Protein AF-0000000079465966 (afdb_homodimer)

Sequence (400 aa):
LQALIDAVQSGVIRHANIVLVVSNNPDALGLKRANEANIETLVRSHKKYPTRVAFDLAIHEELVKRGIDLVCLAGFMRILSKEFVALWKGRVLNTHPSLLPAFKGHDAHRLVLEAGVRISGCTVHFVEVEVDAGAVILQHPVPVFPRDTLESLQERVKGAEHVVYPRALEAVASGAVVYDAGRAIWKSQPPIPDCFSTFPLQALIDAVQSGVIRHANIVLVVSNNPDALGLKRANEANIETLVRSHKKYPTRVAFDLAIHEELVKRGIDLVCLAGFMRILSKEFVALWKGRVLNTHPSLLPAFKGHDAHRLVLEAGVRISGCTVHFVEVEVDAGAVILQHPVPVFPRDTLESLQERVKGAEHVVYPRALEAVASGAVVYDAGRAIWKSQPPIPDCFSTFP

Organism: NCBI:txid69355

Secondary structure (DSSP, 8-state):
-HHHHHHHHHTS--S----EEEES-TT-HHHHHHHHTT-EEEE--GGGSSSHHHHHHHHHHHHHHTT---EE-SS--SPPPHHHHHHTTTSEEEEESS-TTSS-STTHHHHHHHHT-SEEEEEEEE--SSTT-SPEEEEEEEE--TT--HHHHHHHHHHHHHHHHHHHHHHHHHTSEEEETTEEEESSPPPPPGGGTT--/-HHHHHHHHHTS--S----EEEES-TT-HHHHHHHHTT-EEEE--GGGSSSHHHHHHHHHHHHHHTT---EE-SS--SPPPHHHHHHTTTSEEEEESS-TTSS-STTHHHHHHHHT-SEEEEEEEE--SSTT-SPEEEEEEEE--TT--HHHHHHHHHHHHHHHHHHHHHHHHHTSEEEETTEEEESSPPPPPGGGTT--

Nearest PDB structures (foldseek):
  5j9f-assembly2_A  TM=9.683E-01  e=3.321E-25  Homo sapiens
  4zyv-assembly1_A  TM=9.661E-01  e=1.893E-24  Homo sapiens
  1men-assembly1_A  TM=9.635E-01  e=1.928E-23  Homo sapiens
  3auf-assembly1_A-2  TM=9.701E-01  e=5.767E-23  Symbiobacterium toebii
  2ywr-assembly1_A  TM=9.516E-01  e=1.757E-21  Aquifex aeolicus

pLDDT: mean 95.68, std 6.78, range [46.09, 98.69]

Foldseek 3Di:
DLLLLVCCVVVVAPQDDQAEAEDLDPPDVVVVSCVVSVHHYYHHHPVVDPDLQRSLVVVVVVCVVVPHQAAEDDPHQDQHDQVNCVVCPFRYKYKALWDPPPQFDDCSLVVCLVVVDFKTEMWMFRDHNPGPQAATQDIDIDTDDNPDDSVNSVVRRVVRCSPVVNQSVNCDSVVQWTDDPRYTDGPDDRDDHPVCVPPD/DLLLLVCCVVVVAPQDDQAEAEDLDPPDVVVVSCVVSVHHYHHHHPVVDPDLQRSLVVVVVVCVVVPHQAAEDDPHQDQHDQVNCVVCPFRYKYKALWDPPPQFDDCSLVVCLVVVDFKTEMWMFRDHNPGPQAATQDIDIDTDDNPDDSVNSVVRRVVRCSPVVNQSVNCDSVVQWTDDPRYTDGPDDRDDHPVCPPPD

Solvent-accessible surface area (backbone atoms only — not comparable to full-atom values): 22478 Å² total; per-residue (Å²): 90,67,47,48,53,50,25,41,76,72,52,69,21,75,53,58,79,81,69,68,45,78,38,57,50,89,78,42,66,61,56,56,55,31,51,76,68,73,30,49,72,45,76,52,54,56,85,78,31,95,40,66,55,55,33,42,49,53,52,48,52,53,38,58,76,68,67,61,78,67,45,76,53,63,86,64,92,64,86,69,34,62,68,49,39,61,76,39,59,64,33,32,38,36,70,41,71,20,48,63,80,33,56,64,72,92,53,20,59,58,47,47,61,74,61,44,43,39,63,43,15,20,26,28,21,34,56,44,68,56,79,80,62,32,27,35,70,40,50,42,78,41,82,43,59,96,81,59,47,68,64,60,49,50,52,55,33,47,56,50,41,50,54,48,47,36,50,44,49,25,32,45,53,63,54,37,29,42,64,54,94,77,34,55,48,63,77,49,86,72,88,70,48,74,47,49,71,74,58,129,89,66,48,49,54,49,25,41,75,71,53,68,21,75,52,57,79,80,67,68,46,78,38,57,50,90,78,40,66,61,56,55,54,33,51,76,68,73,30,48,71,44,76,52,52,55,83,81,33,96,39,66,54,56,34,42,49,53,51,49,53,53,38,57,75,68,64,60,81,69,45,74,51,62,88,65,93,65,85,70,36,60,68,47,39,63,76,37,59,66,32,31,36,37,69,41,72,20,48,61,82,35,56,65,74,93,55,20,57,58,48,45,62,72,62,44,43,41,63,42,15,21,27,29,21,34,54,45,69,55,81,82,62,32,27,35,69,41,50,42,79,40,82,43,58,96,83,58,46,69,66,58,48,49,53,55,33,48,56,48,42,51,53,48,46,36,49,43,50,26,33,46,52,64,55,37,28,40,64,53,96,76,34,53,47,63,77,50,86,71,88,70,49,74,47,49,72,74,60,128

Structure (mmCIF, N/CA/C/O backbone):
data_AF-0000000079465966-model_v1
#
loop_
_entity.id
_entity.type
_entity.pdbx_description
1 polymer 'phosphoribosylglycinamide formyltransferase 1'
#
loop_
_atom_site.group_PDB
_atom_site.id
_atom_site.type_symbol
_atom_site.label_atom_id
_atom_site.label_alt_id
_atom_site.label_comp_id
_atom_site.label_asym_id
_atom_site.label_entity_id
_atom_site.label_seq_id
_atom_site.pdbx_PDB_ins_code
_atom_site.Cartn_x
_atom_site.Cartn_y
_atom_site.Cartn_z
_atom_site.occupancy
_atom_site.B_iso_or_equiv
_atom_site.auth_seq_id
_atom_site.auth_comp_id
_atom_site.auth_asym_id
_atom_site.auth_atom_id
_atom_site.pdbx_PDB_model_num
ATOM 1 N N . LEU A 1 1 ? -9.953 18.266 11.445 1 96 1 LEU A N 1
ATOM 2 C CA . LEU A 1 1 ? -9.672 19.219 12.516 1 96 1 LEU A CA 1
ATOM 3 C C . LEU A 1 1 ? -10.172 18.688 13.852 1 96 1 LEU A C 1
ATOM 5 O O . LEU A 1 1 ? -9.43 18.688 14.836 1 96 1 LEU A O 1
ATOM 9 N N . GLN A 1 2 ? -11.375 18.109 13.867 1 96.19 2 GLN A N 1
ATOM 10 C CA . GLN A 1 2 ? -11.953 17.672 15.133 1 96.19 2 GLN A CA 1
ATOM 11 C C . GLN A 1 2 ? -11.078 16.609 15.797 1 96.19 2 GLN A C 1
ATOM 13 O O . GLN A 1 2 ? -10.891 16.625 17.016 1 96.19 2 GLN A O 1
ATOM 18 N N . ALA A 1 3 ? -10.602 15.727 15.031 1 96.69 3 ALA A N 1
ATOM 19 C CA . ALA A 1 3 ? -9.742 14.664 15.57 1 96.69 3 ALA A CA 1
ATOM 20 C C . ALA 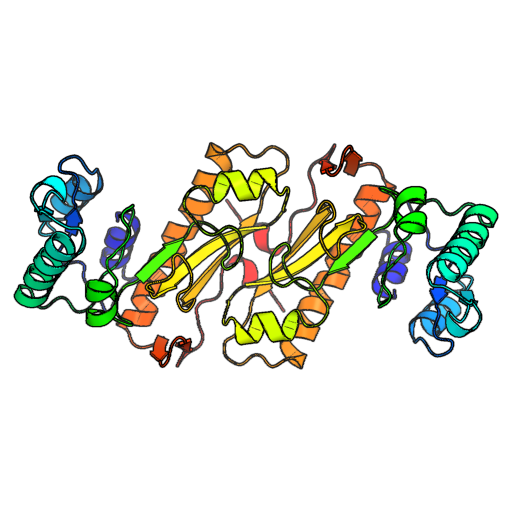A 1 3 ? -8.492 15.25 16.219 1 96.69 3 ALA A C 1
ATOM 22 O O . ALA A 1 3 ? -8.039 14.758 17.266 1 96.69 3 ALA A O 1
ATOM 23 N N . LEU A 1 4 ? -7.91 16.25 15.617 1 98.06 4 LEU A N 1
ATOM 24 C CA . LEU A 1 4 ? -6.73 16.906 16.172 1 98.06 4 LEU A CA 1
ATOM 25 C C . LEU A 1 4 ? -7.074 17.625 17.469 1 98.06 4 LEU A C 1
ATOM 27 O O . LEU A 1 4 ? -6.324 17.562 18.438 1 98.06 4 LEU A O 1
ATOM 31 N N . ILE A 1 5 ? -8.227 18.312 17.453 1 98.19 5 ILE A N 1
ATOM 32 C CA . ILE A 1 5 ? -8.68 19.016 18.656 1 98.19 5 ILE A CA 1
ATOM 33 C C . ILE A 1 5 ? -8.875 18 19.797 1 98.19 5 ILE A C 1
ATOM 35 O O . ILE A 1 5 ? -8.367 18.203 20.891 1 98.19 5 ILE A O 1
ATOM 39 N N . ASP A 1 6 ? -9.602 16.906 19.484 1 98.25 6 ASP A N 1
ATOM 40 C CA . ASP A 1 6 ? -9.859 15.867 20.469 1 98.25 6 ASP A CA 1
ATOM 41 C C . ASP A 1 6 ? -8.555 15.289 21.016 1 98.25 6 ASP A C 1
ATOM 43 O O . ASP A 1 6 ? -8.445 14.992 22.203 1 98.25 6 ASP A O 1
ATOM 47 N N . ALA A 1 7 ? -7.605 15.109 20.156 1 98.06 7 ALA A N 1
ATOM 48 C CA . ALA A 1 7 ? -6.332 14.5 20.531 1 98.06 7 ALA A CA 1
ATOM 49 C C . ALA A 1 7 ? -5.543 15.398 21.469 1 98.06 7 ALA A C 1
ATOM 51 O O . ALA A 1 7 ? -4.836 14.914 22.359 1 98.06 7 ALA A O 1
ATOM 52 N N . VAL A 1 8 ? -5.605 16.719 21.281 1 97.81 8 VAL A N 1
ATOM 53 C CA . VAL A 1 8 ? -4.973 17.672 22.203 1 97.81 8 VAL A CA 1
ATOM 54 C C . VAL A 1 8 ? -5.656 17.594 23.562 1 97.81 8 VAL A C 1
ATOM 56 O O . VAL A 1 8 ? -4.988 17.5 24.594 1 97.81 8 VAL A O 1
ATOM 59 N N . GLN A 1 9 ? -6.938 17.547 23.516 1 97.12 9 GLN A N 1
ATOM 60 C CA . GLN A 1 9 ? -7.73 17.562 24.734 1 97.12 9 GLN A CA 1
ATOM 61 C C . GLN A 1 9 ? -7.562 16.266 25.516 1 97.12 9 GLN A C 1
ATOM 63 O O . GLN A 1 9 ? -7.566 16.281 26.75 1 97.12 9 GLN A O 1
ATOM 68 N N . SER A 1 10 ? -7.391 15.141 24.797 1 97.5 10 SER A N 1
ATOM 69 C CA . SER A 1 10 ? -7.324 13.836 25.438 1 97.5 10 SER A CA 1
ATOM 70 C C . SER A 1 10 ? -5.898 13.5 25.859 1 97.5 10 SER A C 1
ATOM 72 O O . SER A 1 10 ? -5.668 12.508 26.562 1 97.5 10 SER A O 1
ATOM 74 N N . GLY A 1 11 ? -4.918 14.195 25.359 1 97.56 11 GLY A N 1
ATOM 75 C CA . GLY A 1 11 ? -3.535 13.969 25.75 1 97.56 11 GLY A CA 1
ATOM 76 C C . GLY A 1 11 ? -2.781 13.078 24.781 1 97.56 11 GLY A C 1
ATOM 77 O O . GLY A 1 11 ? -1.631 12.711 25.031 1 97.56 11 GLY A O 1
ATOM 78 N N . VAL A 1 12 ? -3.402 12.742 23.734 1 96.25 12 VAL A N 1
ATOM 79 C CA . VAL A 1 12 ? -2.693 12.039 22.672 1 96.25 12 VAL A CA 1
ATOM 80 C C . VAL A 1 12 ? -1.602 12.938 22.094 1 96.25 12 VAL A C 1
ATOM 82 O O . VAL A 1 12 ? -0.49 12.477 21.828 1 96.25 12 VAL A O 1
ATOM 85 N N . ILE A 1 13 ? -1.971 14.195 21.859 1 97.88 13 ILE A N 1
ATOM 86 C CA . ILE A 1 13 ? -0.992 15.219 21.516 1 97.88 13 ILE A CA 1
ATOM 87 C C . ILE A 1 13 ? -0.599 15.992 22.781 1 97.88 13 ILE A C 1
ATOM 89 O O . ILE A 1 13 ? -1.438 16.656 23.391 1 97.88 13 ILE A O 1
ATOM 93 N N . ARG A 1 14 ? 0.65 15.938 23.219 1 97.94 14 ARG A N 1
ATOM 94 C CA . ARG A 1 14 ? 1.117 16.531 24.469 1 97.94 14 ARG A CA 1
ATOM 95 C C . ARG A 1 14 ? 2.078 17.688 24.203 1 97.94 14 ARG A C 1
ATOM 97 O O . ARG A 1 14 ? 2.252 18.578 25.031 1 97.94 14 ARG A O 1
ATOM 104 N N . HIS A 1 15 ? 2.574 17.656 23.016 1 98.38 15 HIS A N 1
ATOM 105 C CA . HIS A 1 15 ? 3.684 18.562 22.781 1 98.38 15 HIS A CA 1
ATOM 106 C C . HIS A 1 15 ? 3.299 19.641 21.766 1 98.38 15 HIS A C 1
ATOM 108 O O . HIS A 1 15 ? 4.172 20.281 21.172 1 98.38 15 HIS A O 1
ATOM 114 N N . ALA A 1 16 ? 2.02 19.781 21.531 1 97.88 16 ALA A N 1
ATOM 115 C CA . ALA A 1 16 ? 1.521 20.828 20.641 1 97.88 16 ALA A CA 1
ATOM 116 C C . ALA A 1 16 ? 0.121 21.281 21.047 1 97.88 16 ALA A C 1
ATOM 118 O O . ALA A 1 16 ? -0.612 20.516 21.703 1 97.88 16 ALA A O 1
ATOM 119 N N . ASN A 1 17 ? -0.19 22.469 20.734 1 97.88 17 ASN A N 1
ATOM 120 C CA . ASN A 1 17 ? -1.536 23.016 20.844 1 97.88 17 ASN A CA 1
ATOM 121 C C . ASN A 1 17 ? -2.002 23.641 19.531 1 97.88 17 ASN A C 1
ATOM 123 O O . ASN A 1 17 ? -1.185 24.094 18.719 1 97.88 17 ASN A O 1
ATOM 127 N N . ILE A 1 18 ? -3.289 23.516 19.344 1 98.25 18 ILE A N 1
ATOM 128 C CA . ILE A 1 18 ? -3.855 24.203 18.188 1 98.25 18 ILE A CA 1
ATOM 129 C C . ILE A 1 18 ? -4.219 25.641 18.578 1 98.25 18 ILE A C 1
ATOM 131 O O . ILE A 1 18 ? -5.102 25.859 19.406 1 98.25 18 ILE A O 1
ATOM 135 N N . VAL A 1 19 ? -3.582 26.641 17.953 1 98 19 VAL A N 1
ATOM 136 C CA . VAL A 1 19 ? -3.762 28 18.453 1 98 19 VAL A CA 1
ATOM 137 C C . VAL A 1 19 ? -4.438 28.859 17.375 1 98 19 VAL A C 1
ATOM 139 O O . VAL A 1 19 ? -4.902 29.969 17.656 1 98 19 VAL A O 1
ATOM 142 N N . LEU A 1 20 ? -4.488 28.281 16.156 1 98.5 20 LEU A N 1
ATOM 143 C CA . LEU A 1 20 ? -5.078 29.016 15.039 1 98.5 20 LEU A CA 1
ATOM 144 C C . LEU A 1 20 ? -5.641 28.047 14 1 98.5 20 LEU A C 1
ATOM 146 O O . LEU A 1 20 ? -5.02 27.031 13.688 1 98.5 20 LEU A O 1
ATOM 150 N N . VAL A 1 21 ? -6.84 28.328 13.531 1 98.5 21 VAL A N 1
ATOM 151 C CA . VAL A 1 21 ? -7.414 27.641 12.383 1 98.5 21 VAL A CA 1
ATOM 152 C C . VAL A 1 21 ? -7.645 28.625 11.242 1 98.5 21 VAL A C 1
ATOM 154 O O . VAL A 1 21 ? -8.336 29.625 11.414 1 98.5 21 VAL A O 1
ATOM 157 N N . VAL A 1 22 ? -7.012 28.359 10.109 1 98.06 22 VAL A N 1
ATOM 158 C CA . VAL A 1 22 ? -7.117 29.219 8.938 1 98.06 22 VAL A CA 1
ATOM 159 C C . VAL A 1 22 ? -7.949 28.531 7.863 1 98.06 22 VAL A C 1
ATOM 161 O O . VAL A 1 22 ? -7.773 27.344 7.605 1 98.06 22 VAL A O 1
ATOM 164 N N . SER A 1 23 ? -8.883 29.266 7.262 1 97.56 23 SER A N 1
ATOM 165 C CA . SER A 1 23 ? -9.672 28.734 6.156 1 97.56 23 SER A CA 1
ATOM 166 C C . SER A 1 23 ? -9.828 29.766 5.043 1 97.56 23 SER A C 1
ATOM 168 O O . SER A 1 23 ? -9.867 30.969 5.312 1 97.56 23 SER A O 1
ATOM 170 N N . ASN A 1 24 ? -9.812 29.297 3.812 1 96.38 24 ASN A N 1
ATOM 171 C CA . ASN A 1 24 ? -10.133 30.172 2.693 1 96.38 24 ASN A CA 1
ATOM 172 C C . ASN A 1 24 ? -11.625 30.203 2.412 1 96.38 24 ASN A C 1
ATOM 174 O O . ASN A 1 24 ? -12.102 31.047 1.643 1 96.38 24 ASN A O 1
ATOM 178 N N . ASN A 1 25 ? -12.359 29.297 2.977 1 95.31 25 ASN A N 1
ATOM 179 C CA . ASN A 1 25 ? -13.805 29.188 2.885 1 95.31 25 ASN A CA 1
ATOM 180 C C . ASN A 1 25 ? -14.484 29.594 4.188 1 95.31 25 ASN A C 1
ATOM 182 O O . ASN A 1 25 ? -14.367 28.906 5.203 1 95.31 25 ASN A O 1
ATOM 186 N N . PRO A 1 26 ? -15.25 30.688 4.113 1 94.94 26 PRO A N 1
ATOM 187 C CA . PRO A 1 26 ? -15.867 31.172 5.348 1 94.94 26 PRO A CA 1
ATOM 188 C C . PRO A 1 26 ? -16.906 30.219 5.918 1 94.94 26 PRO A C 1
ATOM 190 O O . PRO A 1 26 ? -17.281 30.328 7.086 1 94.94 26 PRO A O 1
ATOM 193 N N . ASP A 1 27 ? -17.312 29.281 5.125 1 95.19 27 ASP A N 1
ATOM 194 C CA . ASP A 1 27 ? -18.359 28.375 5.555 1 95.19 27 ASP A CA 1
ATOM 195 C C . ASP A 1 27 ? -17.797 27.016 5.93 1 95.19 27 ASP A C 1
ATOM 197 O O . ASP A 1 27 ? -18.547 26.062 6.137 1 95.19 27 ASP A O 1
ATOM 201 N N . ALA A 1 28 ? -16.531 26.953 6 1 95.31 28 ALA A N 1
ATOM 202 C CA . ALA A 1 28 ? -15.906 25.656 6.312 1 95.31 28 ALA A CA 1
ATOM 203 C C . ALA A 1 28 ? -16.344 25.156 7.684 1 95.31 28 ALA A C 1
ATOM 205 O O . ALA A 1 28 ? -16.328 25.906 8.664 1 95.31 28 ALA A O 1
ATOM 206 N N . LEU A 1 29 ? -16.719 23.906 7.766 1 94.5 29 LEU A N 1
ATOM 207 C CA . LEU A 1 29 ? -17.141 23.281 9.016 1 94.5 29 LEU A CA 1
ATOM 208 C C . LEU A 1 29 ? -16.031 23.344 10.062 1 94.5 29 LEU A C 1
ATOM 210 O O . LEU A 1 29 ? -16.312 23.453 11.258 1 94.5 29 LEU A O 1
ATOM 214 N N . GLY A 1 30 ? -14.852 23.359 9.609 1 95.62 30 GLY A N 1
ATOM 215 C CA . GLY A 1 30 ? -13.703 23.453 10.508 1 95.62 30 GLY A CA 1
ATOM 216 C C . GLY A 1 30 ? -13.711 24.703 11.359 1 95.62 30 GLY A C 1
ATOM 217 O O . GLY A 1 30 ? -13.258 24.688 12.5 1 95.62 30 GLY A O 1
ATOM 218 N N . LEU A 1 31 ? -14.227 25.781 10.82 1 97.06 31 LEU A N 1
ATOM 219 C CA . LEU A 1 31 ? -14.297 27.031 11.562 1 97.06 31 LEU A CA 1
ATOM 220 C C . LEU A 1 31 ? -15.273 26.922 12.734 1 97.06 31 LEU A C 1
ATOM 222 O O . LEU A 1 31 ? -15.008 27.422 13.82 1 97.06 31 LEU A O 1
ATOM 226 N N . LYS A 1 32 ? -16.359 26.297 12.484 1 96.94 32 LYS A N 1
ATOM 227 C CA . LYS A 1 32 ? -17.328 26.062 13.547 1 96.94 32 LYS A CA 1
ATOM 228 C C . LYS A 1 32 ? -16.734 25.234 14.672 1 96.94 32 LYS A C 1
ATOM 230 O O . LYS A 1 32 ? -16.906 25.547 15.852 1 96.94 32 LYS A O 1
ATOM 235 N N . ARG A 1 33 ? -16.047 24.203 14.297 1 97.31 33 ARG A N 1
ATOM 236 C CA . ARG A 1 33 ? -15.398 23.328 15.266 1 97.31 33 ARG A CA 1
ATOM 237 C C . ARG A 1 33 ? -14.359 24.094 16.078 1 97.31 33 ARG A C 1
ATOM 239 O O . ARG A 1 33 ? -14.25 23.891 17.297 1 97.31 33 ARG A O 1
ATOM 246 N N . ALA A 1 34 ? -13.586 24.891 15.414 1 97.75 34 ALA A N 1
ATOM 247 C CA . ALA A 1 34 ? -12.578 25.703 16.078 1 97.75 34 ALA A CA 1
ATOM 248 C C . ALA A 1 34 ? -13.219 26.656 17.094 1 97.75 34 ALA A C 1
ATOM 250 O O . ALA A 1 34 ? -12.75 26.766 18.219 1 97.75 34 ALA A O 1
ATOM 251 N N . ASN A 1 35 ? -14.273 27.297 16.672 1 97.56 35 ASN A N 1
ATOM 252 C CA . ASN A 1 35 ? -14.984 28.219 17.547 1 97.56 35 ASN A CA 1
ATOM 253 C C . ASN A 1 35 ? -15.531 27.516 18.781 1 97.56 35 ASN A C 1
ATOM 255 O O . ASN A 1 35 ? -15.422 28.016 19.891 1 97.56 35 ASN A O 1
ATOM 259 N N . GLU A 1 36 ? -16.109 26.375 18.562 1 97.62 36 GLU A N 1
ATOM 260 C CA . GLU A 1 36 ? -16.656 25.594 19.672 1 97.62 36 GLU A CA 1
ATOM 261 C C . GLU A 1 36 ? -15.57 25.188 20.656 1 97.62 36 GLU A C 1
ATOM 263 O O . GLU A 1 36 ? -15.836 25.016 21.84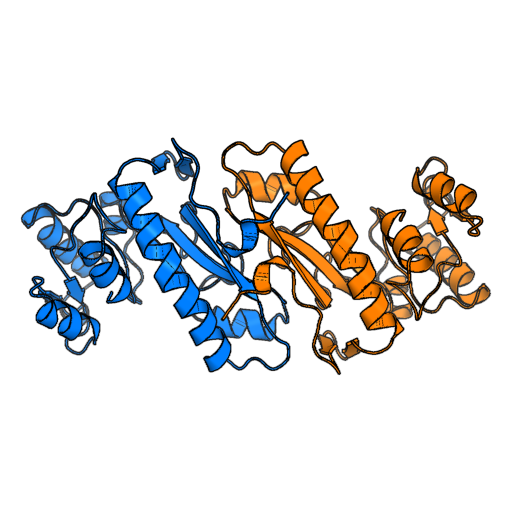4 1 97.62 36 GLU A O 1
ATOM 268 N N . ALA A 1 37 ? -14.367 25.094 20.219 1 97.56 37 ALA A N 1
ATOM 269 C CA . ALA A 1 37 ? -13.234 24.703 21.047 1 97.56 37 ALA A CA 1
ATOM 270 C C . ALA A 1 37 ? -12.469 25.938 21.547 1 97.56 37 ALA A C 1
ATOM 272 O O . ALA A 1 37 ? -11.398 25.812 22.141 1 97.56 37 ALA A O 1
ATOM 273 N N . ASN A 1 38 ? -12.938 27.141 21.188 1 97.88 38 ASN A N 1
ATOM 274 C CA . ASN A 1 38 ? -12.344 28.422 21.578 1 97.88 38 ASN A CA 1
ATOM 275 C C . ASN A 1 38 ? -10.953 28.594 20.984 1 97.88 38 ASN A C 1
ATOM 277 O O . ASN A 1 38 ? -10.031 29.047 21.672 1 97.88 38 ASN A O 1
ATOM 281 N N . ILE A 1 39 ? -10.781 28.141 19.797 1 98.31 39 ILE A N 1
ATOM 282 C CA . ILE A 1 39 ? -9.547 28.328 19.031 1 98.31 39 ILE A CA 1
ATOM 283 C C . ILE A 1 39 ? -9.695 29.516 18.078 1 98.31 39 ILE A C 1
ATOM 285 O O . ILE A 1 39 ? -10.727 29.641 17.406 1 98.31 39 ILE A O 1
ATOM 289 N N . GLU A 1 40 ? -8.688 30.375 18.062 1 98.62 40 GLU A N 1
ATOM 290 C CA . GLU A 1 40 ? -8.695 31.516 17.141 1 98.62 40 GLU A CA 1
ATOM 291 C C . GLU A 1 40 ? -8.867 31.062 15.695 1 98.62 40 GLU A C 1
ATOM 293 O O . GLU A 1 40 ? -8.266 30.062 15.281 1 98.62 40 GLU A O 1
ATOM 298 N N . THR A 1 41 ? -9.719 31.781 14.969 1 98.44 41 THR A N 1
ATOM 299 C CA . THR A 1 41 ? -9.914 31.469 13.555 1 98.44 41 THR A CA 1
ATOM 300 C C . THR A 1 41 ? -9.531 32.656 12.68 1 98.44 41 THR A C 1
ATOM 302 O O . THR A 1 41 ? -9.594 33.812 13.125 1 98.44 41 THR A O 1
ATOM 305 N N . LEU A 1 42 ? -9.039 32.406 11.547 1 97.94 42 LEU A N 1
ATOM 306 C CA . LEU A 1 42 ? -8.719 33.406 10.531 1 97.94 42 LEU A CA 1
ATOM 307 C C . LEU A 1 42 ? -9.281 33 9.18 1 97.94 42 LEU A C 1
ATOM 309 O O . LEU A 1 42 ? -8.922 31.938 8.641 1 97.94 42 LEU A O 1
ATOM 313 N N . VAL A 1 43 ? -10.164 33.812 8.672 1 97.5 43 VAL A N 1
ATOM 314 C CA . VAL A 1 43 ? -10.727 33.562 7.352 1 97.5 43 VAL A CA 1
ATOM 315 C C . VAL A 1 43 ? -10.109 34.5 6.34 1 97.5 43 VAL A C 1
ATOM 317 O O . VAL A 1 43 ? -10.148 35.719 6.52 1 97.5 43 VAL A O 1
ATOM 320 N N . ARG A 1 44 ? -9.445 33.969 5.371 1 96.38 44 ARG A N 1
ATOM 321 C CA . ARG A 1 44 ? -8.883 34.719 4.258 1 96.38 44 ARG A CA 1
ATOM 322 C C . ARG A 1 44 ? -9.258 34.094 2.92 1 96.38 44 ARG A C 1
ATOM 324 O O . ARG A 1 44 ? -8.797 33 2.588 1 96.38 44 ARG A O 1
ATOM 331 N N . SER A 1 45 ? -10.062 34.812 2.123 1 96 45 SER A N 1
ATOM 332 C CA . SER A 1 45 ? -10.445 34.281 0.815 1 96 45 SER A CA 1
ATOM 333 C C . SER A 1 45 ? -9.312 34.406 -0.191 1 96 45 SER A C 1
ATOM 335 O O . SER A 1 45 ? -8.781 35.531 -0.389 1 96 45 SER A O 1
ATOM 337 N N . HIS A 1 46 ? -8.977 33.312 -0.829 1 95 46 HIS A N 1
ATOM 338 C CA . HIS A 1 46 ? -7.922 33.344 -1.835 1 95 46 HIS A CA 1
ATOM 339 C C . HIS A 1 46 ? -8.32 34.25 -3.004 1 95 46 HIS A C 1
ATOM 341 O O . HIS A 1 46 ? -7.457 34.75 -3.74 1 95 46 HIS A O 1
ATOM 347 N N . LYS A 1 47 ? -9.586 34.531 -3.189 1 94.56 47 LYS A N 1
ATOM 348 C CA . LYS A 1 47 ? -10.109 35.344 -4.293 1 94.56 47 LYS A CA 1
ATOM 349 C C . LYS A 1 47 ? -9.703 36.812 -4.145 1 94.56 47 LYS A C 1
ATOM 351 O O . LYS A 1 47 ? -9.781 37.594 -5.105 1 94.56 47 LYS A O 1
ATOM 356 N N . LYS A 1 48 ? -9.312 37.125 -2.957 1 96.38 48 LYS A N 1
ATOM 357 C CA . LYS A 1 48 ? -8.953 38.5 -2.678 1 96.38 48 LYS A CA 1
ATOM 358 C C . LYS A 1 48 ? -7.496 38.781 -3.029 1 96.38 48 LYS A C 1
ATOM 360 O O . LYS A 1 48 ? -7.016 39.906 -2.867 1 96.38 48 LYS A O 1
ATOM 365 N N . TYR A 1 49 ? -6.812 37.844 -3.414 1 97.25 49 TYR A N 1
ATOM 366 C CA . TYR A 1 49 ? -5.402 38 -3.764 1 97.25 49 TYR A CA 1
ATOM 367 C C . TYR A 1 49 ? -5.184 37.719 -5.246 1 97.25 49 TYR A C 1
ATOM 369 O O . TYR A 1 49 ? -5.848 36.875 -5.836 1 97.25 49 TYR A O 1
ATOM 377 N N . PRO A 1 50 ? -4.281 38.438 -5.836 1 97 50 PRO A N 1
ATOM 378 C CA . PRO A 1 50 ? -4.094 38.344 -7.285 1 97 50 PRO A CA 1
ATOM 379 C C . PRO A 1 50 ? -3.461 37 -7.711 1 97 50 PRO A C 1
ATOM 381 O O . PRO A 1 50 ? -3.605 36.594 -8.859 1 97 50 PRO A O 1
ATOM 384 N N . THR A 1 51 ? -2.639 36.406 -6.883 1 97.38 51 THR A N 1
ATOM 385 C CA . THR A 1 51 ? -1.961 35.156 -7.207 1 97.38 51 THR A CA 1
ATOM 386 C C . THR A 1 51 ? -1.977 34.219 -6.016 1 97.38 51 THR A C 1
ATOM 388 O O . THR A 1 51 ? -2.205 34.625 -4.883 1 97.38 51 THR A O 1
ATOM 391 N N . ARG A 1 52 ? -1.737 32.969 -6.375 1 96.75 52 ARG A N 1
ATOM 392 C CA . ARG A 1 52 ? -1.605 31.953 -5.328 1 96.75 52 ARG A CA 1
ATOM 393 C C . ARG A 1 52 ? -0.485 32.312 -4.359 1 96.75 52 ARG A C 1
ATOM 395 O O . ARG A 1 52 ? -0.643 32.188 -3.145 1 96.75 52 ARG A O 1
ATOM 402 N N . VAL A 1 53 ? 0.597 32.781 -4.906 1 98.06 53 VAL A N 1
ATOM 403 C CA . VAL A 1 53 ? 1.756 33.156 -4.102 1 98.06 53 VAL A CA 1
ATOM 404 C C . VAL A 1 53 ? 1.388 34.312 -3.154 1 98.06 53 VAL A C 1
ATOM 406 O O . VAL A 1 53 ? 1.741 34.281 -1.974 1 98.06 53 VAL A O 1
ATOM 409 N N . ALA A 1 54 ? 0.722 35.25 -3.658 1 98.31 54 ALA A N 1
ATOM 410 C CA . ALA A 1 54 ? 0.322 36.375 -2.838 1 98.31 54 ALA A CA 1
ATOM 411 C C . ALA A 1 54 ? -0.569 35.938 -1.682 1 98.31 54 ALA A C 1
ATOM 413 O O . ALA A 1 54 ? -0.406 36.406 -0.551 1 98.31 54 ALA A O 1
ATOM 414 N N . PHE A 1 55 ? -1.53 35.125 -1.999 1 98 55 PHE A N 1
ATOM 415 C CA . PHE A 1 55 ? -2.414 34.594 -0.975 1 98 55 PHE A CA 1
ATOM 416 C C . PHE A 1 55 ? -1.618 33.812 0.078 1 98 55 PHE A C 1
ATOM 418 O O . PHE A 1 55 ? -1.754 34.094 1.275 1 98 55 PHE A O 1
ATOM 425 N N . ASP A 1 56 ? -0.723 32.906 -0.371 1 98.31 56 ASP A N 1
ATOM 426 C CA . ASP A 1 56 ? 0.053 32.062 0.522 1 98.31 56 ASP A CA 1
ATOM 427 C C . ASP A 1 56 ? 0.987 32.906 1.401 1 98.31 56 ASP A C 1
ATOM 429 O O . ASP A 1 56 ? 1.169 32.594 2.582 1 98.31 56 ASP A O 1
ATOM 433 N N . LEU A 1 57 ? 1.564 33.906 0.879 1 98.25 57 LEU A N 1
ATOM 434 C CA . LEU A 1 57 ? 2.479 34.75 1.638 1 98.25 57 LEU A CA 1
ATOM 435 C C . LEU A 1 57 ? 1.726 35.594 2.684 1 98.25 57 LEU A C 1
ATOM 437 O O . LEU A 1 57 ? 2.254 35.844 3.764 1 98.25 57 LEU A O 1
ATOM 441 N N . ALA A 1 58 ? 0.524 35.938 2.324 1 98.38 58 ALA A N 1
ATOM 442 C CA . ALA A 1 58 ? -0.306 36.594 3.324 1 98.38 58 ALA A CA 1
ATOM 443 C C . ALA A 1 58 ? -0.584 35.688 4.508 1 98.38 58 ALA A C 1
ATOM 445 O O . ALA A 1 58 ? -0.582 36.125 5.66 1 98.38 58 ALA A O 1
ATOM 446 N N . ILE A 1 59 ? -0.887 34.469 4.211 1 98.38 59 ILE A N 1
ATOM 447 C CA . ILE A 1 59 ? -1.094 33.469 5.266 1 98.38 59 ILE A CA 1
ATOM 448 C C . ILE A 1 59 ? 0.19 33.312 6.078 1 98.38 59 ILE A C 1
ATOM 450 O O . ILE A 1 59 ? 0.154 33.281 7.309 1 98.38 59 ILE A O 1
ATOM 454 N N . HIS A 1 60 ? 1.369 33.219 5.398 1 98.5 60 HIS A N 1
ATOM 455 C CA . HIS A 1 60 ? 2.666 33.125 6.055 1 98.5 60 HIS A CA 1
ATOM 456 C C . HIS A 1 60 ? 2.857 34.25 7.066 1 98.5 60 HIS A C 1
ATOM 458 O O . HIS A 1 60 ? 3.27 34 8.203 1 98.5 60 HIS A O 1
ATOM 464 N N . GLU A 1 61 ? 2.561 35.438 6.629 1 98.62 61 GLU A N 1
ATOM 465 C CA . GLU A 1 61 ? 2.73 36.594 7.5 1 98.62 61 GLU A CA 1
ATOM 466 C C . GLU A 1 61 ? 1.888 36.469 8.766 1 98.62 61 GLU A C 1
ATOM 468 O O . GLU A 1 61 ? 2.344 36.781 9.859 1 98.62 61 GLU A O 1
ATOM 473 N N . GLU A 1 62 ? 0.679 36 8.562 1 98.44 62 GLU A N 1
ATOM 474 C CA . GLU A 1 62 ? -0.21 35.812 9.703 1 98.44 62 GLU A CA 1
ATOM 475 C C . GLU A 1 62 ? 0.332 34.75 10.656 1 98.44 62 GLU A C 1
ATOM 477 O O . GLU A 1 62 ? 0.241 34.906 11.875 1 98.44 62 GLU A O 1
ATOM 482 N N . LEU A 1 63 ? 0.844 33.656 10.148 1 98.62 63 LEU A N 1
ATOM 483 C CA . LEU A 1 63 ? 1.396 32.562 10.945 1 98.62 63 LEU A CA 1
ATOM 484 C C . LEU A 1 63 ? 2.607 33.031 11.742 1 98.62 63 LEU A C 1
ATOM 486 O O . LEU A 1 63 ? 2.715 32.75 12.938 1 98.62 63 LEU A O 1
ATOM 490 N N . VAL A 1 64 ? 3.508 33.781 11.109 1 98.5 64 VAL A N 1
ATOM 491 C CA . VAL A 1 64 ? 4.719 34.312 11.742 1 98.5 64 VAL A CA 1
ATOM 492 C C . VAL A 1 64 ? 4.344 35.25 12.867 1 98.5 64 VAL A C 1
ATOM 494 O O . VAL A 1 64 ? 4.887 35.188 13.977 1 98.5 64 VAL A O 1
ATOM 497 N N . LYS A 1 65 ? 3.426 36.125 12.531 1 98.25 65 LYS A N 1
ATOM 498 C CA . LYS A 1 65 ? 2.971 37.125 13.508 1 98.25 65 LYS A CA 1
ATOM 499 C C . LYS A 1 65 ? 2.477 36.438 14.781 1 98.25 65 LYS A C 1
ATOM 501 O O . LYS A 1 65 ? 2.635 37 15.883 1 98.25 65 LYS A O 1
ATOM 506 N N . ARG A 1 66 ? 1.936 35.281 14.648 1 98.19 66 ARG A N 1
ATOM 507 C CA . ARG A 1 66 ? 1.317 34.594 15.773 1 98.19 66 ARG A CA 1
ATOM 50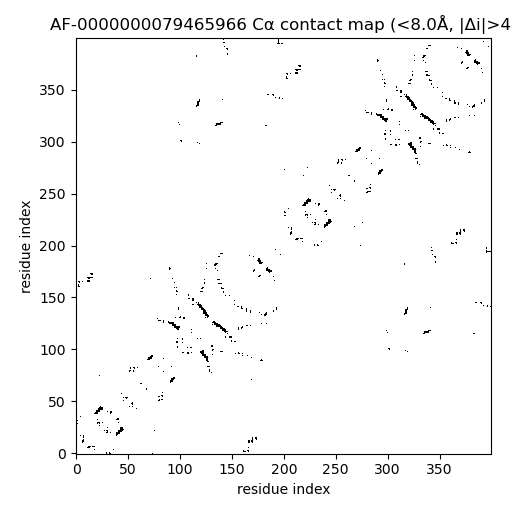8 C C . ARG A 1 66 ? 2.275 33.562 16.375 1 98.19 66 ARG A C 1
ATOM 510 O O . ARG A 1 66 ? 1.91 32.844 17.312 1 98.19 66 ARG A O 1
ATOM 517 N N . GLY A 1 67 ? 3.465 33.438 15.859 1 98.19 67 GLY A N 1
ATOM 518 C CA . GLY A 1 67 ? 4.484 32.531 16.391 1 98.19 67 GLY A CA 1
ATOM 519 C C . GLY A 1 67 ? 4.184 31.078 16.141 1 98.19 67 GLY A C 1
ATOM 520 O O . GLY A 1 67 ? 4.473 30.219 16.984 1 98.19 67 GLY A O 1
ATOM 521 N N . ILE A 1 68 ? 3.533 30.734 15.047 1 98.56 68 ILE A N 1
ATOM 522 C CA . ILE A 1 68 ? 3.18 29.359 14.711 1 98.56 68 ILE A CA 1
ATOM 523 C C . ILE A 1 68 ? 4.445 28.562 14.383 1 98.56 68 ILE A C 1
ATOM 525 O O . IL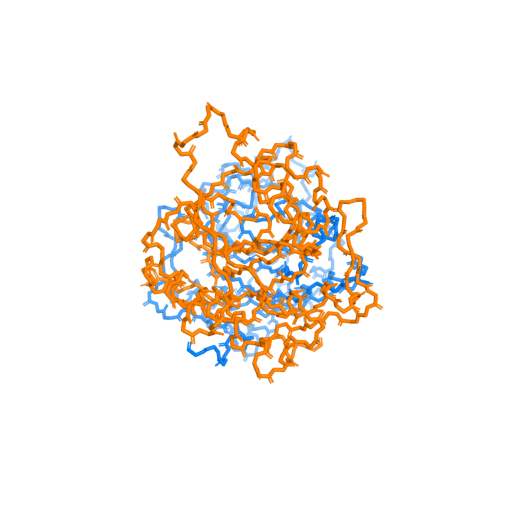E A 1 68 ? 5.328 29.062 13.68 1 98.56 68 ILE A O 1
ATOM 529 N N . ASP A 1 69 ? 4.52 27.359 14.898 1 98.31 69 ASP A N 1
ATOM 530 C CA . ASP A 1 69 ? 5.695 26.531 14.68 1 98.31 69 ASP A CA 1
ATOM 531 C C . ASP A 1 69 ? 5.43 25.469 13.617 1 98.31 69 ASP A C 1
ATOM 533 O O . ASP A 1 69 ? 6.344 25.047 12.906 1 98.31 69 ASP A O 1
ATOM 537 N N . LEU A 1 70 ? 4.188 25 13.578 1 98.56 70 LEU A N 1
ATOM 538 C CA . LEU A 1 70 ? 3.795 23.906 12.695 1 98.56 70 LEU A CA 1
ATOM 539 C C . LEU A 1 70 ? 2.463 24.219 12.016 1 98.56 70 LEU A C 1
ATOM 541 O O . LEU A 1 70 ? 1.579 24.828 12.625 1 98.56 70 LEU A O 1
ATOM 545 N N . VAL A 1 71 ? 2.387 23.781 10.805 1 98.69 71 VAL A N 1
ATOM 546 C CA . VAL A 1 71 ? 1.146 23.906 10.047 1 98.69 71 VAL A CA 1
ATOM 547 C C . VAL A 1 71 ? 0.604 22.516 9.719 1 98.69 71 VAL A C 1
ATOM 549 O O . VAL A 1 71 ? 1.332 21.656 9.195 1 98.69 71 VAL A O 1
ATOM 552 N N . CYS A 1 72 ? -0.6 22.25 10.039 1 98.44 72 CYS A N 1
ATOM 553 C CA . CYS A 1 72 ? -1.269 21 9.711 1 98.44 72 CYS A CA 1
ATOM 554 C C . CYS A 1 72 ? -2.432 21.234 8.758 1 98.44 72 CYS A C 1
ATOM 556 O O . CYS A 1 72 ? -3.383 21.938 9.086 1 98.44 72 CYS A O 1
ATOM 558 N N . LEU A 1 73 ? -2.309 20.625 7.605 1 97.69 73 LEU A N 1
ATOM 559 C CA . LEU A 1 73 ? -3.406 20.734 6.652 1 97.69 73 LEU A CA 1
ATOM 560 C C . LEU A 1 73 ? -4.504 19.719 6.969 1 97.69 73 LEU A C 1
ATOM 562 O O . LEU A 1 73 ? -4.223 18.531 7.195 1 97.69 73 LEU A O 1
ATOM 566 N N . ALA A 1 74 ? -5.684 20.141 7.062 1 94.31 74 ALA A N 1
ATOM 567 C CA . ALA A 1 74 ? -6.859 19.328 7.348 1 94.31 74 ALA A CA 1
ATOM 568 C C . ALA A 1 74 ? -8.039 19.734 6.48 1 94.31 74 ALA A C 1
ATOM 570 O O . ALA A 1 74 ? -8.898 20.5 6.914 1 94.31 74 ALA A O 1
ATOM 571 N N . GLY A 1 75 ? -8.062 19.219 5.355 1 89.31 75 GLY A N 1
ATOM 572 C CA . GLY A 1 75 ? -9.133 19.562 4.43 1 89.31 75 GLY A CA 1
ATOM 573 C C . GLY A 1 75 ? -8.867 20.844 3.67 1 89.31 75 GLY A C 1
ATOM 574 O O . GLY A 1 75 ? -9.812 21.562 3.297 1 89.31 75 GLY A O 1
ATOM 575 N N . PHE A 1 76 ? -7.637 21.25 3.66 1 90.81 76 PHE A N 1
ATOM 576 C CA . PHE A 1 76 ? -7.238 22.391 2.848 1 90.81 76 PHE A CA 1
ATOM 577 C C . PHE A 1 76 ? -6.957 21.969 1.412 1 90.81 76 PHE A C 1
ATOM 579 O O . PHE A 1 76 ? -5.84 21.547 1.092 1 90.81 76 PHE A O 1
ATOM 586 N N . MET A 1 77 ? -7.871 22.078 0.503 1 85.69 77 MET A N 1
ATOM 587 C CA . MET A 1 77 ? -7.871 21.469 -0.824 1 85.69 77 MET A CA 1
ATOM 588 C C . MET A 1 77 ? -7.223 22.391 -1.847 1 85.69 77 MET A C 1
ATOM 590 O O . MET A 1 77 ? -7.672 22.469 -2.992 1 85.69 77 MET A O 1
ATOM 594 N N . ARG A 1 78 ? -6.254 23.203 -1.421 1 88.56 78 ARG A N 1
ATOM 595 C CA . ARG A 1 78 ? -5.535 24.062 -2.352 1 88.56 78 ARG A CA 1
ATOM 596 C C . ARG A 1 78 ? -4.059 23.688 -2.414 1 88.56 78 ARG A C 1
ATOM 598 O O . ARG A 1 78 ? -3.469 23.297 -1.404 1 88.56 78 ARG A O 1
ATOM 605 N N . ILE A 1 79 ? -3.529 23.891 -3.594 1 90.69 79 ILE A N 1
ATOM 606 C CA . ILE A 1 79 ? -2.098 23.672 -3.771 1 90.69 79 ILE A CA 1
ATOM 607 C C . ILE A 1 79 ? -1.319 24.844 -3.186 1 90.69 79 ILE A C 1
ATOM 609 O O . ILE A 1 79 ? -1.606 26 -3.496 1 90.69 79 ILE A O 1
ATOM 613 N N . LEU A 1 80 ? -0.429 24.578 -2.352 1 96.31 80 LEU A N 1
ATOM 614 C CA . LEU A 1 80 ? 0.432 25.609 -1.768 1 96.31 80 LEU A CA 1
ATOM 615 C C . LEU A 1 80 ? 1.516 26.031 -2.754 1 96.31 80 LEU A C 1
ATOM 617 O O . LEU A 1 80 ? 2.061 25.188 -3.48 1 96.31 80 LEU A O 1
ATOM 621 N N . SER A 1 81 ? 1.83 27.297 -2.777 1 97.31 81 SER A N 1
ATOM 622 C CA . SER A 1 81 ? 2.885 27.781 -3.66 1 97.31 81 SER A CA 1
ATOM 623 C C . SER A 1 81 ? 4.25 27.25 -3.242 1 97.31 81 SER A C 1
ATOM 625 O O . SER A 1 81 ? 4.449 26.891 -2.082 1 97.31 81 SER A O 1
ATOM 627 N N . LYS A 1 82 ? 5.188 27.172 -4.238 1 97.5 82 LYS A N 1
ATOM 628 C CA . LYS A 1 82 ? 6.551 26.75 -3.951 1 97.5 82 LYS A CA 1
ATOM 629 C C . LYS A 1 82 ? 7.203 27.641 -2.908 1 97.5 82 LYS A C 1
ATOM 631 O O . LYS A 1 82 ? 8 27.188 -2.09 1 97.5 82 LYS A O 1
ATOM 636 N N . GLU A 1 83 ? 6.879 28.922 -2.912 1 98.12 83 GLU A N 1
ATOM 637 C CA . GLU A 1 83 ? 7.414 29.906 -1.973 1 98.12 83 GLU A CA 1
ATOM 638 C C . GLU A 1 83 ? 6.977 29.594 -0.544 1 98.12 83 GLU A C 1
ATOM 640 O O . GLU A 1 83 ? 7.801 29.578 0.374 1 98.12 83 GLU A O 1
ATOM 645 N N . PHE A 1 84 ? 5.73 29.344 -0.38 1 98.38 84 PHE A N 1
ATOM 646 C CA . PHE A 1 84 ? 5.207 29 0.94 1 98.38 84 PHE A CA 1
ATOM 647 C C . PHE A 1 84 ? 5.836 27.719 1.461 1 98.38 84 PHE A C 1
ATOM 649 O O . PHE A 1 84 ? 6.266 27.656 2.615 1 98.38 84 PHE A O 1
ATOM 656 N N . VAL A 1 85 ? 5.883 26.688 0.616 1 98 85 VAL A N 1
ATOM 657 C CA . VAL A 1 85 ? 6.43 25.391 0.999 1 98 85 VAL A CA 1
ATOM 658 C C . VAL A 1 85 ? 7.895 25.547 1.409 1 98 85 VAL A C 1
ATOM 660 O O . VAL A 1 85 ? 8.344 24.906 2.367 1 98 85 VAL A O 1
ATOM 663 N N . ALA A 1 86 ? 8.602 26.375 0.693 1 97.38 86 ALA A N 1
ATOM 664 C CA . ALA A 1 86 ? 10.008 26.609 1.007 1 97.38 86 ALA A CA 1
ATOM 665 C C . ALA A 1 86 ? 10.164 27.25 2.383 1 97.38 86 ALA A C 1
ATOM 667 O O . ALA A 1 86 ? 11.055 26.875 3.15 1 97.38 86 ALA A O 1
ATOM 668 N N . LEU A 1 87 ? 9.344 28.172 2.742 1 98 87 LEU A N 1
ATOM 669 C CA . LEU A 1 87 ? 9.406 28.891 4.008 1 98 87 LEU A CA 1
ATOM 670 C C . LEU A 1 87 ? 9.094 27.969 5.18 1 98 87 LEU A C 1
ATOM 672 O O . LEU A 1 87 ? 9.609 28.156 6.281 1 98 87 LEU A O 1
ATOM 676 N N . TRP A 1 88 ? 8.328 26.938 4.914 1 98.19 88 TRP A N 1
ATOM 677 C CA . TRP A 1 88 ? 7.828 26.078 5.988 1 98.19 88 TRP A CA 1
ATOM 678 C C . TRP A 1 88 ? 8.328 24.656 5.824 1 98.19 88 TRP A C 1
ATOM 680 O O . TRP A 1 88 ? 7.695 23.703 6.309 1 98.19 88 TRP A O 1
ATOM 690 N N . LYS A 1 89 ? 9.422 24.531 5.051 1 97.12 89 LYS A N 1
ATOM 691 C CA . LYS A 1 89 ? 9.977 23.203 4.754 1 97.12 89 LYS A CA 1
ATOM 692 C C . LYS A 1 89 ? 10.188 22.406 6.031 1 97.12 89 LYS A C 1
ATOM 694 O O . LYS A 1 89 ? 10.828 22.875 6.973 1 97.12 89 LYS A O 1
ATOM 699 N N . GLY A 1 90 ? 9.586 21.25 6.012 1 97.31 90 GLY A N 1
ATOM 700 C CA . GLY A 1 90 ? 9.734 20.375 7.164 1 97.31 90 GLY A CA 1
ATOM 701 C C . GLY A 1 90 ? 8.797 20.734 8.305 1 97.31 90 GLY A C 1
ATOM 702 O O . GLY A 1 90 ? 8.875 20.141 9.383 1 97.31 90 GLY A O 1
ATOM 703 N N . ARG A 1 91 ? 7.906 21.672 8.102 1 98.06 91 ARG A N 1
ATOM 704 C CA . ARG A 1 91 ? 7.047 22.141 9.188 1 98.06 91 ARG A CA 1
ATOM 705 C C . ARG A 1 91 ? 5.59 22.203 8.742 1 98.06 91 ARG A C 1
ATOM 707 O O . ARG A 1 91 ? 4.754 22.797 9.422 1 98.06 91 ARG A O 1
ATOM 714 N N . VAL A 1 92 ? 5.254 21.641 7.613 1 98.56 92 VAL A N 1
ATOM 715 C CA . VAL A 1 92 ? 3.881 21.5 7.133 1 98.56 92 VAL A CA 1
ATOM 716 C C . VAL A 1 92 ? 3.545 20.016 6.965 1 98.56 92 VAL A C 1
ATOM 718 O O . VAL A 1 92 ? 4.27 19.281 6.289 1 98.56 92 VAL A O 1
ATOM 721 N N . LEU A 1 93 ? 2.498 19.625 7.625 1 98.62 93 LEU A N 1
ATOM 722 C CA . LEU A 1 93 ? 2.041 18.234 7.562 1 98.62 93 LEU A CA 1
ATOM 723 C C . LEU A 1 93 ? 0.724 18.141 6.801 1 98.62 93 LEU A C 1
ATOM 725 O O . LEU A 1 93 ? -0.106 19.047 6.859 1 98.62 93 LEU A O 1
ATOM 729 N N . ASN A 1 94 ? 0.529 17.078 6.133 1 97.81 94 ASN A N 1
ATOM 730 C CA . ASN A 1 94 ? -0.714 16.75 5.441 1 97.81 94 ASN A CA 1
ATOM 731 C C . ASN A 1 94 ? -1.07 15.281 5.598 1 97.81 94 ASN A C 1
ATOM 733 O O . ASN A 1 94 ? -0.202 14.453 5.887 1 97.81 94 ASN A O 1
ATOM 737 N N . THR A 1 95 ? -2.336 15.008 5.504 1 97.75 95 THR A N 1
ATOM 738 C CA . THR A 1 95 ? -2.803 13.625 5.418 1 97.75 95 THR A CA 1
ATOM 739 C C . THR A 1 95 ? -3.379 13.336 4.035 1 97.75 95 THR A C 1
ATOM 741 O O . THR A 1 95 ? -4.012 14.195 3.426 1 97.75 95 THR A O 1
ATOM 744 N N . HIS A 1 96 ? -3.074 12.242 3.482 1 97.94 96 HIS A N 1
ATOM 745 C CA . HIS A 1 96 ? -3.574 11.797 2.189 1 97.94 96 HIS A CA 1
ATOM 746 C C . HIS A 1 96 ? -4.301 10.461 2.311 1 97.94 96 HIS A C 1
ATOM 748 O O . HIS A 1 96 ? -3.816 9.547 2.979 1 97.94 96 HIS A O 1
ATOM 754 N N . PRO A 1 97 ? -5.48 10.32 1.696 1 98.19 97 PRO A N 1
ATOM 755 C CA . PRO A 1 97 ? -6.344 9.156 1.924 1 98.19 97 PRO A CA 1
ATOM 756 C C . PRO A 1 97 ? -5.977 7.965 1.043 1 98.19 97 PRO A C 1
ATOM 758 O O . PRO A 1 97 ? -6.859 7.32 0.469 1 98.19 97 PRO A O 1
ATOM 761 N N . SER A 1 98 ? -4.754 7.629 0.933 1 98.5 98 SER A N 1
ATOM 762 C CA . SER A 1 98 ? -4.223 6.398 0.35 1 98.5 98 SER A CA 1
ATOM 763 C C . SER A 1 98 ? -2.842 6.074 0.909 1 98.5 98 SER A C 1
ATOM 765 O O . SER A 1 98 ? -2.283 6.848 1.688 1 98.5 98 SER A O 1
ATOM 767 N N . LEU A 1 99 ? -2.346 4.934 0.575 1 98.56 99 LEU A N 1
ATOM 768 C CA . LEU A 1 99 ? -0.977 4.574 0.929 1 98.56 99 LEU A CA 1
ATOM 769 C C . LEU A 1 99 ? 0.006 5.07 -0.127 1 98.56 99 LEU A C 1
ATOM 771 O O . LEU A 1 99 ? 0.311 4.348 -1.081 1 98.56 99 LEU A O 1
ATOM 775 N N . LEU A 1 100 ? 0.46 6.277 0.089 1 98.5 100 LEU A N 1
ATOM 776 C CA . LEU A 1 100 ? 1.448 6.836 -0.826 1 98.5 100 LEU A CA 1
ATOM 777 C C . LEU A 1 100 ? 2.689 5.953 -0.892 1 98.5 100 LEU A C 1
ATOM 779 O O . LEU A 1 100 ? 3.066 5.328 0.104 1 98.5 100 LEU A O 1
ATOM 783 N N . PRO A 1 101 ? 3.262 5.844 -2.1 1 98 101 PRO A N 1
ATOM 784 C CA . PRO A 1 101 ? 3.117 6.711 -3.27 1 98 101 PRO A CA 1
ATOM 785 C C . PRO A 1 101 ? 1.98 6.277 -4.191 1 98 101 PRO A C 1
ATOM 787 O O . PRO A 1 101 ? 1.779 6.871 -5.254 1 98 101 PRO A O 1
ATOM 790 N N . ALA A 1 102 ? 1.196 5.27 -3.824 1 97.81 102 ALA A N 1
ATOM 791 C CA . ALA A 1 102 ? 0.08 4.852 -4.668 1 97.81 102 ALA A CA 1
ATOM 792 C C . ALA A 1 102 ? -1.086 5.828 -4.559 1 97.81 102 ALA A C 1
ATOM 794 O O . ALA A 1 102 ? -1.36 6.359 -3.48 1 97.81 102 ALA A O 1
ATOM 795 N N . PHE A 1 103 ? -1.722 6.125 -5.75 1 98 103 PHE A N 1
ATOM 796 C CA . PHE A 1 103 ? -2.994 6.828 -5.84 1 98 103 PHE A CA 1
ATOM 797 C C . PHE A 1 103 ? -2.859 8.258 -5.32 1 98 103 PHE A C 1
ATOM 799 O O . PHE A 1 103 ? -3.635 8.68 -4.461 1 98 103 PHE A O 1
ATOM 806 N N . LYS A 1 104 ? -1.915 9.008 -5.836 1 96.44 104 LYS A N 1
ATOM 807 C CA . LYS A 1 104 ? -1.727 10.43 -5.547 1 96.44 104 LYS A CA 1
ATOM 808 C C . LYS A 1 104 ? -2.889 11.258 -6.082 1 96.44 104 LYS A C 1
ATOM 810 O O . LYS A 1 104 ? -3.643 10.797 -6.941 1 96.44 104 LYS A O 1
ATOM 815 N N . GLY A 1 105 ? -3.107 12.383 -5.531 1 92.12 105 GLY A N 1
ATOM 816 C CA . GLY A 1 105 ? -4.035 13.336 -6.113 1 92.12 105 GLY A CA 1
ATOM 817 C C . GLY A 1 105 ? -5.395 13.344 -5.438 1 92.12 105 GLY A C 1
ATOM 818 O O . GLY A 1 105 ? -5.555 12.773 -4.355 1 92.12 105 GLY A O 1
ATOM 819 N N . HIS A 1 106 ? -6.414 13.938 -5.992 1 89.81 106 HIS A N 1
ATOM 820 C CA . HIS A 1 106 ? -7.652 14.289 -5.309 1 89.81 106 HIS A CA 1
ATOM 821 C C . HIS A 1 106 ? -8.68 13.172 -5.426 1 89.81 106 HIS A C 1
ATOM 823 O O . HIS A 1 106 ? -9.695 13.18 -4.723 1 89.81 106 HIS A O 1
ATOM 829 N N . ASP A 1 107 ? -8.523 12.109 -6.199 1 95.06 107 ASP A N 1
ATOM 830 C CA . ASP A 1 107 ? -9.516 11.062 -6.414 1 95.06 107 ASP A CA 1
ATOM 831 C C . ASP A 1 107 ? -8.984 9.703 -5.945 1 95.06 107 ASP A C 1
ATOM 833 O O . ASP A 1 107 ? -9.211 8.688 -6.594 1 95.06 107 ASP A O 1
ATOM 837 N N . ALA A 1 108 ? -8.359 9.797 -4.828 1 97.19 108 ALA A N 1
ATOM 838 C CA . ALA A 1 108 ? -7.641 8.609 -4.363 1 97.19 108 ALA A CA 1
ATOM 839 C C . ALA A 1 108 ? -8.602 7.445 -4.133 1 97.19 108 ALA A C 1
ATOM 841 O O . ALA A 1 108 ? -8.328 6.32 -4.555 1 97.19 108 ALA A O 1
ATOM 842 N N . HIS A 1 109 ? -9.75 7.68 -3.469 1 98.38 109 HIS A N 1
ATOM 843 C CA . HIS A 1 109 ? -10.695 6.609 -3.174 1 98.38 109 HIS A CA 1
ATOM 844 C C . HIS A 1 109 ? -11.219 5.969 -4.457 1 98.38 109 HIS A C 1
ATOM 846 O O . HIS A 1 109 ? -11.336 4.746 -4.539 1 98.38 109 HIS A O 1
ATOM 852 N N . ARG A 1 110 ? -11.586 6.82 -5.371 1 98.25 110 ARG A N 1
ATOM 853 C CA . ARG A 1 110 ? -12.07 6.312 -6.652 1 98.25 110 ARG A CA 1
ATOM 854 C C . ARG A 1 110 ? -11 5.473 -7.348 1 98.25 110 ARG A C 1
ATOM 856 O O . ARG A 1 110 ? -11.289 4.391 -7.859 1 98.25 110 ARG A O 1
ATOM 863 N N . LEU A 1 111 ? -9.797 5.977 -7.41 1 98.38 111 LEU A N 1
ATOM 864 C CA . LEU A 1 111 ? -8.688 5.273 -8.047 1 98.38 111 LEU A CA 1
ATOM 865 C C . LEU A 1 111 ? -8.453 3.922 -7.379 1 98.38 111 LEU A C 1
ATOM 867 O O . LEU A 1 111 ? -8.195 2.928 -8.062 1 98.38 111 LEU A O 1
ATOM 871 N N . VAL A 1 112 ? -8.516 3.891 -6.047 1 98.62 112 VAL A N 1
ATOM 872 C CA . VAL A 1 112 ? -8.344 2.664 -5.277 1 98.62 112 VAL A CA 1
ATOM 873 C C . VAL A 1 112 ? -9.391 1.638 -5.695 1 98.62 112 VAL A C 1
ATOM 875 O O . VAL A 1 112 ? -9.062 0.484 -5.984 1 98.62 112 VAL A O 1
ATOM 878 N N . LEU A 1 113 ? -10.625 2.061 -5.742 1 98.12 113 LEU A N 1
ATOM 879 C CA . LEU A 1 113 ? -11.711 1.159 -6.094 1 98.12 113 LEU A CA 1
ATOM 880 C C . LEU A 1 113 ? -11.578 0.674 -7.535 1 98.12 113 LEU A C 1
ATOM 882 O O . LEU A 1 113 ? -11.773 -0.511 -7.816 1 98.12 113 LEU A O 1
ATOM 886 N N . GLU A 1 114 ? -11.227 1.604 -8.43 1 97.38 114 GLU A N 1
ATOM 887 C CA . GLU A 1 114 ? -11.07 1.262 -9.844 1 97.38 114 GLU A CA 1
ATOM 888 C C . GLU A 1 114 ? -9.922 0.275 -10.047 1 97.38 114 GLU A C 1
ATOM 890 O O . GLU A 1 114 ? -9.984 -0.584 -10.93 1 97.38 114 GLU A O 1
ATOM 895 N N . ALA A 1 115 ? -8.914 0.386 -9.234 1 97.38 115 ALA A N 1
ATOM 896 C CA . ALA A 1 115 ? -7.727 -0.453 -9.375 1 97.38 115 ALA A CA 1
ATOM 897 C C . ALA A 1 115 ? -7.996 -1.87 -8.875 1 97.38 115 ALA A C 1
ATOM 899 O O . ALA A 1 115 ? -7.23 -2.793 -9.164 1 97.38 115 ALA A O 1
ATOM 900 N N . GLY A 1 116 ? -8.992 -2.035 -8.047 1 97.31 116 GLY A N 1
ATOM 901 C CA . GLY A 1 116 ? -9.352 -3.355 -7.555 1 97.31 116 GLY A CA 1
ATOM 902 C C . GLY A 1 116 ? -8.375 -3.893 -6.527 1 97.31 116 GLY A C 1
ATOM 903 O O . GLY A 1 116 ? -8.234 -5.109 -6.371 1 97.31 116 GLY A O 1
ATOM 904 N N . VAL A 1 117 ? -7.625 -3.012 -5.867 1 98 117 VAL A N 1
ATOM 905 C CA . VAL A 1 117 ? -6.691 -3.436 -4.828 1 98 117 VAL A CA 1
ATOM 906 C C . VAL A 1 117 ? -7.461 -3.865 -3.582 1 98 117 VAL A C 1
ATOM 908 O O . VAL A 1 117 ? -8.664 -3.631 -3.479 1 98 117 VAL A O 1
ATOM 911 N N . ARG A 1 118 ? -6.758 -4.477 -2.666 1 97.44 118 ARG A N 1
ATOM 912 C CA . ARG A 1 118 ? -7.418 -5.023 -1.484 1 97.44 118 ARG A CA 1
ATOM 913 C C . ARG A 1 118 ? -6.965 -4.301 -0.22 1 97.44 118 ARG A C 1
ATOM 915 O O . ARG A 1 118 ? -7.5 -4.539 0.864 1 97.44 118 ARG A O 1
ATOM 922 N N . ILE A 1 119 ? -5.992 -3.447 -0.38 1 97.56 119 ILE A N 1
ATOM 923 C CA . ILE A 1 119 ? -5.488 -2.654 0.736 1 97.56 119 ILE A CA 1
ATOM 924 C C . ILE A 1 119 ? -5.363 -1.192 0.314 1 97.56 119 ILE A C 1
ATOM 926 O O . ILE A 1 119 ? -4.836 -0.892 -0.76 1 97.56 119 ILE A O 1
ATOM 930 N N . SER A 1 120 ? -5.918 -0.372 1.041 1 97.94 120 SER A N 1
ATOM 931 C CA . SER A 1 120 ? -5.703 1.071 0.995 1 97.94 120 SER A CA 1
ATOM 932 C C . SER A 1 120 ? -5.234 1.604 2.344 1 97.94 120 SER A C 1
ATOM 934 O O . SER A 1 120 ? -4.574 0.89 3.104 1 97.94 120 SER A O 1
ATOM 936 N N . GLY A 1 121 ? -5.496 2.883 2.572 1 97.69 121 GLY A N 1
ATOM 937 C CA . GLY A 1 121 ? -5.105 3.49 3.834 1 97.69 121 GLY A CA 1
ATOM 938 C C . GLY A 1 121 ? -4.965 5 3.752 1 97.69 121 GLY A C 1
ATOM 939 O O . GLY A 1 121 ? -5.66 5.652 2.971 1 97.69 121 GLY A O 1
ATOM 940 N N . CYS A 1 122 ? -4.125 5.445 4.652 1 97.94 122 CYS A N 1
ATOM 941 C CA . CYS A 1 122 ? -3.828 6.875 4.66 1 97.94 122 CYS A CA 1
ATOM 942 C C . CYS A 1 122 ? -2.361 7.125 4.988 1 97.94 122 CYS A C 1
ATOM 944 O O . CYS A 1 122 ? -1.674 6.238 5.496 1 97.94 122 CYS A O 1
ATOM 946 N N . THR A 1 123 ? -1.903 8.242 4.617 1 98.5 123 THR A N 1
ATOM 947 C CA . THR A 1 123 ? -0.518 8.664 4.797 1 98.5 123 THR A CA 1
ATOM 948 C C . THR A 1 123 ? -0.453 10.055 5.414 1 98.5 123 THR A C 1
ATOM 950 O O . THR A 1 123 ? -1.146 10.977 4.965 1 98.5 123 THR A O 1
ATOM 953 N N . VAL A 1 124 ? 0.25 10.18 6.465 1 98.69 124 VAL A N 1
ATOM 954 C CA . VAL A 1 124 ? 0.645 11.5 6.934 1 98.69 124 VAL A CA 1
ATOM 955 C C . VAL A 1 124 ? 2.078 11.797 6.504 1 98.69 124 VAL A C 1
ATOM 957 O O . VAL A 1 124 ? 2.975 10.969 6.695 1 98.69 124 VAL A O 1
ATOM 960 N N . HIS A 1 125 ? 2.256 12.93 5.902 1 98.69 125 HIS A N 1
ATOM 961 C CA . HIS A 1 125 ? 3.57 13.234 5.352 1 98.69 125 HIS A CA 1
ATOM 962 C C . HIS A 1 125 ? 3.889 14.719 5.488 1 98.69 125 HIS A C 1
ATOM 964 O O . HIS A 1 125 ? 2.988 15.539 5.703 1 98.69 125 HIS A O 1
ATOM 970 N N . PHE A 1 126 ? 5.188 15.031 5.434 1 98.56 126 PHE A N 1
ATOM 971 C CA . PHE A 1 126 ? 5.574 16.422 5.23 1 98.56 126 PHE A CA 1
ATOM 972 C C . PHE A 1 126 ? 5.164 16.906 3.844 1 98.56 126 PHE A C 1
ATOM 974 O O . PHE A 1 126 ? 5.109 16.109 2.898 1 98.56 126 PHE A O 1
ATOM 981 N N . VAL A 1 127 ? 4.848 18.156 3.764 1 97.94 127 VAL A N 1
ATOM 982 C CA . VAL A 1 127 ? 4.41 18.719 2.486 1 97.94 127 VAL A CA 1
ATOM 983 C C . VAL A 1 127 ? 5.621 19.156 1.668 1 97.94 127 VAL A C 1
ATOM 985 O O . VAL A 1 127 ? 6.562 19.734 2.209 1 97.94 127 VAL A O 1
ATOM 988 N N . GLU A 1 128 ? 5.582 18.828 0.424 1 96.31 128 GLU A N 1
ATOM 989 C CA . GLU A 1 128 ? 6.543 19.281 -0.581 1 96.31 128 GLU A CA 1
ATOM 990 C C . GLU A 1 128 ? 5.84 19.984 -1.742 1 96.31 128 GLU A C 1
ATOM 992 O O . GLU A 1 128 ? 4.609 19.984 -1.814 1 96.31 128 GLU A O 1
ATOM 997 N N . VAL A 1 129 ? 6.656 20.562 -2.555 1 95.12 129 VAL A N 1
ATOM 998 C CA . VAL A 1 129 ? 6.098 21.281 -3.693 1 95.12 129 VAL A CA 1
ATOM 999 C C . VAL A 1 129 ? 5.336 20.312 -4.598 1 95.12 129 VAL A C 1
ATOM 1001 O O . VAL A 1 129 ? 4.227 20.609 -5.043 1 95.12 129 VAL A O 1
ATOM 1004 N N . GLU A 1 130 ? 5.984 19.203 -4.863 1 93.56 130 GLU A N 1
ATOM 1005 C CA . GLU A 1 130 ? 5.301 18.172 -5.648 1 93.56 130 GLU A CA 1
ATOM 1006 C C . GLU A 1 130 ? 4.191 17.516 -4.836 1 93.56 130 GLU A C 1
ATOM 1008 O O . GLU A 1 130 ? 4.418 17.078 -3.709 1 93.56 130 GLU A O 1
ATOM 1013 N N . VAL A 1 131 ? 3.049 17.422 -5.387 1 91.19 131 VAL A N 1
ATOM 1014 C CA . VAL A 1 131 ? 1.846 16.922 -4.727 1 91.19 131 VAL A CA 1
ATOM 1015 C C . VAL A 1 131 ? 2.08 15.508 -4.227 1 91.19 131 VAL A C 1
ATOM 1017 O O . VAL A 1 131 ? 2.506 14.633 -4.988 1 91.19 131 VAL A O 1
ATOM 1020 N N . ASP A 1 132 ? 1.818 15.312 -2.932 1 94.31 132 ASP A N 1
ATOM 1021 C CA . ASP A 1 132 ? 1.799 14 -2.277 1 94.31 132 ASP A CA 1
ATOM 1022 C C . ASP A 1 132 ? 3.146 13.297 -2.416 1 94.31 132 ASP A C 1
ATOM 1024 O O . ASP A 1 132 ? 3.203 12.078 -2.551 1 94.31 132 ASP A O 1
ATOM 1028 N N . ALA A 1 133 ? 4.254 14.125 -2.438 1 94.38 133 ALA A N 1
ATOM 1029 C CA . ALA A 1 133 ? 5.578 13.562 -2.686 1 94.38 133 ALA A CA 1
ATOM 1030 C C . ALA A 1 133 ? 6.48 13.727 -1.467 1 94.38 133 ALA A C 1
ATOM 1032 O O . ALA A 1 133 ? 7.641 13.312 -1.485 1 94.38 133 ALA A O 1
ATOM 1033 N N . GLY A 1 134 ? 5.996 14.328 -0.449 1 97 134 GLY A N 1
ATOM 1034 C CA . GLY A 1 134 ? 6.844 14.602 0.698 1 97 134 GLY A CA 1
ATOM 1035 C C . GLY A 1 134 ? 7.125 13.375 1.545 1 97 134 GLY A C 1
ATOM 1036 O O . GLY A 1 134 ? 6.484 12.336 1.37 1 97 134 GLY A O 1
ATOM 1037 N N . ALA A 1 135 ? 8.086 13.531 2.455 1 98.25 135 ALA A N 1
ATOM 1038 C CA . ALA A 1 135 ? 8.555 12.43 3.291 1 98.25 135 ALA A CA 1
ATOM 1039 C C . ALA A 1 135 ? 7.426 11.883 4.156 1 98.25 135 ALA A C 1
ATOM 1041 O O . ALA A 1 135 ? 6.746 12.641 4.855 1 98.25 135 ALA A O 1
ATOM 1042 N N . VAL A 1 136 ? 7.227 10.609 4.098 1 98.62 136 VAL A N 1
ATOM 1043 C CA . VAL A 1 136 ? 6.188 9.922 4.855 1 98.62 136 VAL A CA 1
ATOM 1044 C C . VAL A 1 136 ? 6.566 9.875 6.332 1 98.62 136 VAL A C 1
ATOM 1046 O O . VAL A 1 136 ? 7.691 9.508 6.68 1 98.62 136 VAL A O 1
ATOM 1049 N N . ILE A 1 137 ? 5.633 10.242 7.152 1 98.44 137 ILE A N 1
ATOM 1050 C CA . ILE A 1 137 ? 5.82 10.18 8.594 1 98.44 137 ILE A CA 1
ATOM 1051 C C . ILE A 1 137 ? 5.18 8.906 9.148 1 98.44 137 ILE A C 1
ATOM 1053 O O . ILE A 1 137 ? 5.855 8.086 9.773 1 98.44 137 ILE A O 1
ATOM 1057 N N . LEU A 1 138 ? 3.908 8.742 8.945 1 98.19 138 LEU A N 1
ATOM 1058 C CA . LEU A 1 138 ? 3.166 7.559 9.359 1 98.19 138 LEU A CA 1
ATOM 1059 C C . LEU A 1 138 ? 2.16 7.148 8.289 1 98.19 138 LEU A C 1
ATOM 1061 O O . LEU A 1 138 ? 1.704 7.984 7.504 1 98.19 138 LEU A O 1
ATOM 1065 N N . GLN A 1 139 ? 1.819 5.918 8.32 1 98 139 GLN A N 1
ATOM 1066 C CA . GLN A 1 139 ? 0.766 5.352 7.48 1 98 139 GLN A CA 1
ATOM 1067 C C . GLN A 1 139 ? -0.088 4.359 8.266 1 98 139 GLN A C 1
ATOM 1069 O O . GLN A 1 139 ? 0.355 3.818 9.281 1 98 139 GLN A O 1
ATOM 1074 N N . HIS A 1 140 ? -1.225 4.207 7.809 1 96.81 140 HIS A N 1
ATOM 1075 C CA . HIS A 1 140 ? -2.156 3.238 8.375 1 96.81 140 HIS A CA 1
ATOM 1076 C C . HIS A 1 140 ? -2.957 2.539 7.277 1 96.81 140 HIS A C 1
ATOM 1078 O O . HIS A 1 140 ? -3.596 3.199 6.453 1 96.81 140 HIS A O 1
ATOM 1084 N N . PRO A 1 141 ? -2.887 1.194 7.285 1 96.81 141 PRO A N 1
ATOM 1085 C CA . PRO A 1 141 ? -3.617 0.465 6.246 1 96.81 141 PRO A CA 1
ATOM 1086 C C . PRO A 1 141 ? -5.062 0.172 6.637 1 96.81 141 PRO A C 1
ATOM 1088 O O . PRO A 1 141 ? -5.379 0.075 7.828 1 96.81 141 PRO A O 1
ATOM 1091 N N . VAL A 1 142 ? -5.91 0.068 5.684 1 96.56 142 VAL A N 1
ATOM 1092 C CA . VAL A 1 142 ? -7.281 -0.407 5.855 1 96.56 142 VAL A CA 1
ATOM 1093 C C . VAL A 1 142 ? -7.625 -1.404 4.754 1 96.56 142 VAL A C 1
ATOM 1095 O O . VAL A 1 142 ? -7.059 -1.352 3.66 1 96.56 142 VAL A O 1
ATOM 1098 N N . PRO A 1 143 ? -8.539 -2.338 4.988 1 96.38 143 PRO A N 1
ATOM 1099 C CA . PRO A 1 143 ? -8.961 -3.254 3.926 1 96.38 143 PRO A CA 1
ATOM 1100 C C . PRO A 1 143 ? -9.859 -2.584 2.889 1 96.38 143 PRO A C 1
ATOM 1102 O O . PRO A 1 143 ? -10.523 -1.591 3.193 1 96.38 143 PRO A O 1
ATOM 1105 N N . VAL A 1 144 ? -9.82 -3.027 1.673 1 97.06 144 VAL A N 1
ATOM 1106 C CA . VAL A 1 144 ? -10.773 -2.695 0.617 1 97.06 144 VAL A CA 1
ATOM 1107 C C . VAL A 1 144 ? -11.609 -3.926 0.27 1 97.06 144 VAL A C 1
ATOM 1109 O O . VAL A 1 144 ? -11.062 -4.98 -0.069 1 97.06 144 VAL A O 1
ATOM 1112 N N . PHE A 1 145 ? -12.867 -3.812 0.333 1 95.06 145 PHE A N 1
ATOM 1113 C CA . PHE A 1 145 ? -13.75 -4.941 0.069 1 95.06 145 PHE A CA 1
ATOM 1114 C C . PHE A 1 145 ? -14.312 -4.871 -1.347 1 95.06 145 PHE A C 1
ATOM 1116 O O . PHE A 1 145 ? -14.484 -3.783 -1.899 1 95.06 145 PHE A O 1
ATOM 1123 N N . PRO A 1 146 ? -14.633 -6.062 -1.931 1 93.75 146 PRO A N 1
ATOM 1124 C CA . PRO A 1 146 ? -15.109 -6.105 -3.314 1 93.75 146 PRO A CA 1
ATOM 1125 C C . PRO A 1 146 ? -16.375 -5.27 -3.529 1 93.75 146 PRO A C 1
ATOM 1127 O O . PRO A 1 146 ? -16.594 -4.762 -4.629 1 93.75 146 PRO A O 1
ATOM 1130 N N . ARG A 1 147 ? -17.172 -5.074 -2.543 1 94.12 147 ARG A N 1
ATOM 1131 C CA . ARG A 1 147 ? -18.469 -4.395 -2.697 1 94.12 147 ARG A CA 1
ATOM 1132 C C . ARG A 1 147 ? -18.422 -3.008 -2.064 1 94.12 147 ARG A C 1
ATOM 1134 O O . ARG A 1 147 ? -19.469 -2.385 -1.869 1 94.12 147 ARG A O 1
ATOM 1141 N N . ASP A 1 148 ? -17.25 -2.51 -1.777 1 96.62 148 ASP A N 1
ATOM 1142 C CA . ASP A 1 148 ? -17.125 -1.161 -1.233 1 96.62 148 ASP A CA 1
ATOM 1143 C C . ASP A 1 148 ? -17.672 -0.123 -2.209 1 96.62 148 ASP A C 1
ATOM 1145 O O . ASP A 1 148 ? -17.5 -0.251 -3.424 1 96.62 148 ASP A O 1
ATOM 1149 N N . THR A 1 149 ? -18.328 0.853 -1.679 1 97.94 149 THR A N 1
ATOM 1150 C CA . THR A 1 149 ? -18.656 2.078 -2.404 1 97.94 149 THR A CA 1
ATOM 1151 C C . THR A 1 149 ? -17.656 3.184 -2.062 1 97.94 149 THR A C 1
ATOM 1153 O O . THR A 1 149 ? -16.828 3.029 -1.155 1 97.94 149 THR A O 1
ATOM 1156 N N . LEU A 1 150 ? -17.703 4.246 -2.893 1 98.19 150 LEU A N 1
ATOM 1157 C CA . LEU A 1 150 ? -16.875 5.402 -2.572 1 98.19 150 LEU A CA 1
ATOM 1158 C C . LEU A 1 150 ? -17.094 5.852 -1.132 1 98.19 150 LEU A C 1
ATOM 1160 O O . LEU A 1 150 ? -16.141 6.102 -0.397 1 98.19 150 LEU A O 1
ATOM 1164 N N . GLU A 1 151 ? -18.297 5.867 -0.716 1 98.06 151 GLU A N 1
ATOM 1165 C CA . GLU A 1 151 ? -18.672 6.352 0.606 1 98.06 151 GLU A CA 1
ATOM 1166 C C . GLU A 1 151 ? -18.156 5.434 1.706 1 98.06 151 GLU A C 1
ATOM 1168 O O . GLU A 1 151 ? -17.578 5.902 2.689 1 98.06 151 GLU A O 1
ATOM 1173 N N . SER A 1 152 ? -18.359 4.137 1.586 1 98 152 SER A N 1
ATOM 1174 C CA . SER A 1 152 ? -17.938 3.199 2.621 1 98 152 SER A CA 1
ATOM 1175 C C . SER A 1 152 ? -16.422 3.201 2.781 1 98 152 SER A C 1
ATOM 1177 O O . SER A 1 152 ? -15.906 3.174 3.902 1 98 152 SER A O 1
ATOM 1179 N N . LEU A 1 153 ? -15.695 3.238 1.64 1 98 153 LEU A N 1
ATOM 1180 C CA . LEU A 1 153 ? -14.242 3.281 1.718 1 98 153 LEU A CA 1
ATOM 1181 C C . LEU A 1 153 ? -13.766 4.59 2.34 1 98 153 LEU A C 1
ATOM 1183 O O . LEU A 1 153 ? -12.867 4.594 3.184 1 98 153 LEU A O 1
ATOM 1187 N N . GLN A 1 154 ? -14.367 5.699 1.926 1 97.88 154 GLN A N 1
ATOM 1188 C CA . GLN A 1 154 ? -14.008 7.008 2.461 1 97.88 154 GLN A CA 1
ATOM 1189 C C . GLN A 1 154 ? -14.172 7.043 3.979 1 97.88 154 GLN A C 1
ATOM 1191 O O . GLN A 1 154 ? -13.312 7.566 4.688 1 97.88 154 GLN A O 1
ATOM 1196 N N . GLU A 1 155 ? -15.25 6.543 4.438 1 97.69 155 GLU A N 1
ATOM 1197 C CA . GLU A 1 155 ? -15.516 6.52 5.875 1 97.69 155 GLU A CA 1
ATOM 1198 C C . GLU A 1 155 ? -14.477 5.684 6.613 1 97.69 155 GLU A C 1
ATOM 1200 O O . GLU A 1 155 ? -14 6.074 7.68 1 97.69 155 GLU A O 1
ATOM 1205 N N . ARG A 1 156 ? -14.172 4.516 6.07 1 96.81 156 ARG A N 1
ATOM 1206 C CA . ARG A 1 156 ? -13.172 3.637 6.68 1 96.81 156 ARG A CA 1
ATOM 1207 C C . ARG A 1 156 ? -11.805 4.316 6.734 1 96.81 156 ARG A C 1
ATOM 1209 O O . ARG A 1 156 ? -11.141 4.293 7.77 1 96.81 156 ARG A O 1
ATOM 1216 N N . VAL A 1 157 ? -11.398 4.953 5.691 1 97.69 157 VAL A N 1
ATOM 1217 C CA . VAL A 1 157 ? -10.117 5.637 5.621 1 97.69 157 VAL A CA 1
ATOM 1218 C C . VAL A 1 157 ? -10.109 6.832 6.57 1 97.69 157 VAL A C 1
ATOM 1220 O O . VAL A 1 157 ? -9.109 7.102 7.238 1 97.69 157 VAL A O 1
ATOM 1223 N N . LYS A 1 158 ? -11.211 7.555 6.602 1 97 158 LYS A N 1
ATOM 1224 C CA . LYS A 1 158 ? -11.336 8.688 7.512 1 97 158 LYS A CA 1
ATOM 1225 C C . LYS A 1 158 ? -11.094 8.266 8.953 1 97 158 LYS A C 1
ATOM 1227 O O . LYS A 1 158 ? -10.43 8.977 9.711 1 97 158 LYS A O 1
ATOM 1232 N N . GLY A 1 159 ? -11.68 7.133 9.312 1 96 159 GLY A N 1
ATOM 1233 C CA . GLY A 1 159 ? -11.422 6.598 10.641 1 96 159 GLY A CA 1
ATOM 1234 C C . GLY A 1 159 ? -9.945 6.395 10.93 1 96 159 GLY A C 1
ATOM 1235 O O . GLY A 1 159 ? -9.461 6.723 12.016 1 96 159 GLY A O 1
ATOM 1236 N N . ALA A 1 160 ? -9.234 5.883 9.977 1 95.94 160 ALA A N 1
ATOM 1237 C CA . ALA A 1 160 ? -7.797 5.684 10.102 1 95.94 160 ALA A CA 1
ATOM 1238 C C . ALA A 1 160 ? -7.062 7.016 10.219 1 95.94 160 ALA A C 1
ATOM 1240 O O . ALA A 1 160 ? -6.133 7.152 11.016 1 95.94 160 ALA A O 1
ATOM 1241 N N . GLU A 1 161 ? -7.469 7.984 9.438 1 97.19 161 GLU A N 1
ATOM 1242 C CA . GLU A 1 161 ? -6.855 9.312 9.469 1 97.19 161 GLU A CA 1
ATOM 1243 C C . GLU A 1 161 ? -7 9.953 10.844 1 97.19 161 GLU A C 1
ATOM 1245 O O . GLU A 1 161 ? -6.078 10.617 11.32 1 97.19 161 GLU A O 1
ATOM 1250 N N . HIS A 1 162 ? -8.125 9.766 11.422 1 96.94 162 HIS A N 1
ATOM 1251 C CA . HIS A 1 162 ? -8.414 10.352 12.727 1 96.94 162 HIS A CA 1
ATOM 1252 C C . HIS A 1 162 ? -7.461 9.812 13.789 1 96.94 162 HIS A C 1
ATOM 1254 O O . HIS A 1 162 ? -7.219 10.477 14.805 1 96.94 162 HIS A O 1
ATOM 1260 N N . VAL A 1 163 ? -6.918 8.688 13.516 1 94.94 163 VAL A N 1
ATOM 1261 C CA . VAL A 1 163 ? -6.012 8.055 14.469 1 94.94 163 VAL A CA 1
ATOM 1262 C C . VAL A 1 163 ? -4.57 8.43 14.141 1 94.94 163 VAL A C 1
ATOM 1264 O O . VAL A 1 163 ? -3.807 8.828 15.023 1 94.94 163 VAL A O 1
ATOM 1267 N N . VAL A 1 164 ? -4.289 8.414 12.914 1 96.81 164 VAL A N 1
ATOM 1268 C CA . VAL A 1 164 ? -2.883 8.453 12.523 1 96.81 164 VAL A CA 1
ATOM 1269 C C . VAL A 1 164 ? -2.404 9.906 12.484 1 96.81 164 VAL A C 1
ATOM 1271 O O . VAL A 1 164 ? -1.249 10.195 12.805 1 96.81 164 VAL A O 1
ATOM 1274 N N . TYR A 1 165 ? -3.25 10.836 12.086 1 98.19 165 TYR A N 1
ATOM 1275 C CA . TYR A 1 165 ? -2.816 12.219 11.922 1 98.19 165 TYR A CA 1
ATOM 1276 C C . TYR A 1 165 ? -2.385 12.82 13.258 1 98.19 165 TYR A C 1
ATOM 1278 O O . TYR A 1 165 ? -1.291 13.375 13.367 1 98.19 165 TYR A O 1
ATOM 1286 N N . PRO A 1 166 ? -3.195 12.641 14.32 1 98.25 166 PRO A N 1
ATOM 1287 C CA . PRO A 1 166 ? -2.764 13.133 15.633 1 98.25 166 PRO A CA 1
ATOM 1288 C C . PRO A 1 166 ? -1.45 12.508 16.094 1 98.25 166 PRO A C 1
ATOM 1290 O O . PRO A 1 166 ? -0.591 13.203 16.641 1 98.25 166 PRO A O 1
ATOM 1293 N N . ARG A 1 167 ? -1.279 11.258 15.844 1 97.5 167 ARG A N 1
ATOM 1294 C CA . ARG A 1 167 ? -0.063 10.57 16.266 1 97.5 167 ARG A CA 1
ATOM 1295 C C . ARG A 1 167 ? 1.156 11.109 15.523 1 97.5 167 ARG A C 1
ATOM 1297 O O . ARG A 1 167 ? 2.225 11.273 16.109 1 97.5 167 ARG A O 1
ATOM 1304 N N . ALA A 1 168 ? 0.98 11.336 14.242 1 98.06 168 ALA A N 1
ATOM 1305 C CA . ALA A 1 168 ? 2.062 11.906 13.445 1 98.06 168 ALA A CA 1
ATOM 1306 C C . ALA A 1 168 ? 2.424 13.305 13.945 1 98.06 168 ALA A C 1
ATOM 1308 O O . ALA A 1 168 ? 3.605 13.641 14.078 1 98.06 168 ALA A O 1
ATOM 1309 N N . LEU A 1 169 ? 1.396 14.109 14.188 1 98.25 169 LEU A N 1
ATOM 1310 C CA . LEU A 1 169 ? 1.634 15.461 14.695 1 98.25 169 LEU A CA 1
ATOM 1311 C C . LEU A 1 169 ? 2.387 15.414 16.016 1 98.25 169 LEU A C 1
ATOM 1313 O O . LEU A 1 169 ? 3.342 16.172 16.219 1 98.25 169 LEU A O 1
ATOM 1317 N N . GLU A 1 170 ? 1.968 14.539 16.922 1 98.12 170 GLU A N 1
ATOM 1318 C CA . GLU A 1 170 ? 2.654 14.391 18.203 1 98.12 170 GLU A CA 1
ATOM 1319 C C . GLU A 1 170 ? 4.117 14.016 18 1 98.12 170 GLU A C 1
ATOM 1321 O O . GLU A 1 170 ? 5 14.531 18.688 1 98.12 170 GLU A O 1
ATOM 1326 N N . ALA A 1 171 ? 4.367 13.078 17.125 1 98.06 171 ALA A N 1
ATOM 1327 C CA . ALA A 1 171 ? 5.73 12.625 16.859 1 98.06 171 ALA A CA 1
ATOM 1328 C C . ALA A 1 171 ? 6.605 13.781 16.391 1 98.06 171 ALA A C 1
ATOM 1330 O O . ALA A 1 171 ? 7.754 13.922 16.812 1 98.06 171 ALA A O 1
ATOM 1331 N N . VAL A 1 172 ? 6.055 14.609 15.5 1 98.25 172 VAL A N 1
ATOM 1332 C CA . VAL A 1 172 ? 6.805 15.75 14.984 1 98.25 172 VAL A CA 1
ATOM 1333 C C . VAL A 1 172 ? 6.98 16.797 16.094 1 98.25 172 VAL A C 1
ATOM 1335 O O . VAL A 1 172 ? 8.086 17.312 16.297 1 98.25 172 VAL A O 1
ATOM 1338 N N . ALA A 1 173 ? 5.902 17.062 16.797 1 98 173 ALA A N 1
ATOM 1339 C CA . ALA A 1 173 ? 5.91 18.094 17.844 1 98 173 ALA A CA 1
ATOM 1340 C C . ALA A 1 173 ? 6.883 17.719 18.969 1 98 173 ALA A C 1
ATOM 1342 O O . ALA A 1 173 ? 7.535 18.594 19.531 1 98 173 ALA A O 1
ATOM 1343 N N . SER A 1 174 ? 6.949 16.484 19.297 1 97.62 174 SER A N 1
ATOM 1344 C CA . SER A 1 174 ? 7.797 16.016 20.391 1 97.62 174 SER A CA 1
ATOM 1345 C C . SER A 1 174 ? 9.25 15.898 19.938 1 97.62 174 SER A C 1
ATOM 1347 O O . SER A 1 174 ? 10.148 15.742 20.781 1 97.62 174 SER A O 1
ATOM 1349 N N . GLY A 1 175 ? 9.453 15.93 18.672 1 97.19 175 GLY A N 1
ATOM 1350 C CA . GLY A 1 175 ? 10.797 15.75 18.156 1 97.19 175 GLY A CA 1
ATOM 1351 C C . GLY A 1 175 ? 11.164 14.289 17.922 1 97.19 175 G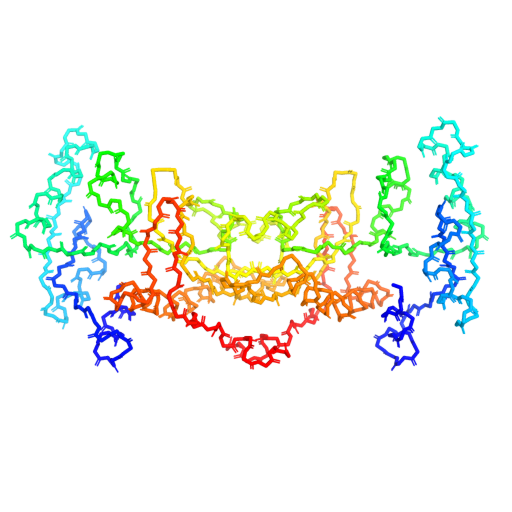LY A C 1
ATOM 1352 O O . GLY A 1 175 ? 12.289 13.977 17.547 1 97.19 175 GLY A O 1
ATOM 1353 N N . ALA A 1 176 ? 10.211 13.422 18.141 1 97.5 176 ALA A N 1
ATOM 1354 C CA . ALA A 1 176 ? 10.453 12 17.891 1 97.5 176 ALA A CA 1
ATOM 1355 C C . ALA A 1 176 ? 10.773 11.742 16.422 1 97.5 176 ALA A C 1
ATOM 1357 O O . ALA A 1 176 ? 11.5 10.805 16.094 1 97.5 176 ALA A O 1
ATOM 1358 N N . VAL A 1 177 ? 10.242 12.484 15.531 1 97.88 177 VAL A N 1
ATOM 1359 C CA . VAL A 1 177 ? 10.562 12.461 14.109 1 97.88 177 VAL A CA 1
ATOM 1360 C C . VAL A 1 177 ? 10.875 13.875 13.625 1 97.88 177 VAL A C 1
ATOM 1362 O O . VAL A 1 177 ? 10.234 14.836 14.047 1 97.88 177 VAL A O 1
ATOM 1365 N N . VAL A 1 178 ? 11.875 13.961 12.812 1 97.44 178 VAL A N 1
ATOM 1366 C CA . VAL A 1 178 ? 12.25 15.266 12.281 1 97.44 178 VAL A CA 1
ATOM 1367 C C . VAL A 1 178 ? 12.453 15.172 10.773 1 97.44 178 VAL A C 1
ATOM 1369 O O . VAL A 1 178 ? 12.727 14.094 10.242 1 97.44 178 VAL A O 1
ATOM 1372 N N . TYR A 1 179 ? 12.211 16.266 10.125 1 98.19 179 TYR A N 1
ATOM 1373 C CA . TYR A 1 179 ? 12.5 16.391 8.703 1 98.19 179 TYR A CA 1
ATOM 1374 C C . TYR A 1 179 ? 13.984 16.672 8.469 1 98.19 179 TYR A C 1
ATOM 1376 O O . TYR A 1 179 ? 14.547 17.578 9.078 1 98.19 179 TYR A O 1
ATOM 1384 N N . ASP A 1 180 ? 14.578 15.859 7.633 1 96.88 180 ASP A N 1
ATOM 1385 C CA . ASP A 1 180 ? 15.977 16.078 7.27 1 96.88 180 ASP A CA 1
ATOM 1386 C C . ASP A 1 180 ? 16.234 15.688 5.82 1 96.88 180 ASP A C 1
ATOM 1388 O O . ASP A 1 180 ? 16.156 14.508 5.469 1 96.88 180 ASP A O 1
ATOM 1392 N N . ALA A 1 181 ? 16.562 16.641 4.93 1 94.88 181 ALA A N 1
ATOM 1393 C CA . ALA A 1 181 ? 16.969 16.438 3.541 1 94.88 181 ALA A CA 1
ATOM 1394 C C . ALA A 1 181 ? 15.953 15.562 2.801 1 94.88 181 ALA A C 1
ATOM 1396 O O . ALA A 1 181 ? 16.328 14.594 2.145 1 94.88 181 ALA A O 1
ATOM 1397 N N . GLY A 1 182 ? 14.719 15.844 2.967 1 95.12 182 GLY A N 1
ATOM 1398 C CA . GLY A 1 182 ? 13.68 15.172 2.209 1 95.12 182 GLY A CA 1
ATOM 1399 C C . GLY A 1 182 ? 13.234 13.867 2.832 1 95.12 182 GLY A C 1
ATOM 1400 O O . GLY A 1 182 ? 12.508 13.086 2.207 1 95.12 182 GLY A O 1
ATOM 1401 N N . ARG A 1 183 ? 13.703 13.625 4.086 1 96.44 183 ARG A N 1
ATOM 1402 C CA . ARG A 1 183 ? 13.359 12.391 4.773 1 96.44 183 ARG A CA 1
ATOM 1403 C C . ARG A 1 183 ? 12.758 12.672 6.145 1 96.44 183 ARG A C 1
ATOM 1405 O O . ARG A 1 183 ? 13.016 13.719 6.738 1 96.44 183 ARG A O 1
ATOM 1412 N N . ALA A 1 184 ? 11.891 11.781 6.555 1 98.19 184 ALA A N 1
ATOM 1413 C CA . ALA A 1 184 ? 11.43 11.75 7.945 1 98.19 184 ALA A CA 1
ATOM 1414 C C . ALA A 1 184 ? 12.328 10.859 8.797 1 98.19 184 ALA A C 1
ATOM 1416 O O . ALA A 1 184 ? 12.305 9.633 8.664 1 98.19 184 ALA A O 1
ATOM 1417 N N . ILE A 1 185 ? 13.109 11.445 9.672 1 97.44 185 ILE A N 1
ATOM 1418 C CA . ILE A 1 185 ? 14.078 10.711 10.484 1 97.44 185 ILE A CA 1
ATOM 1419 C C . ILE A 1 185 ? 13.5 10.461 11.875 1 97.44 185 ILE A C 1
ATOM 1421 O O . ILE A 1 185 ? 13.32 11.391 12.656 1 97.44 185 ILE A O 1
ATOM 1425 N N . TRP A 1 186 ? 13.234 9.242 12.141 1 97.44 186 TRP A N 1
ATOM 1426 C CA . TRP A 1 186 ? 12.711 8.859 13.445 1 97.44 186 TRP A CA 1
ATOM 1427 C C . TRP A 1 186 ? 13.844 8.648 14.445 1 97.44 186 TRP A C 1
ATOM 1429 O O . TRP A 1 186 ? 14.789 7.898 14.18 1 97.44 186 TRP A O 1
ATOM 1439 N N . LYS A 1 187 ? 13.719 9.312 15.555 1 95 187 LYS A N 1
ATOM 1440 C CA . LYS A 1 187 ? 14.695 9.18 16.641 1 95 187 LYS A CA 1
ATOM 1441 C C . LYS A 1 187 ? 14.273 8.094 17.625 1 95 187 LYS A C 1
ATOM 1443 O O . LYS A 1 187 ? 15.102 7.609 18.406 1 95 187 LYS A O 1
ATOM 1448 N N . SER A 1 188 ? 13.016 7.832 17.609 1 87.38 188 SER A N 1
ATOM 1449 C CA . SER A 1 188 ? 12.445 6.773 18.438 1 87.38 188 SER A CA 1
ATOM 1450 C C . SER A 1 188 ? 11.547 5.852 17.609 1 87.38 188 SER A C 1
ATOM 1452 O O . SER A 1 188 ? 11.258 6.141 16.438 1 87.38 188 SER A O 1
ATOM 1454 N N . GLN A 1 189 ? 11.156 4.758 18.234 1 87.31 189 GLN A N 1
ATOM 1455 C CA . GLN A 1 189 ? 10.289 3.814 17.531 1 87.31 189 GLN A CA 1
ATOM 1456 C C . GLN A 1 189 ? 8.945 4.457 17.188 1 87.31 189 GLN A C 1
ATOM 1458 O O . GLN A 1 189 ? 8.281 5.031 18.047 1 87.31 189 GLN A O 1
ATOM 1463 N N . PRO A 1 190 ? 8.672 4.438 15.891 1 91.94 190 PRO A N 1
ATOM 1464 C CA . PRO A 1 190 ? 7.355 4.965 15.523 1 91.94 190 PRO A CA 1
ATOM 1465 C C . PRO A 1 190 ? 6.207 4.148 16.109 1 91.94 190 PRO A C 1
ATOM 1467 O O . PRO A 1 190 ? 6.371 2.959 16.391 1 91.94 190 PRO A O 1
ATOM 1470 N N . PRO A 1 191 ? 5.117 4.867 16.281 1 87.69 191 PRO A N 1
ATOM 1471 C CA . PRO A 1 191 ? 3.926 4.066 16.578 1 87.69 191 PRO A CA 1
ATOM 1472 C C . PRO A 1 191 ? 3.58 3.088 15.461 1 87.69 191 PRO A C 1
ATOM 1474 O O . PRO A 1 191 ? 3.754 3.408 14.281 1 87.69 191 PRO A O 1
ATOM 1477 N N . ILE A 1 192 ? 3.17 1.952 15.828 1 86.38 192 ILE A N 1
ATOM 1478 C CA . ILE A 1 192 ? 2.785 0.932 14.859 1 86.38 192 ILE A CA 1
ATOM 1479 C C . ILE A 1 192 ? 1.263 0.836 14.789 1 86.38 192 ILE A C 1
ATOM 1481 O O . ILE A 1 192 ? 0.582 0.894 15.812 1 86.38 192 ILE A O 1
ATOM 1485 N N . PRO A 1 193 ? 0.83 0.781 13.492 1 87 193 PRO A N 1
ATOM 1486 C CA . PRO A 1 193 ? -0.621 0.594 13.398 1 87 193 PRO A CA 1
ATOM 1487 C C . PRO A 1 193 ? -1.118 -0.586 14.227 1 87 193 PRO A C 1
ATOM 1489 O O . PRO A 1 193 ? -0.431 -1.605 14.328 1 87 193 PRO A O 1
ATOM 1492 N N . ASP A 1 194 ? -2.252 -0.401 14.75 1 78.44 194 ASP A N 1
ATOM 1493 C CA . ASP A 1 194 ? -2.82 -1.392 15.656 1 78.44 194 ASP A CA 1
ATOM 1494 C C . ASP A 1 194 ? -2.975 -2.744 14.969 1 78.44 194 ASP A C 1
ATOM 1496 O O . ASP A 1 194 ? -2.883 -3.791 15.609 1 78.44 194 ASP A O 1
ATOM 1500 N N . CYS A 1 195 ? -3.152 -2.629 13.719 1 78.94 195 CYS A N 1
ATOM 1501 C CA . CYS A 1 195 ? -3.34 -3.871 12.977 1 78.94 195 CYS A CA 1
ATOM 1502 C C . CYS A 1 195 ? -2.072 -4.715 13 1 78.94 195 CYS A C 1
ATOM 1504 O O . CYS A 1 195 ? -2.115 -5.914 12.719 1 78.94 195 CYS A O 1
ATOM 1506 N N . PHE A 1 196 ? -0.955 -4.109 13.305 1 82.69 196 PHE A N 1
ATOM 1507 C CA . PHE A 1 196 ? 0.302 -4.848 13.266 1 82.69 196 PHE A CA 1
ATOM 1508 C C . PHE A 1 196 ? 0.706 -5.297 14.664 1 82.69 196 PHE A C 1
ATOM 1510 O O . PHE A 1 196 ? 1.803 -5.824 14.859 1 82.69 196 PHE A O 1
ATOM 1517 N N . SER A 1 197 ? -0.04 -5.012 15.617 1 68 197 SER A N 1
ATOM 1518 C CA . SER A 1 197 ? 0.342 -5.277 17 1 68 197 SER A CA 1
ATOM 1519 C C . SER A 1 197 ? 0.683 -6.75 17.203 1 68 197 SER A C 1
ATOM 1521 O O . SER A 1 197 ? 1.449 -7.098 18.109 1 68 197 SER A O 1
ATOM 1523 N N . THR A 1 198 ? 0.203 -7.598 16.328 1 52.22 198 THR A N 1
ATOM 1524 C CA . THR A 1 198 ? 0.503 -9.016 16.484 1 52.22 198 THR A CA 1
ATOM 1525 C C . THR A 1 198 ? 1.519 -9.477 15.438 1 52.22 198 THR A C 1
ATOM 1527 O O . THR A 1 198 ? 1.716 -10.68 15.242 1 52.22 198 THR A O 1
ATOM 1530 N N . PHE A 1 199 ? 1.947 -8.539 14.742 1 51.75 199 PHE A N 1
ATOM 1531 C CA . PHE A 1 199 ? 2.912 -8.984 13.742 1 51.75 199 PHE A CA 1
ATOM 1532 C C . PHE A 1 199 ? 4.164 -9.539 14.414 1 51.75 199 PHE A C 1
ATOM 1534 O O . PHE A 1 199 ? 4.691 -8.938 15.352 1 51.75 199 PHE A O 1
ATOM 1541 N N . PRO A 1 200 ? 4.484 -10.805 14.102 1 46.09 200 PRO A N 1
ATOM 1542 C CA . PRO A 1 200 ? 5.609 -11.43 14.789 1 46.09 200 PRO A CA 1
ATOM 1543 C C . PRO A 1 200 ? 6.922 -10.68 14.594 1 46.09 200 PRO A C 1
ATOM 1545 O O . PRO A 1 200 ? 7.074 -9.945 13.609 1 46.09 200 PRO A O 1
ATOM 1548 N N . LEU B 1 1 ? 7.305 -22.109 -3.105 1 96 1 LEU B N 1
ATOM 1549 C CA . LEU B 1 1 ? 6.773 -23.438 -3.424 1 96 1 LEU B CA 1
ATOM 1550 C C . LEU B 1 1 ? 6.438 -24.203 -2.152 1 96 1 LEU B C 1
ATOM 1552 O O . LEU B 1 1 ? 5.34 -24.75 -2.02 1 96 1 LEU B O 1
ATOM 1556 N N . GLN B 1 2 ? 7.328 -24.125 -1.147 1 96.19 2 GLN B N 1
ATOM 1557 C CA . GLN B 1 2 ? 7.117 -24.922 0.061 1 96.19 2 GLN B CA 1
ATOM 1558 C C . GLN B 1 2 ? 5.812 -24.531 0.752 1 96.19 2 GLN B C 1
ATOM 1560 O O . GLN B 1 2 ? 5.078 -25.391 1.238 1 96.19 2 GLN B O 1
ATOM 1565 N N . ALA B 1 3 ? 5.555 -23.281 0.813 1 96.75 3 ALA B N 1
ATOM 1566 C CA . ALA B 1 3 ? 4.328 -22.812 1.446 1 96.75 3 ALA B CA 1
ATOM 1567 C C . ALA B 1 3 ? 3.094 -23.359 0.742 1 96.75 3 ALA B C 1
ATOM 1569 O O . ALA B 1 3 ? 2.104 -23.703 1.391 1 96.75 3 ALA B O 1
ATOM 1570 N N . LEU B 1 4 ? 3.121 -23.422 -0.56 1 98.06 4 LEU B N 1
ATOM 1571 C CA . LEU B 1 4 ? 2.008 -23.969 -1.328 1 98.06 4 LEU B CA 1
ATOM 1572 C C . LEU B 1 4 ? 1.857 -25.453 -1.075 1 98.06 4 LEU B C 1
ATOM 1574 O O . LEU B 1 4 ? 0.74 -25.953 -0.907 1 98.06 4 LEU B O 1
ATOM 1578 N N . ILE B 1 5 ? 2.996 -26.156 -1.042 1 98.19 5 ILE B N 1
ATOM 1579 C CA . ILE B 1 5 ? 2.98 -27.594 -0.759 1 98.19 5 ILE B CA 1
ATOM 1580 C C . ILE B 1 5 ? 2.375 -27.828 0.621 1 98.19 5 ILE B C 1
ATOM 1582 O O . ILE B 1 5 ? 1.465 -28.656 0.77 1 98.19 5 ILE B O 1
ATOM 1586 N N . ASP B 1 6 ? 2.879 -27.078 1.624 1 98.25 6 ASP B N 1
ATOM 1587 C CA . ASP B 1 6 ? 2.383 -27.219 2.99 1 98.25 6 ASP B CA 1
ATOM 1588 C C . ASP B 1 6 ? 0.884 -26.938 3.061 1 98.25 6 ASP B C 1
ATOM 1590 O O . ASP B 1 6 ? 0.157 -27.609 3.799 1 98.25 6 ASP B O 1
ATOM 1594 N N . ALA B 1 7 ? 0.442 -25.969 2.328 1 98.06 7 ALA B N 1
ATOM 1595 C CA . ALA B 1 7 ? -0.958 -25.547 2.35 1 98.06 7 ALA B CA 1
ATOM 1596 C C . ALA B 1 7 ? -1.861 -26.641 1.766 1 98.06 7 ALA B C 1
ATOM 1598 O O . ALA B 1 7 ? -2.994 -26.812 2.217 1 98.06 7 ALA B O 1
ATOM 1599 N N . VAL B 1 8 ? -1.408 -27.359 0.726 1 97.81 8 VAL B N 1
ATOM 1600 C CA . VAL B 1 8 ? -2.16 -28.484 0.176 1 97.81 8 VAL B CA 1
ATOM 1601 C C . VAL B 1 8 ? -2.242 -29.594 1.209 1 97.81 8 VAL B C 1
ATOM 1603 O O . VAL B 1 8 ? -3.32 -30.141 1.458 1 97.81 8 VAL B O 1
ATOM 1606 N N . GLN B 1 9 ? -1.135 -29.828 1.832 1 97.12 9 GLN B N 1
ATOM 1607 C CA . GLN B 1 9 ? -1.041 -30.922 2.785 1 97.12 9 GLN B CA 1
ATOM 1608 C C . GLN B 1 9 ? -1.856 -30.641 4.043 1 97.12 9 GLN B C 1
ATOM 1610 O O . GLN B 1 9 ? -2.434 -31.547 4.637 1 97.12 9 GLN B O 1
ATOM 1615 N N . SER B 1 10 ? -1.936 -29.359 4.441 1 97.44 10 SER B N 1
ATOM 1616 C CA . SER B 1 10 ? -2.605 -28.984 5.684 1 97.44 10 SER B CA 1
ATOM 1617 C C . SER B 1 10 ? -4.094 -28.734 5.457 1 97.44 10 SER B C 1
ATOM 1619 O O . SER B 1 10 ? -4.852 -28.562 6.414 1 97.44 10 SER B O 1
ATOM 1621 N N . GLY B 1 11 ? -4.52 -28.578 4.227 1 97.5 11 GLY B N 1
ATOM 1622 C CA . GLY B 1 11 ? -5.934 -28.391 3.932 1 97.5 11 GLY B CA 1
ATOM 1623 C C . GLY B 1 11 ? -6.324 -26.938 3.768 1 97.5 11 GLY B C 1
ATOM 1624 O O . GLY B 1 11 ? -7.504 -26.625 3.609 1 97.5 11 GLY B O 1
ATOM 1625 N N . VAL B 1 12 ? -5.383 -26.109 3.809 1 96.19 12 VAL B N 1
ATOM 1626 C CA . VAL B 1 12 ? -5.645 -24.719 3.479 1 96.19 12 VAL B CA 1
ATOM 1627 C C . VAL B 1 12 ? -6.09 -24.594 2.021 1 96.19 12 VAL B C 1
ATOM 1629 O O . VAL B 1 12 ? -7.008 -23.844 1.703 1 96.19 12 VAL B O 1
ATOM 1632 N N . ILE B 1 13 ? -5.359 -25.312 1.161 1 97.88 13 ILE B N 1
ATOM 1633 C CA . ILE B 1 13 ? -5.793 -25.484 -0.222 1 97.88 13 ILE B CA 1
ATOM 1634 C C . ILE B 1 13 ? -6.539 -26.797 -0.372 1 97.88 13 ILE B C 1
ATOM 1636 O O . ILE B 1 13 ? -5.969 -27.875 -0.156 1 97.88 13 ILE B O 1
ATOM 1640 N N . ARG B 1 14 ? -7.832 -26.812 -0.714 1 97.94 14 ARG B N 1
ATOM 1641 C CA . ARG B 1 14 ? -8.68 -28 -0.775 1 97.94 14 ARG B CA 1
ATOM 1642 C C . ARG B 1 14 ? -9.094 -28.312 -2.211 1 97.94 14 ARG B C 1
ATOM 1644 O O . ARG B 1 14 ? -9.43 -29.453 -2.539 1 97.94 14 ARG B O 1
ATOM 1651 N N . HIS B 1 15 ? -8.953 -27.281 -2.992 1 98.38 15 HIS B N 1
ATOM 1652 C CA . HIS B 1 15 ? -9.57 -27.438 -4.305 1 98.38 15 HIS B CA 1
ATOM 1653 C C . HIS B 1 15 ? -8.516 -27.469 -5.406 1 98.38 15 HIS B C 1
ATOM 1655 O O . HIS B 1 15 ? -8.828 -27.234 -6.578 1 98.38 15 HIS B O 1
ATOM 1661 N N . ALA B 1 16 ? -7.293 -27.688 -5.016 1 97.88 16 ALA B N 1
ATOM 1662 C CA . ALA B 1 16 ? -6.203 -27.812 -5.98 1 97.88 16 ALA B CA 1
ATOM 1663 C C . ALA B 1 16 ? -5.105 -28.719 -5.449 1 97.88 16 ALA B C 1
ATOM 1665 O O . ALA B 1 16 ? -4.973 -28.906 -4.234 1 97.88 16 ALA B O 1
ATOM 1666 N N . ASN B 1 17 ? -4.41 -29.312 -6.328 1 97.88 17 ASN B N 1
ATOM 1667 C CA . ASN B 1 17 ? -3.191 -30.062 -6.039 1 97.88 17 ASN B CA 1
ATOM 1668 C C . ASN B 1 17 ? -2.025 -29.594 -6.906 1 97.88 17 ASN B C 1
ATOM 1670 O O . ASN B 1 17 ? -2.232 -29.094 -8.008 1 97.88 17 ASN B O 1
ATOM 1674 N N . ILE B 1 18 ? -0.874 -29.688 -6.309 1 98.25 18 ILE B N 1
ATOM 1675 C CA . ILE B 1 18 ? 0.315 -29.406 -7.105 1 98.25 18 ILE B CA 1
ATOM 1676 C C . ILE B 1 18 ? 0.775 -30.688 -7.805 1 98.25 18 ILE B C 1
ATOM 1678 O O . ILE B 1 18 ? 1.184 -31.641 -7.148 1 98.25 18 ILE B O 1
ATOM 1682 N N . VAL B 1 19 ? 0.758 -30.719 -9.156 1 98 19 VAL B N 1
ATOM 1683 C CA . VAL B 1 19 ? 0.989 -31.984 -9.836 1 98 19 VAL B CA 1
ATOM 1684 C C . VAL B 1 19 ? 2.271 -31.891 -10.664 1 98 19 VAL B C 1
ATOM 1686 O O . VAL B 1 19 ? 2.791 -32.906 -11.117 1 98 19 VAL B O 1
ATOM 1689 N N . LEU B 1 20 ? 2.766 -30.656 -10.797 1 98.5 20 LEU B N 1
ATOM 1690 C CA . LEU B 1 20 ? 3.967 -30.438 -11.594 1 98.5 20 LEU B CA 1
ATOM 1691 C C . LEU B 1 20 ? 4.715 -29.188 -11.125 1 98.5 20 LEU B C 1
ATOM 1693 O O . LEU B 1 20 ? 4.098 -28.172 -10.82 1 98.5 20 LEU B O 1
ATOM 1697 N N . VAL B 1 21 ? 6.023 -29.312 -10.992 1 98.5 21 VAL B N 1
ATOM 1698 C CA . VAL B 1 21 ? 6.891 -28.156 -10.766 1 98.5 21 VAL B CA 1
ATOM 1699 C C . VAL B 1 21 ? 7.859 -28 -11.938 1 98.5 21 VAL B C 1
ATOM 1701 O O . VAL B 1 21 ? 8.602 -28.922 -12.258 1 98.5 21 VAL B O 1
ATOM 1704 N N . VAL B 1 22 ? 7.785 -26.844 -12.586 1 98.06 22 VAL B N 1
ATOM 1705 C CA . VAL B 1 22 ? 8.633 -26.562 -13.742 1 98.06 22 VAL B CA 1
ATOM 1706 C C . VAL B 1 22 ? 9.688 -25.531 -13.359 1 98.06 22 VAL B C 1
ATOM 1708 O O . VAL B 1 22 ? 9.383 -24.531 -12.68 1 98.06 22 VAL B O 1
ATOM 1711 N N . SER B 1 23 ? 10.945 -25.766 -13.742 1 97.56 23 SER B N 1
ATOM 1712 C CA . SER B 1 23 ? 12.016 -24.797 -13.516 1 97.56 23 SER B CA 1
ATOM 1713 C C . SER B 1 23 ? 12.914 -24.672 -14.742 1 97.56 23 SER B C 1
ATOM 1715 O O . SER B 1 23 ? 13.109 -25.641 -15.477 1 97.56 23 SER B O 1
ATOM 1717 N N . ASN B 1 24 ? 13.383 -23.469 -15.016 1 96.38 24 ASN B N 1
ATOM 1718 C CA . ASN B 1 24 ? 14.391 -23.281 -16.047 1 96.38 24 ASN B CA 1
ATOM 1719 C C . ASN B 1 24 ? 15.805 -23.438 -15.5 1 96.38 24 ASN B C 1
ATOM 1721 O O . ASN B 1 24 ? 16.766 -23.531 -16.266 1 96.38 24 ASN B O 1
ATOM 1725 N N . ASN B 1 25 ? 15.93 -23.453 -14.203 1 95.31 25 ASN B N 1
ATOM 1726 C CA . ASN B 1 25 ? 17.188 -23.656 -13.477 1 95.31 25 ASN B CA 1
ATOM 1727 C C . ASN B 1 25 ? 17.234 -25.047 -12.836 1 95.31 25 ASN B C 1
ATOM 1729 O O . ASN B 1 25 ? 16.484 -25.328 -11.891 1 95.31 25 ASN B O 1
ATOM 1733 N N . PRO B 1 26 ? 18.172 -25.859 -13.305 1 94.94 26 PRO B N 1
ATOM 1734 C CA . PRO B 1 26 ? 18.234 -27.219 -12.781 1 94.94 26 PRO B CA 1
ATOM 1735 C C . PRO B 1 26 ? 18.609 -27.266 -11.305 1 94.94 26 PRO B C 1
ATOM 1737 O O . PRO B 1 26 ? 18.406 -28.297 -10.641 1 94.94 26 PRO B O 1
ATOM 1740 N N . ASP B 1 27 ? 19.109 -26.188 -10.812 1 95.19 27 ASP B N 1
ATOM 1741 C CA . ASP B 1 27 ? 19.594 -26.172 -9.43 1 95.19 27 ASP B CA 1
ATOM 1742 C C . ASP B 1 27 ? 18.609 -25.453 -8.508 1 95.19 27 ASP B C 1
ATOM 1744 O O . ASP B 1 27 ? 18.922 -25.172 -7.352 1 95.19 27 ASP B O 1
ATOM 1748 N N . ALA B 1 28 ? 17.484 -25.156 -9.039 1 95.31 28 ALA B N 1
ATOM 1749 C CA . ALA B 1 28 ? 16.5 -24.438 -8.242 1 95.31 28 ALA B CA 1
ATOM 1750 C C . ALA B 1 28 ? 16.109 -25.219 -7 1 95.31 28 ALA B C 1
ATOM 1752 O O . ALA B 1 28 ? 15.812 -26.422 -7.086 1 95.31 28 ALA B O 1
ATOM 1753 N N . LEU B 1 29 ? 16.078 -24.562 -5.848 1 94.44 29 LEU B N 1
ATOM 1754 C CA . LEU B 1 29 ? 15.711 -25.203 -4.586 1 94.44 29 LEU B CA 1
ATOM 1755 C C . LEU B 1 29 ? 14.289 -25.75 -4.656 1 94.44 29 LEU B C 1
ATOM 1757 O O . LEU B 1 29 ? 13.984 -26.766 -4.02 1 94.44 29 LEU B O 1
ATOM 1761 N N . GLY B 1 30 ? 13.5 -25.156 -5.438 1 95.56 30 GLY B N 1
ATOM 1762 C CA . GLY B 1 30 ? 12.125 -25.594 -5.609 1 95.56 30 GLY B CA 1
ATOM 1763 C C . GLY B 1 30 ? 12.023 -27.016 -6.125 1 95.56 30 GLY B C 1
ATOM 1764 O O . GLY B 1 30 ? 11.094 -27.75 -5.773 1 95.56 30 GLY B O 1
ATOM 1765 N N . LEU B 1 31 ? 12.969 -27.422 -6.922 1 97 31 LEU B N 1
ATOM 1766 C CA . LEU B 1 31 ? 12.969 -28.781 -7.453 1 97 31 LEU B CA 1
ATOM 1767 C C . LEU B 1 31 ? 13.219 -29.797 -6.34 1 97 31 LEU B C 1
ATOM 1769 O O . LEU B 1 31 ? 12.594 -30.859 -6.309 1 97 31 LEU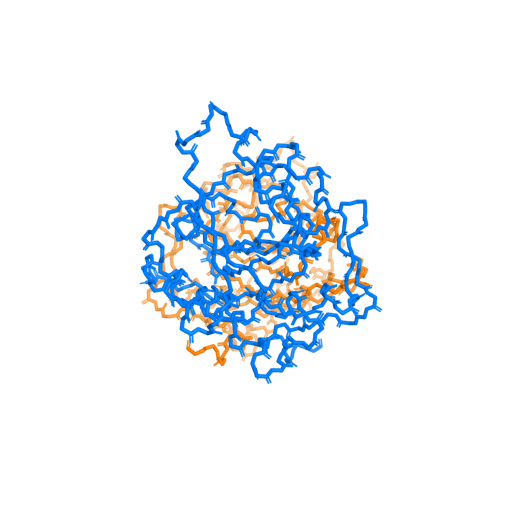 B O 1
ATOM 1773 N N . LYS B 1 32 ? 14.117 -29.469 -5.5 1 96.94 32 LYS B N 1
ATOM 1774 C CA . LYS B 1 32 ? 14.383 -30.344 -4.355 1 96.94 32 LYS B CA 1
ATOM 1775 C C . LYS B 1 32 ? 13.141 -30.5 -3.482 1 96.94 32 LYS B C 1
ATOM 1777 O O . LYS B 1 32 ? 12.805 -31.609 -3.059 1 96.94 32 LYS B O 1
ATOM 1782 N N . ARG B 1 33 ? 12.508 -29.406 -3.211 1 97.25 33 ARG B N 1
ATOM 1783 C CA . ARG B 1 33 ? 11.289 -29.406 -2.41 1 97.25 33 ARG B CA 1
ATOM 1784 C C . ARG B 1 33 ? 10.203 -30.25 -3.068 1 97.25 33 ARG B C 1
ATOM 1786 O O . ARG B 1 33 ? 9.492 -31 -2.393 1 97.25 33 ARG B O 1
ATOM 1793 N N . ALA B 1 34 ? 10.047 -30.078 -4.355 1 97.69 34 ALA B N 1
ATOM 1794 C CA . ALA B 1 34 ? 9.07 -30.859 -5.117 1 97.69 34 ALA B CA 1
ATOM 1795 C C . ALA B 1 34 ? 9.359 -32.344 -5.023 1 97.69 34 ALA B C 1
ATOM 1797 O O . ALA B 1 34 ? 8.453 -33.156 -4.773 1 97.69 34 ALA B O 1
ATOM 1798 N N . ASN B 1 35 ? 10.609 -32.688 -5.188 1 97.5 35 ASN B N 1
ATOM 1799 C CA . ASN B 1 35 ? 11.008 -34.094 -5.109 1 97.5 35 ASN B CA 1
ATOM 1800 C C . ASN B 1 35 ? 10.734 -34.688 -3.73 1 97.5 35 ASN B C 1
ATOM 1802 O O . ASN B 1 35 ? 10.227 -35.812 -3.617 1 97.5 35 ASN B O 1
ATOM 1806 N N . GLU B 1 36 ? 11.055 -33.938 -2.727 1 97.62 36 GLU B N 1
ATOM 1807 C CA . GLU B 1 36 ? 10.82 -34.375 -1.354 1 97.62 36 GLU B CA 1
ATOM 1808 C C . GLU B 1 36 ? 9.328 -34.594 -1.094 1 97.62 36 GLU B C 1
ATOM 1810 O O . GLU B 1 36 ? 8.953 -35.438 -0.267 1 97.62 36 GLU B O 1
ATOM 1815 N N . ALA B 1 37 ? 8.484 -33.938 -1.804 1 97.5 37 ALA B N 1
ATOM 1816 C CA . ALA B 1 37 ? 7.035 -34.031 -1.65 1 97.5 37 ALA B CA 1
ATOM 1817 C C . ALA B 1 37 ? 6.441 -35 -2.678 1 97.5 37 ALA B C 1
ATOM 1819 O O . ALA B 1 37 ? 5.219 -35.125 -2.795 1 97.5 37 ALA B O 1
ATOM 1820 N N . ASN B 1 3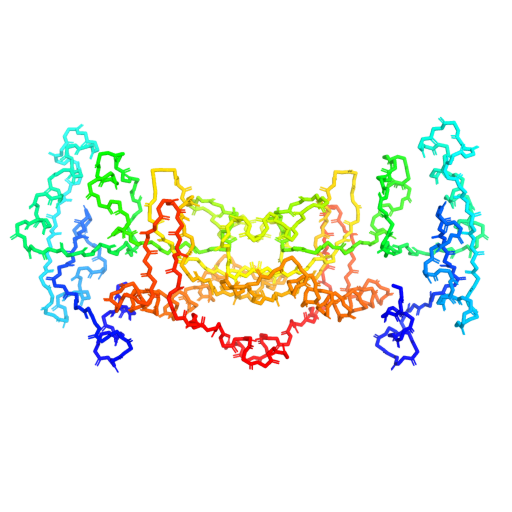8 ? 7.289 -35.625 -3.512 1 97.88 38 ASN B N 1
ATOM 1821 C CA . ASN B 1 38 ? 6.902 -36.594 -4.539 1 97.88 38 ASN B CA 1
ATOM 1822 C C . ASN B 1 38 ? 6.043 -35.938 -5.621 1 97.88 38 ASN B C 1
ATOM 1824 O O . ASN B 1 38 ? 5.047 -36.5 -6.059 1 97.88 38 ASN B O 1
ATOM 1828 N N . ILE B 1 39 ? 6.359 -34.719 -5.949 1 98.25 39 ILE B N 1
ATOM 1829 C CA . ILE B 1 39 ? 5.707 -34 -7.031 1 98.25 39 ILE B CA 1
ATOM 1830 C C . ILE B 1 39 ? 6.559 -34.094 -8.297 1 98.25 39 ILE B C 1
ATOM 1832 O O . ILE B 1 39 ? 7.781 -33.906 -8.242 1 98.25 39 ILE B O 1
ATOM 1836 N N . GLU B 1 40 ? 5.914 -34.375 -9.422 1 98.62 40 GLU B N 1
ATOM 1837 C CA . GLU B 1 40 ? 6.617 -34.406 -10.695 1 98.62 40 GLU B CA 1
ATOM 1838 C C . GLU B 1 40 ? 7.336 -33.094 -10.984 1 98.62 40 GLU B C 1
ATOM 1840 O O . GLU B 1 40 ? 6.793 -32.031 -10.742 1 98.62 40 GLU B O 1
ATOM 1845 N N . THR B 1 41 ? 8.586 -33.219 -11.469 1 98.44 41 THR B N 1
ATOM 1846 C CA . THR B 1 41 ? 9.352 -32.031 -11.836 1 98.44 41 THR B CA 1
ATOM 1847 C C . THR B 1 41 ? 9.711 -32.062 -13.32 1 98.44 41 THR B C 1
ATOM 1849 O O . THR B 1 41 ? 9.828 -33.125 -13.922 1 98.44 41 THR B O 1
ATOM 1852 N N . LEU B 1 42 ? 9.773 -30.938 -13.906 1 97.94 42 LEU B N 1
ATOM 1853 C CA . LEU B 1 42 ? 10.211 -30.734 -15.289 1 97.94 42 LEU B CA 1
ATOM 1854 C C . LEU B 1 42 ? 11.234 -29.625 -15.383 1 97.94 42 LEU B C 1
ATOM 1856 O O . LEU B 1 42 ? 10.945 -28.469 -15.031 1 97.94 42 LEU B O 1
ATOM 1860 N N . VAL B 1 43 ? 12.414 -29.969 -15.797 1 97.56 43 VAL B N 1
ATOM 1861 C CA . VAL B 1 43 ? 13.461 -28.984 -15.984 1 97.56 43 VAL B CA 1
ATOM 1862 C C . VAL B 1 43 ? 13.641 -28.688 -17.469 1 97.56 43 VAL B C 1
ATOM 1864 O O . VAL B 1 43 ? 13.867 -29.609 -18.266 1 97.56 43 VAL B O 1
ATOM 1867 N N . ARG B 1 44 ? 13.406 -27.484 -17.859 1 96.44 44 ARG B N 1
ATOM 1868 C CA . ARG B 1 44 ? 13.633 -27.016 -19.219 1 96.44 44 ARG B CA 1
ATOM 1869 C C . ARG B 1 44 ? 14.445 -25.719 -19.234 1 96.44 44 ARG B C 1
ATOM 1871 O O . ARG B 1 44 ? 13.945 -24.672 -18.812 1 96.44 44 ARG B O 1
ATOM 1878 N N . SER B 1 45 ? 15.68 -25.797 -19.734 1 96.06 45 SER B N 1
ATOM 1879 C CA . SER B 1 45 ? 16.5 -24.594 -19.797 1 96.06 45 SER B CA 1
ATOM 1880 C C . SER B 1 45 ? 16.047 -23.672 -20.922 1 96.06 45 SER B C 1
ATOM 1882 O O . SER B 1 45 ? 15.953 -24.094 -22.078 1 96.06 45 SER B O 1
ATOM 1884 N N . HIS B 1 46 ? 15.812 -22.422 -20.594 1 95.06 46 HIS B N 1
ATOM 1885 C CA . HIS B 1 46 ? 15.406 -21.469 -21.609 1 95.06 46 HIS B CA 1
ATOM 1886 C C . HIS B 1 46 ? 16.5 -21.266 -22.641 1 95.06 46 HIS B C 1
ATOM 1888 O O . HIS B 1 46 ? 16.234 -20.828 -23.766 1 95.06 46 HIS B O 1
ATOM 1894 N N . LYS B 1 47 ? 17.688 -21.594 -22.281 1 94.5 47 LYS B N 1
ATOM 1895 C CA . LYS B 1 47 ? 18.844 -21.422 -23.156 1 94.5 47 LYS B CA 1
ATOM 1896 C C . LYS B 1 47 ? 18.766 -22.359 -24.359 1 94.5 47 LYS B C 1
ATOM 1898 O O . LYS B 1 47 ? 19.469 -22.172 -25.359 1 94.5 47 LYS B O 1
ATOM 1903 N N . LYS B 1 48 ? 18 -23.375 -24.266 1 96.38 48 LYS B N 1
ATOM 1904 C CA . LYS B 1 48 ? 17.875 -24.375 -25.312 1 96.38 48 LYS B CA 1
ATOM 1905 C C . LYS B 1 48 ? 16.875 -23.938 -26.375 1 96.38 48 LYS B C 1
ATOM 1907 O O . LYS B 1 48 ? 16.641 -24.641 -27.359 1 96.38 48 LYS B O 1
ATOM 1912 N N . TYR B 1 49 ? 16.281 -22.875 -26.203 1 97.25 49 TYR B N 1
ATOM 1913 C CA . TYR B 1 49 ? 15.273 -22.359 -27.141 1 97.25 49 TYR B CA 1
ATOM 1914 C C . TYR B 1 49 ? 15.734 -21.047 -27.766 1 97.25 49 TYR B C 1
ATOM 1916 O O . TYR B 1 49 ? 16.375 -20.234 -27.109 1 97.25 49 TYR B O 1
ATOM 1924 N N . PRO B 1 50 ? 15.422 -20.844 -28.984 1 97.06 50 PRO B N 1
ATOM 1925 C CA . PRO B 1 50 ? 15.922 -19.672 -2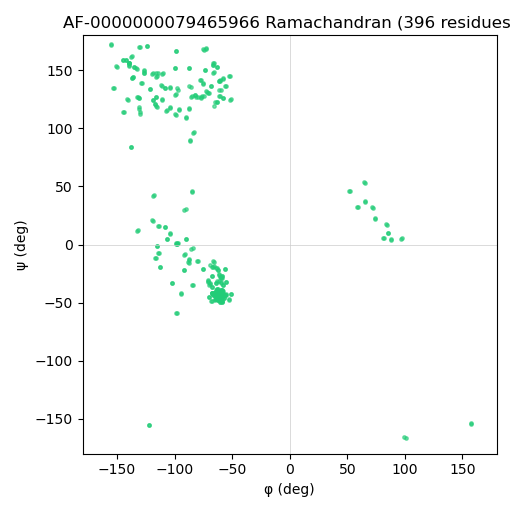9.703 1 97.06 50 PRO B CA 1
ATOM 1926 C C . PRO B 1 50 ? 15.273 -18.359 -29.219 1 97.06 50 PRO B C 1
ATOM 1928 O O . PRO B 1 50 ? 15.844 -17.281 -29.406 1 97.06 50 PRO B O 1
ATOM 1931 N N . THR B 1 51 ? 14.047 -18.406 -28.781 1 97.5 51 THR B N 1
ATOM 1932 C CA . THR B 1 51 ? 13.336 -17.219 -28.344 1 97.5 51 THR B CA 1
ATOM 1933 C C . THR B 1 51 ? 12.555 -17.5 -27.047 1 97.5 51 THR B C 1
ATOM 1935 O O . THR B 1 51 ? 12.312 -18.656 -26.703 1 97.5 51 THR B O 1
ATOM 1938 N N . ARG B 1 52 ? 12.219 -16.391 -26.422 1 96.81 52 ARG B N 1
ATOM 1939 C CA . ARG B 1 52 ? 11.375 -16.484 -25.234 1 96.81 52 ARG B CA 1
ATOM 1940 C C . ARG B 1 52 ? 10.047 -17.156 -25.562 1 96.81 52 ARG B C 1
ATOM 1942 O O . ARG B 1 52 ? 9.57 -18.016 -24.797 1 96.81 52 ARG B O 1
ATOM 1949 N N . VAL B 1 53 ? 9.508 -16.797 -26.688 1 98.12 53 VAL B N 1
ATOM 1950 C CA . VAL B 1 53 ? 8.227 -17.344 -27.109 1 98.12 53 VAL B CA 1
ATOM 1951 C C . VAL B 1 53 ? 8.352 -18.859 -27.328 1 98.12 53 VAL B C 1
ATOM 1953 O O . VAL B 1 53 ? 7.484 -19.625 -26.922 1 98.12 53 VAL B O 1
ATOM 1956 N N . ALA B 1 54 ? 9.383 -19.25 -27.953 1 98.31 54 ALA B N 1
ATOM 1957 C CA . ALA B 1 54 ? 9.594 -20.672 -28.219 1 98.31 54 ALA B CA 1
ATOM 1958 C C . ALA B 1 54 ? 9.695 -21.453 -26.906 1 98.31 54 ALA B C 1
ATOM 1960 O O . ALA B 1 54 ? 9.125 -22.547 -26.781 1 98.31 54 ALA B O 1
ATOM 1961 N N . PHE B 1 55 ? 10.469 -20.922 -26.016 1 98 55 PHE B N 1
ATOM 1962 C CA . PHE B 1 55 ? 10.602 -21.547 -24.703 1 98 55 PHE B CA 1
ATOM 1963 C C . PHE B 1 55 ? 9.242 -21.641 -24.016 1 98 55 PHE B C 1
ATOM 1965 O O . PHE B 1 55 ? 8.852 -22.719 -23.562 1 98 55 PHE B O 1
ATOM 1972 N N . ASP B 1 56 ? 8.5 -20.531 -23.984 1 98.31 56 ASP B N 1
ATOM 1973 C CA . ASP B 1 56 ? 7.215 -20.453 -23.297 1 98.31 56 ASP B CA 1
ATOM 1974 C C . ASP B 1 56 ? 6.199 -21.406 -23.922 1 98.31 56 ASP B C 1
ATOM 1976 O O . ASP B 1 56 ? 5.414 -22.047 -23.219 1 98.31 56 ASP B O 1
ATOM 1980 N N . LEU B 1 57 ? 6.184 -21.547 -25.188 1 98.25 57 LEU B N 1
ATOM 1981 C CA . LEU B 1 57 ? 5.246 -22.422 -25.891 1 98.25 57 LEU B CA 1
ATOM 1982 C C . LEU B 1 57 ? 5.578 -23.891 -25.625 1 98.25 57 LEU B C 1
ATOM 1984 O O . LEU B 1 57 ? 4.68 -24.719 -25.562 1 98.25 57 LEU B O 1
ATOM 1988 N N . ALA B 1 58 ? 6.863 -24.141 -25.5 1 98.38 58 ALA B N 1
ATOM 1989 C CA . ALA B 1 58 ? 7.25 -25.5 -25.109 1 98.38 58 ALA B CA 1
ATOM 1990 C C . ALA B 1 58 ? 6.707 -25.859 -23.734 1 98.38 58 ALA B C 1
ATOM 1992 O O . ALA B 1 58 ? 6.266 -26.984 -23.5 1 98.38 58 ALA B O 1
ATOM 1993 N N . ILE B 1 59 ? 6.816 -24.922 -22.828 1 98.38 59 ILE B N 1
ATOM 1994 C CA . ILE B 1 59 ? 6.262 -25.125 -21.5 1 98.38 59 ILE B CA 1
ATOM 1995 C C . ILE B 1 59 ? 4.75 -25.312 -21.594 1 98.38 59 ILE B C 1
ATOM 1997 O O . ILE B 1 59 ? 4.188 -26.219 -20.969 1 98.38 59 ILE B O 1
ATOM 2001 N N . HIS B 1 60 ? 4.043 -24.469 -22.406 1 98.5 60 HIS B N 1
ATOM 2002 C CA . HIS B 1 60 ? 2.604 -24.578 -22.625 1 98.5 60 HIS B CA 1
ATOM 2003 C C . HIS B 1 60 ? 2.221 -25.984 -23.062 1 98.5 60 HIS B C 1
ATOM 2005 O O . HIS B 1 60 ? 1.275 -26.578 -22.516 1 98.5 60 HIS B O 1
ATOM 2011 N N . GLU B 1 61 ? 2.965 -26.5 -24 1 98.62 61 GLU B N 1
ATOM 2012 C CA . GLU B 1 61 ? 2.676 -27.828 -24.516 1 98.62 61 GLU B CA 1
ATOM 2013 C C . GLU B 1 61 ? 2.76 -28.875 -23.406 1 98.62 61 GLU B C 1
ATOM 2015 O O . GLU B 1 61 ? 1.932 -29.797 -23.344 1 98.62 61 GLU B O 1
ATOM 2020 N N . GLU B 1 62 ? 3.764 -28.734 -22.594 1 98.44 62 GLU B N 1
ATOM 2021 C CA . GLU B 1 62 ? 3.934 -29.656 -21.484 1 98.44 62 GLU B CA 1
ATOM 2022 C C . GLU B 1 62 ? 2.773 -29.562 -20.5 1 98.44 62 GLU B C 1
ATOM 2024 O O . GLU B 1 62 ? 2.305 -30.562 -19.969 1 98.44 62 GLU B O 1
ATOM 2029 N N . LEU B 1 63 ? 2.334 -28.375 -20.172 1 98.62 63 LEU B N 1
ATOM 2030 C CA . LEU B 1 63 ? 1.231 -28.141 -19.25 1 98.62 63 LEU B CA 1
ATOM 2031 C C . LEU B 1 63 ? -0.065 -28.75 -19.781 1 98.62 63 LEU B C 1
ATOM 2033 O O . LEU B 1 63 ? -0.79 -29.422 -19.047 1 98.62 63 LEU B O 1
ATOM 2037 N N . VAL B 1 64 ? -0.355 -28.516 -21.078 1 98.5 64 VAL B N 1
ATOM 2038 C CA . VAL B 1 64 ? -1.564 -29.031 -21.719 1 98.5 64 VAL B CA 1
ATOM 2039 C C . VAL B 1 64 ? -1.557 -30.547 -21.703 1 98.5 64 VAL B C 1
ATOM 2041 O O . VAL B 1 64 ? -2.561 -31.188 -21.359 1 98.5 64 VAL B O 1
ATOM 2044 N N . LYS B 1 65 ? -0.413 -31.062 -22.078 1 98.19 65 LYS B N 1
ATOM 2045 C CA . LYS B 1 65 ? -0.258 -32.531 -22.125 1 98.19 65 LYS B CA 1
ATOM 2046 C C . LYS B 1 65 ? -0.601 -33.156 -20.781 1 98.19 65 LYS B C 1
ATOM 2048 O O . LYS B 1 65 ? -1.129 -34.281 -20.734 1 98.19 65 LYS B O 1
ATOM 2053 N N . ARG B 1 66 ? -0.354 -32.469 -19.719 1 98.19 66 ARG B N 1
ATOM 2054 C CA . ARG B 1 66 ? -0.525 -33 -18.375 1 98.19 66 ARG B CA 1
ATOM 2055 C C . ARG B 1 66 ? -1.865 -32.562 -17.781 1 98.19 66 ARG B C 1
ATOM 2057 O O . ARG B 1 66 ? -2.164 -32.875 -16.625 1 98.19 66 ARG B O 1
ATOM 2064 N N . GLY B 1 67 ? -2.656 -31.812 -18.5 1 98.19 67 GLY B N 1
ATOM 2065 C CA . GLY B 1 67 ? -3.98 -31.391 -18.062 1 98.19 67 GLY B CA 1
ATOM 2066 C C . GLY B 1 67 ? -3.949 -30.359 -16.969 1 98.19 67 GLY B C 1
ATOM 2067 O O . GLY B 1 67 ? -4.797 -30.359 -16.062 1 98.19 67 GLY B O 1
ATOM 2068 N N . ILE B 1 68 ? -2.953 -29.484 -16.922 1 98.62 68 ILE B N 1
ATOM 2069 C CA . ILE B 1 68 ? -2.816 -28.453 -15.906 1 98.62 68 ILE B CA 1
ATOM 2070 C C . ILE B 1 68 ? -3.916 -27.406 -16.078 1 98.62 68 ILE B C 1
ATOM 2072 O O . ILE B 1 68 ? -4.215 -27 -17.203 1 98.62 68 ILE B O 1
ATOM 2076 N N . ASP B 1 69 ? -4.508 -27 -14.984 1 98.38 69 ASP B N 1
ATOM 2077 C CA . ASP B 1 69 ? -5.602 -26.031 -15.031 1 98.38 69 ASP B CA 1
ATOM 2078 C C . ASP B 1 69 ? -5.117 -24.641 -14.633 1 98.38 69 ASP B C 1
ATOM 2080 O O . ASP B 1 69 ? -5.652 -23.625 -15.109 1 98.38 69 ASP B O 1
ATOM 2084 N N . LEU B 1 70 ? -4.16 -24.609 -13.727 1 98.56 70 LEU B N 1
ATOM 2085 C CA . LEU B 1 70 ? -3.662 -23.359 -13.156 1 98.56 70 LEU B CA 1
ATOM 2086 C C . LEU B 1 70 ? -2.139 -23.375 -13.078 1 98.56 70 LEU B C 1
ATOM 2088 O O . LEU B 1 70 ? -1.532 -24.422 -12.82 1 98.56 70 LEU B O 1
ATOM 2092 N N . VAL B 1 71 ? -1.594 -22.234 -13.305 1 98.69 71 VAL B N 1
ATOM 2093 C CA . VAL B 1 71 ? -0.152 -22.047 -13.18 1 98.69 71 VAL B CA 1
ATOM 2094 C C . VAL B 1 71 ? 0.141 -21.047 -12.055 1 98.69 71 VAL B C 1
ATOM 2096 O O . VAL B 1 71 ? -0.43 -19.953 -12.023 1 98.69 71 VAL B O 1
ATOM 2099 N N . CYS B 1 72 ? 0.962 -21.406 -11.148 1 98.44 72 CYS B N 1
ATOM 2100 C CA . CYS B 1 72 ? 1.39 -20.531 -10.062 1 98.44 72 CYS B CA 1
ATOM 2101 C C . CYS B 1 72 ? 2.885 -20.25 -10.148 1 98.44 72 CYS B C 1
ATOM 2103 O O . CYS B 1 72 ? 3.701 -21.172 -10.07 1 98.44 72 CYS B O 1
ATOM 2105 N N . LEU B 1 73 ? 3.182 -18.969 -10.305 1 97.69 73 LEU B N 1
ATOM 2106 C CA . LEU B 1 73 ? 4.594 -18.594 -10.32 1 97.69 73 LEU B CA 1
ATOM 2107 C C . LEU B 1 73 ? 5.133 -18.453 -8.906 1 97.69 73 LEU B C 1
ATOM 2109 O O . LEU B 1 73 ? 4.516 -17.797 -8.062 1 97.69 73 LEU B O 1
ATOM 2113 N N . ALA B 1 74 ? 6.191 -19.078 -8.602 1 94.25 74 ALA B N 1
ATOM 2114 C CA . ALA B 1 74 ? 6.859 -19.047 -7.305 1 94.25 74 ALA B CA 1
ATOM 2115 C C . ALA B 1 74 ? 8.375 -18.953 -7.469 1 94.25 74 ALA B C 1
ATOM 2117 O O . ALA B 1 74 ? 9.078 -19.953 -7.402 1 94.25 74 ALA B O 1
ATOM 2118 N N . GLY B 1 75 ? 8.797 -17.797 -7.637 1 89.38 75 GLY B N 1
ATOM 2119 C CA . GLY B 1 75 ? 10.227 -17.594 -7.828 1 89.38 75 GLY B CA 1
ATOM 2120 C C . GLY B 1 75 ? 10.664 -17.781 -9.266 1 89.38 75 GLY B C 1
ATOM 2121 O O . GLY B 1 75 ? 11.805 -18.172 -9.531 1 89.38 75 GLY B O 1
ATOM 2122 N N . PHE B 1 76 ? 9.719 -17.75 -10.156 1 90.94 76 PHE B N 1
ATOM 2123 C CA . PHE B 1 76 ? 10.031 -17.766 -11.586 1 90.94 76 PHE B CA 1
ATOM 2124 C C . PHE B 1 76 ? 10.359 -16.375 -12.094 1 90.94 76 PHE B C 1
ATOM 2126 O O . PHE B 1 76 ? 9.461 -15.609 -12.453 1 90.94 76 PHE B O 1
ATOM 2133 N N . MET B 1 77 ? 11.594 -16 -12.203 1 85.25 77 MET B N 1
ATOM 2134 C CA . MET B 1 77 ? 12.062 -14.625 -12.383 1 85.25 77 MET B CA 1
ATOM 2135 C C . MET B 1 77 ? 12.211 -14.297 -13.867 1 85.25 77 MET B C 1
ATOM 2137 O O . MET B 1 77 ? 13.102 -13.539 -14.25 1 85.25 77 MET B O 1
ATOM 2141 N N . ARG B 1 78 ? 11.406 -14.93 -14.719 1 88.38 78 ARG B N 1
ATOM 2142 C CA . ARG B 1 78 ? 11.445 -14.617 -16.141 1 88.38 78 ARG B CA 1
ATOM 2143 C C . ARG B 1 78 ? 10.133 -13.977 -16.594 1 88.38 78 ARG B C 1
ATOM 2145 O O . ARG B 1 78 ? 9.062 -14.336 -16.094 1 88.38 78 ARG B O 1
ATOM 2152 N N . ILE B 1 79 ? 10.305 -13.102 -17.562 1 90.5 79 ILE B N 1
ATOM 2153 C CA . ILE B 1 79 ? 9.125 -12.492 -18.156 1 90.5 79 ILE B CA 1
ATOM 2154 C C . ILE B 1 79 ? 8.453 -13.484 -19.109 1 90.5 79 ILE B C 1
ATOM 2156 O O . ILE B 1 79 ? 9.117 -14.062 -19.969 1 90.5 79 ILE B O 1
ATOM 2160 N N . LEU B 1 80 ? 7.238 -13.695 -18.922 1 96.19 80 LEU B N 1
ATOM 2161 C CA . LEU B 1 80 ? 6.465 -14.57 -19.797 1 96.19 80 LEU B CA 1
ATOM 2162 C C . LEU B 1 80 ? 6.113 -13.859 -21.109 1 96.19 80 LEU B C 1
ATOM 2164 O O . LEU B 1 80 ? 5.805 -12.664 -21.109 1 96.19 80 LEU B O 1
ATOM 2168 N N . SER B 1 81 ? 6.152 -14.57 -22.203 1 97.25 81 SER B N 1
ATOM 2169 C CA . SER B 1 81 ? 5.789 -13.984 -23.5 1 97.25 81 SER B CA 1
ATOM 2170 C C . SER B 1 81 ? 4.309 -13.625 -23.547 1 97.25 81 SER B C 1
ATOM 2172 O O . SER B 1 81 ? 3.5 -14.211 -22.812 1 97.25 81 SER B O 1
ATOM 2174 N N . LYS B 1 82 ? 3.984 -12.641 -24.406 1 97.62 82 LYS B N 1
ATOM 2175 C CA . LYS B 1 82 ? 2.588 -12.258 -24.594 1 97.62 82 LYS B CA 1
ATOM 2176 C C . LYS B 1 82 ? 1.752 -13.445 -25.062 1 97.62 82 LYS B C 1
ATOM 2178 O O . LYS B 1 82 ? 0.58 -13.57 -24.703 1 97.62 82 LYS B O 1
ATOM 2183 N N . GLU B 1 83 ? 2.312 -14.32 -25.859 1 98.06 83 GLU B N 1
ATOM 2184 C CA . GLU B 1 83 ? 1.64 -15.508 -26.375 1 98.06 83 GLU B CA 1
ATOM 2185 C C . GLU B 1 83 ? 1.261 -16.469 -25.25 1 98.06 83 GLU B C 1
ATOM 2187 O O . GLU B 1 83 ? 0.124 -16.938 -25.188 1 98.06 83 GLU B O 1
ATOM 2192 N N . PHE B 1 84 ? 2.186 -16.719 -24.391 1 98.31 84 PHE B N 1
ATOM 2193 C CA . PHE B 1 84 ? 1.924 -17.594 -23.266 1 98.31 84 PHE B CA 1
ATOM 2194 C C . PHE B 1 84 ? 0.844 -17.016 -22.359 1 98.31 84 PHE B C 1
ATOM 2196 O O . PHE B 1 84 ? -0.082 -17.719 -21.953 1 98.31 84 PHE B O 1
ATOM 2203 N N . VAL B 1 85 ? 0.958 -15.734 -22.016 1 98 85 VAL B N 1
ATOM 2204 C CA . VAL B 1 85 ? 0.01 -15.062 -21.141 1 98 85 VAL B CA 1
ATOM 2205 C C . VAL B 1 85 ? -1.391 -15.125 -21.734 1 98 85 VAL B C 1
ATOM 2207 O O . VAL B 1 85 ? -2.375 -15.328 -21.031 1 98 85 VAL B O 1
ATOM 2210 N N . ALA B 1 86 ? -1.467 -14.953 -23.031 1 97.38 86 ALA B N 1
ATOM 2211 C CA . ALA B 1 86 ? -2.754 -15 -23.719 1 97.38 86 ALA B CA 1
ATOM 2212 C C . ALA B 1 86 ? -3.387 -16.375 -23.609 1 97.38 86 ALA B C 1
ATOM 2214 O O . ALA B 1 86 ? -4.594 -16.5 -23.391 1 97.38 86 ALA B O 1
ATOM 2215 N N . LEU B 1 87 ? -2.633 -17.406 -23.719 1 98 87 LEU B N 1
ATOM 2216 C CA . LEU B 1 87 ? -3.111 -18.797 -23.672 1 98 87 LEU B CA 1
ATOM 2217 C C . LEU B 1 87 ? -3.617 -19.141 -22.281 1 98 87 LEU B C 1
ATOM 2219 O O . LEU B 1 87 ? -4.531 -19.953 -22.141 1 98 87 LEU B O 1
ATOM 2223 N N . TRP B 1 88 ? -3.092 -18.469 -21.281 1 98.19 88 TRP B N 1
ATOM 2224 C CA . TRP B 1 88 ? -3.383 -18.844 -19.906 1 98.19 88 TRP B CA 1
ATOM 2225 C C . TRP B 1 88 ? -4.059 -17.688 -19.156 1 98.19 88 TRP B C 1
ATOM 2227 O O . TRP B 1 88 ? -3.975 -17.594 -17.938 1 98.19 88 TRP B O 1
ATOM 2237 N N . LYS B 1 89 ? -4.652 -16.781 -19.969 1 97.19 89 LYS B N 1
ATOM 2238 C CA . LYS B 1 89 ? -5.285 -15.602 -19.406 1 97.19 89 LYS B CA 1
ATOM 2239 C C . LYS B 1 89 ? -6.262 -15.977 -18.297 1 97.19 89 LYS B C 1
ATOM 2241 O O . LYS B 1 89 ? -7.145 -16.812 -18.484 1 97.19 89 LYS B O 1
ATOM 2246 N N . GLY B 1 90 ? -6.012 -15.383 -17.172 1 97.38 90 GLY B N 1
ATOM 2247 C CA . GLY B 1 90 ? -6.891 -15.641 -16.031 1 97.38 90 GLY B CA 1
ATOM 2248 C C . GLY B 1 90 ? -6.559 -16.922 -15.305 1 97.38 90 GLY B C 1
ATOM 2249 O O . GLY B 1 90 ? -7.281 -17.328 -14.391 1 97.38 90 GLY B O 1
ATOM 2250 N N . ARG B 1 91 ? -5.488 -17.594 -15.68 1 98.06 91 ARG B N 1
ATOM 2251 C CA . ARG B 1 91 ? -5.172 -18.891 -15.086 1 98.06 91 ARG B CA 1
ATOM 2252 C C . ARG B 1 91 ? -3.709 -18.953 -14.656 1 98.06 91 ARG B C 1
ATOM 2254 O O . ARG B 1 91 ? -3.184 -20.031 -14.375 1 98.06 91 ARG B O 1
ATOM 2261 N N . VAL B 1 92 ? -3.014 -17.844 -14.625 1 98.5 92 VAL B N 1
ATOM 2262 C CA . VAL B 1 92 ? -1.657 -17.719 -14.109 1 98.5 92 VAL B CA 1
ATOM 2263 C C . VAL B 1 92 ? -1.638 -16.734 -12.938 1 98.5 92 VAL B C 1
ATOM 2265 O O . VAL B 1 92 ? -2.109 -15.602 -13.07 1 98.5 92 VAL B O 1
ATOM 2268 N N . LEU B 1 93 ? -1.141 -17.219 -11.836 1 98.62 93 LEU B N 1
ATOM 2269 C CA . LEU B 1 93 ? -1.049 -16.406 -10.633 1 98.62 93 LEU B CA 1
ATOM 2270 C C . LEU B 1 93 ? 0.405 -16.094 -10.297 1 98.62 93 LEU B C 1
ATOM 2272 O O . LEU B 1 93 ? 1.295 -16.906 -10.547 1 98.62 93 LEU B O 1
ATOM 2276 N N . ASN B 1 94 ? 0.644 -14.969 -9.75 1 97.81 94 ASN B N 1
ATOM 2277 C CA . ASN B 1 94 ? 1.949 -14.547 -9.258 1 97.81 94 ASN B CA 1
ATOM 2278 C C . ASN B 1 94 ? 1.832 -13.805 -7.93 1 97.81 94 ASN B C 1
ATOM 2280 O O . ASN B 1 94 ? 0.763 -13.289 -7.59 1 97.81 94 ASN B O 1
ATOM 2284 N N . THR B 1 95 ? 2.887 -13.852 -7.18 1 97.75 95 THR B N 1
ATOM 2285 C CA . THR B 1 95 ? 2.996 -13.023 -5.984 1 97.75 95 THR B CA 1
ATOM 2286 C C . THR B 1 95 ? 4.07 -11.953 -6.164 1 97.75 95 THR B C 1
ATOM 2288 O O . THR B 1 95 ? 5.098 -12.195 -6.797 1 97.75 95 THR B O 1
ATOM 2291 N N . HIS B 1 96 ? 3.824 -10.781 -5.77 1 97.94 96 HIS B N 1
ATOM 2292 C CA . HIS B 1 96 ? 4.758 -9.664 -5.824 1 97.94 96 HIS B CA 1
ATOM 2293 C C . HIS B 1 96 ? 5 -9.078 -4.434 1 97.94 96 HIS B C 1
ATOM 2295 O O . HIS B 1 96 ? 4.055 -8.875 -3.666 1 97.94 96 HIS B O 1
ATOM 2301 N N . PRO B 1 97 ? 6.246 -8.82 -4.07 1 98.19 97 PRO B N 1
ATOM 2302 C CA . PRO B 1 97 ? 6.602 -8.461 -2.693 1 98.19 97 PRO B CA 1
ATOM 2303 C C . PRO B 1 97 ? 6.426 -6.969 -2.41 1 98.19 97 PRO B C 1
ATOM 2305 O O . PRO B 1 97 ? 7.293 -6.352 -1.79 1 98.19 97 PRO B O 1
ATOM 2308 N N . SER B 1 98 ? 5.355 -6.379 -2.803 1 98.5 98 SER B N 1
ATOM 2309 C CA . SER B 1 98 ? 4.898 -5.047 -2.428 1 98.5 98 SER B CA 1
ATOM 2310 C C . SER B 1 98 ? 3.383 -4.922 -2.566 1 98.5 98 SER B C 1
ATOM 2312 O O . SER B 1 98 ? 2.721 -5.852 -3.033 1 98.5 98 SER B O 1
ATOM 2314 N N . LEU B 1 99 ? 2.863 -3.84 -2.111 1 98.56 99 LEU B N 1
ATOM 2315 C CA . LEU B 1 99 ? 1.449 -3.547 -2.324 1 98.56 99 LEU B CA 1
ATOM 2316 C C . LEU B 1 99 ? 1.234 -2.848 -3.662 1 98.56 99 LEU B C 1
ATOM 2318 O O . LEU B 1 99 ? 1.26 -1.616 -3.734 1 98.56 99 LEU B O 1
ATOM 2322 N N . LEU B 1 100 ? 1.03 -3.656 -4.656 1 98.44 100 LEU B N 1
ATOM 2323 C CA . LEU B 1 100 ? 0.756 -3.102 -5.977 1 98.44 100 LEU B CA 1
ATOM 2324 C C . LEU B 1 100 ? -0.476 -2.203 -5.945 1 98.44 100 LEU B C 1
ATOM 2326 O O . LEU B 1 100 ? -1.411 -2.453 -5.18 1 98.44 100 LEU B O 1
ATOM 2330 N N . PRO B 1 101 ? -0.414 -1.122 -6.73 1 98 101 PRO B N 1
ATOM 2331 C CA . PRO B 1 101 ? 0.466 -0.848 -7.867 1 98 101 PRO B CA 1
ATOM 2332 C C . PRO B 1 101 ? 1.766 -0.159 -7.457 1 98 101 PRO B C 1
ATOM 2334 O O . PRO B 1 101 ? 2.578 0.197 -8.312 1 98 101 PRO B O 1
ATOM 2337 N N . ALA B 1 102 ? 2.02 0.033 -6.168 1 97.81 102 ALA B N 1
ATOM 2338 C CA . ALA B 1 102 ? 3.27 0.654 -5.738 1 97.81 102 ALA B CA 1
ATOM 2339 C C . ALA B 1 102 ? 4.438 -0.324 -5.855 1 97.81 102 ALA B C 1
ATOM 2341 O O . ALA B 1 102 ? 4.281 -1.519 -5.59 1 97.81 102 ALA B O 1
ATOM 2342 N N . PHE B 1 103 ? 5.613 0.217 -6.355 1 98 103 PHE B N 1
ATOM 2343 C CA . PHE B 1 103 ? 6.902 -0.466 -6.316 1 98 103 PHE B CA 1
ATOM 2344 C C . PHE B 1 103 ? 6.875 -1.721 -7.18 1 98 103 PHE B C 1
ATOM 2346 O O . PHE B 1 103 ? 7.219 -2.809 -6.715 1 98 103 PHE B O 1
ATOM 2353 N N . LYS B 1 104 ? 6.492 -1.614 -8.414 1 96.44 104 LYS B N 1
ATOM 2354 C CA . LYS B 1 104 ? 6.527 -2.682 -9.414 1 96.44 104 LYS B CA 1
ATOM 2355 C C . LYS B 1 104 ? 7.965 -3.09 -9.734 1 96.44 104 LYS B C 1
ATOM 2357 O O . LYS B 1 104 ? 8.906 -2.336 -9.461 1 96.44 104 LYS B O 1
ATOM 2362 N N . GLY B 1 105 ? 8.133 -4.258 -10.203 1 92.25 105 GLY B N 1
ATOM 2363 C CA . GLY B 1 105 ? 9.422 -4.66 -10.75 1 92.25 105 GLY B CA 1
ATOM 2364 C C . GLY B 1 105 ? 10.258 -5.469 -9.781 1 92.25 105 GLY B C 1
ATOM 2365 O O . GLY B 1 105 ? 9.758 -5.93 -8.758 1 92.25 105 GLY B O 1
ATOM 2366 N N . HIS B 1 106 ? 11.531 -5.664 -10 1 89.75 106 HIS B N 1
ATOM 2367 C CA . HIS B 1 106 ? 12.344 -6.684 -9.344 1 89.75 106 HIS B CA 1
ATOM 2368 C C . HIS B 1 106 ? 13.016 -6.125 -8.086 1 89.75 106 HIS B C 1
ATOM 2370 O O . HIS B 1 106 ? 13.547 -6.883 -7.273 1 89.75 106 HIS B O 1
ATOM 2376 N N . ASP B 1 107 ? 13.008 -4.852 -7.773 1 95 107 ASP B N 1
ATOM 2377 C CA . ASP B 1 107 ? 13.695 -4.262 -6.633 1 95 107 ASP B CA 1
ATOM 2378 C C . ASP B 1 107 ? 12.703 -3.621 -5.66 1 95 107 ASP B C 1
ATOM 2380 O O . ASP B 1 107 ? 12.969 -2.551 -5.113 1 95 107 ASP B O 1
ATOM 2384 N N . ALA B 1 108 ? 11.664 -4.352 -5.465 1 97.19 108 ALA B N 1
ATOM 2385 C CA . ALA B 1 108 ? 10.562 -3.773 -4.707 1 97.19 108 ALA B CA 1
ATOM 2386 C C . ALA B 1 108 ? 10.992 -3.432 -3.283 1 97.19 108 ALA B C 1
ATOM 2388 O O . ALA B 1 108 ? 10.703 -2.342 -2.783 1 97.19 108 ALA B O 1
ATOM 2389 N N . HIS B 1 109 ? 11.703 -4.34 -2.594 1 98.38 109 HIS B N 1
ATOM 2390 C CA . HIS B 1 109 ? 12.117 -4.102 -1.216 1 98.38 109 HIS B CA 1
ATOM 2391 C C . HIS B 1 109 ? 13.023 -2.879 -1.114 1 98.38 109 HIS B C 1
ATOM 2393 O O . HIS B 1 109 ? 12.875 -2.068 -0.196 1 98.38 109 HIS B O 1
ATOM 2399 N N . ARG B 1 110 ? 13.977 -2.822 -2.012 1 98.25 110 ARG B N 1
ATOM 2400 C CA . ARG B 1 110 ? 14.875 -1.671 -2.031 1 98.25 110 ARG B CA 1
ATOM 2401 C C . ARG B 1 110 ? 14.094 -0.376 -2.252 1 98.25 110 ARG B C 1
ATOM 2403 O O . ARG B 1 110 ? 14.336 0.62 -1.564 1 98.25 110 ARG B O 1
ATOM 2410 N N . LEU B 1 111 ? 13.219 -0.373 -3.221 1 98.38 111 LEU B N 1
ATOM 2411 C CA . LEU B 1 111 ? 12.414 0.804 -3.531 1 98.38 111 LEU B CA 1
ATOM 2412 C C . LEU B 1 111 ? 11.586 1.227 -2.328 1 98.38 111 LEU B C 1
ATOM 2414 O O . LEU B 1 111 ? 11.453 2.42 -2.045 1 98.38 111 LEU B O 1
ATOM 2418 N N . VAL B 1 112 ? 10.992 0.249 -1.63 1 98.62 112 VAL B N 1
ATOM 2419 C CA . VAL B 1 112 ? 10.195 0.498 -0.434 1 98.62 112 VAL B CA 1
ATOM 2420 C C . VAL B 1 112 ? 11.047 1.206 0.618 1 98.62 112 VAL B C 1
ATOM 2422 O O . VAL B 1 112 ? 10.633 2.225 1.176 1 98.62 112 VAL B O 1
ATOM 2425 N N . LEU B 1 113 ? 12.211 0.692 0.859 1 98.12 113 LEU B N 1
ATOM 2426 C CA . LEU B 1 113 ? 13.094 1.261 1.869 1 98.12 113 LEU B CA 1
ATOM 2427 C C . LEU B 1 113 ? 13.547 2.662 1.47 1 98.12 113 LEU B C 1
ATOM 2429 O O . LEU B 1 113 ? 13.57 3.572 2.301 1 98.12 113 LEU B O 1
ATOM 2433 N N . GLU B 1 114 ? 13.891 2.816 0.192 1 97.38 114 GLU B N 1
ATOM 2434 C CA . GLU B 1 114 ? 14.352 4.109 -0.309 1 97.38 114 GLU B CA 1
ATOM 2435 C C . GLU B 1 114 ? 13.242 5.156 -0.223 1 97.38 114 GLU B C 1
ATOM 2437 O O . GLU B 1 114 ? 13.516 6.336 0.017 1 97.38 114 GLU B O 1
ATOM 2442 N N . ALA B 1 115 ? 12.031 4.715 -0.397 1 97.44 115 ALA B N 1
ATOM 2443 C CA . ALA B 1 115 ? 10.891 5.629 -0.408 1 97.44 115 ALA B CA 1
ATOM 2444 C C . ALA B 1 115 ? 10.547 6.098 1.004 1 97.44 115 ALA B C 1
ATOM 2446 O O . ALA B 1 115 ? 9.82 7.074 1.181 1 97.44 115 ALA B O 1
ATOM 2447 N N . GLY B 1 116 ? 10.953 5.367 1.996 1 97.25 116 GLY B N 1
ATOM 2448 C CA . GLY B 1 116 ? 10.719 5.758 3.377 1 97.25 116 GLY B CA 1
ATOM 2449 C C . GLY B 1 116 ? 9.273 5.574 3.807 1 97.25 116 GLY B C 1
ATOM 2450 O O . GLY B 1 116 ? 8.797 6.266 4.707 1 97.25 116 GLY B O 1
ATOM 2451 N N . VAL B 1 117 ? 8.531 4.695 3.125 1 98 117 VAL B N 1
ATOM 2452 C CA . VAL B 1 117 ? 7.145 4.418 3.498 1 98 117 VAL B CA 1
ATOM 2453 C C . VAL B 1 117 ? 7.109 3.59 4.777 1 98 117 VAL B C 1
ATOM 2455 O O . VAL B 1 117 ? 8.141 3.086 5.23 1 98 117 VAL B O 1
ATOM 2458 N N . ARG B 1 118 ? 5.93 3.475 5.348 1 97.38 118 ARG B N 1
ATOM 2459 C CA . ARG B 1 118 ? 5.801 2.793 6.629 1 97.38 118 ARG B CA 1
ATOM 2460 C C . ARG B 1 118 ? 4.992 1.507 6.488 1 97.38 118 ARG B C 1
ATOM 2462 O O . ARG B 1 118 ? 4.887 0.727 7.438 1 97.38 118 ARG B O 1
ATOM 2469 N N . ILE B 1 119 ? 4.441 1.326 5.324 1 97.56 119 ILE B N 1
ATOM 2470 C CA . ILE B 1 119 ? 3.672 0.12 5.039 1 97.56 119 ILE B CA 1
ATOM 2471 C C . ILE B 1 119 ? 4.113 -0.468 3.699 1 97.56 119 ILE B C 1
ATOM 2473 O O . ILE B 1 119 ? 4.246 0.256 2.711 1 97.56 119 ILE B O 1
ATOM 2477 N N . SER B 1 120 ? 4.434 -1.661 3.709 1 97.94 120 SER B N 1
ATOM 2478 C CA . SER B 1 120 ? 4.609 -2.494 2.523 1 97.94 120 SER B CA 1
ATOM 2479 C C . SER B 1 120 ? 3.695 -3.713 2.561 1 97.94 120 SER B C 1
ATOM 2481 O O . SER B 1 120 ? 2.615 -3.666 3.152 1 97.94 120 SER B O 1
ATOM 2483 N N . GLY B 1 121 ? 4.113 -4.75 1.849 1 97.69 121 GLY B N 1
ATOM 2484 C CA . GLY B 1 121 ? 3.324 -5.973 1.823 1 97.69 121 GLY B CA 1
ATOM 2485 C C . GLY B 1 121 ? 3.596 -6.832 0.604 1 97.69 121 GLY B C 1
ATOM 2486 O O . GLY B 1 121 ? 4.707 -6.828 0.068 1 97.69 121 GLY B O 1
ATOM 2487 N N . CYS B 1 122 ? 2.559 -7.582 0.318 1 97.94 122 CYS B N 1
ATOM 2488 C CA . CYS B 1 122 ? 2.639 -8.422 -0.872 1 97.94 122 CYS B CA 1
ATOM 2489 C C . CYS B 1 122 ? 1.298 -8.477 -1.593 1 97.94 122 CYS B C 1
ATOM 2491 O O . CYS B 1 122 ? 0.265 -8.125 -1.019 1 97.94 122 CYS B O 1
ATOM 2493 N N . THR B 1 123 ? 1.342 -8.812 -2.816 1 98.5 123 THR B N 1
ATOM 2494 C CA . THR B 1 123 ? 0.18 -8.891 -3.695 1 98.5 123 THR B CA 1
ATOM 2495 C C . THR B 1 123 ? 0.161 -10.211 -4.457 1 98.5 123 THR B C 1
ATOM 2497 O O . THR B 1 123 ? 1.178 -10.633 -5.012 1 98.5 123 THR B O 1
ATOM 2500 N N . VAL B 1 124 ? -0.901 -10.898 -4.363 1 98.69 124 VAL B N 1
ATOM 2501 C CA . VAL B 1 124 ? -1.146 -11.992 -5.297 1 98.69 124 VAL B CA 1
ATOM 2502 C C . VAL B 1 124 ? -2.092 -11.523 -6.402 1 98.69 124 VAL B C 1
ATOM 2504 O O . VAL B 1 124 ? -3.137 -10.938 -6.121 1 98.69 124 VAL B O 1
ATOM 2507 N N . HIS B 1 125 ? -1.691 -11.758 -7.609 1 98.69 125 HIS B N 1
ATOM 2508 C CA . HIS B 1 125 ? -2.477 -11.234 -8.727 1 98.69 125 HIS B CA 1
ATOM 2509 C C . HIS B 1 125 ? -2.463 -12.203 -9.906 1 98.69 125 HIS B C 1
ATOM 2511 O O . HIS B 1 125 ? -1.609 -13.094 -9.977 1 98.69 125 HIS B O 1
ATOM 2517 N N . PHE B 1 126 ? -3.465 -12.055 -10.773 1 98.56 126 PHE B N 1
ATOM 2518 C CA . PHE B 1 126 ? -3.371 -12.695 -12.086 1 98.56 126 PHE B CA 1
ATOM 2519 C C . PHE B 1 126 ? -2.248 -12.078 -12.906 1 98.56 126 PHE B C 1
ATOM 2521 O O . PHE B 1 126 ? -1.937 -10.898 -12.758 1 98.56 126 PHE B O 1
ATOM 2528 N N . VAL B 1 127 ? -1.653 -12.891 -13.734 1 97.88 127 VAL B N 1
ATOM 2529 C CA . VAL B 1 127 ? -0.545 -12.406 -14.547 1 97.88 127 VAL B CA 1
ATOM 2530 C C . VAL B 1 127 ? -1.082 -11.797 -15.836 1 97.88 127 VAL B C 1
ATOM 2532 O O . VAL B 1 127 ? -2.002 -12.336 -16.453 1 97.88 127 VAL B O 1
ATOM 2535 N N . GLU B 1 128 ? -0.53 -10.68 -16.188 1 96.31 128 GLU B N 1
ATOM 2536 C CA . GLU B 1 128 ? -0.762 -10 -17.453 1 96.31 128 GLU B CA 1
ATOM 2537 C C . GLU B 1 128 ? 0.548 -9.75 -18.203 1 96.31 128 GLU B C 1
ATOM 2539 O O . GLU B 1 128 ? 1.629 -9.984 -17.656 1 96.31 128 GLU B O 1
ATOM 2544 N N . VAL B 1 129 ? 0.374 -9.328 -19.406 1 95.06 129 VAL B N 1
ATOM 2545 C CA . VAL B 1 129 ? 1.558 -9.078 -20.219 1 95.06 129 VAL B CA 1
ATOM 2546 C C . VAL B 1 129 ? 2.398 -7.973 -19.578 1 95.06 129 VAL B C 1
ATOM 2548 O O . VAL B 1 129 ? 3.623 -8.094 -19.484 1 95.06 129 VAL B O 1
ATOM 2551 N N . GLU B 1 130 ? 1.716 -6.918 -19.203 1 93.44 130 GLU B N 1
ATOM 2552 C CA . GLU B 1 130 ? 2.426 -5.852 -18.5 1 93.44 130 GLU B CA 1
ATOM 2553 C C . GLU B 1 130 ? 2.828 -6.289 -17.094 1 93.44 130 GLU B C 1
ATOM 2555 O O . GLU B 1 130 ? 1.998 -6.793 -16.344 1 93.44 130 GLU B O 1
ATOM 2560 N N . VAL B 1 131 ? 4.035 -6.098 -16.766 1 90.88 131 VAL B N 1
ATOM 2561 C CA . VAL B 1 131 ? 4.629 -6.551 -15.516 1 90.88 131 VAL B CA 1
ATOM 2562 C C . VAL B 1 131 ? 3.855 -5.969 -14.336 1 90.88 131 VAL B C 1
ATOM 2564 O O . VAL B 1 131 ? 3.641 -4.758 -14.266 1 90.88 131 VAL B O 1
ATOM 2567 N N . ASP B 1 132 ? 3.418 -6.859 -13.438 1 94.06 132 ASP B N 1
ATOM 2568 C CA . ASP B 1 132 ? 2.818 -6.52 -12.156 1 94.06 132 ASP B CA 1
ATOM 2569 C C . ASP B 1 132 ? 1.57 -5.66 -12.336 1 94.06 132 ASP B C 1
ATOM 2571 O O . ASP B 1 132 ? 1.294 -4.773 -11.531 1 94.06 132 ASP B O 1
ATOM 2575 N N . ALA B 1 133 ? 0.842 -5.902 -13.477 1 94.25 133 ALA B N 1
ATOM 2576 C CA . ALA B 1 133 ? -0.299 -5.055 -13.805 1 94.25 133 ALA B CA 1
ATOM 2577 C C . ALA B 1 133 ? -1.603 -5.848 -13.766 1 94.25 133 ALA B C 1
ATOM 2579 O O . ALA B 1 133 ? -2.678 -5.297 -14.008 1 94.25 133 ALA B O 1
ATOM 2580 N N . GLY B 1 134 ? -1.526 -7.09 -13.492 1 96.94 134 GLY B N 1
ATOM 2581 C CA . GLY B 1 134 ? -2.725 -7.914 -13.539 1 96.94 134 GLY B CA 1
ATOM 2582 C C . GLY B 1 134 ? -3.652 -7.691 -12.359 1 96.94 134 GLY B C 1
ATOM 2583 O O . GLY B 1 134 ? -3.27 -7.051 -11.375 1 96.94 134 GLY B O 1
ATOM 2584 N N . ALA B 1 135 ? -4.863 -8.227 -12.492 1 98.25 135 ALA B N 1
ATOM 2585 C CA . ALA B 1 135 ? -5.914 -8.031 -11.5 1 98.25 135 ALA B CA 1
ATOM 2586 C C . ALA B 1 135 ? -5.496 -8.586 -10.141 1 98.25 135 ALA B C 1
ATOM 2588 O O . ALA B 1 135 ? -5.078 -9.742 -10.031 1 98.25 135 ALA B O 1
ATOM 2589 N N . VAL B 1 136 ? -5.602 -7.777 -9.141 1 98.56 136 VAL B N 1
ATOM 2590 C CA . VAL B 1 136 ? -5.234 -8.148 -7.773 1 98.56 136 VAL B CA 1
ATOM 2591 C C . VAL B 1 136 ? -6.266 -9.117 -7.203 1 98.56 136 VAL B C 1
ATOM 2593 O O . VAL B 1 136 ? -7.473 -8.875 -7.301 1 98.56 136 VAL B O 1
ATOM 2596 N N . ILE B 1 137 ? -5.777 -10.172 -6.629 1 98.44 137 ILE B N 1
ATOM 2597 C CA . ILE B 1 137 ? -6.637 -11.148 -5.977 1 98.44 137 ILE B CA 1
ATOM 2598 C C . ILE B 1 137 ? -6.656 -10.898 -4.469 1 98.44 137 ILE B C 1
ATOM 2600 O O . ILE B 1 137 ? -7.715 -10.68 -3.883 1 98.44 137 ILE B O 1
ATOM 2604 N N . LEU B 1 138 ? -5.516 -10.945 -3.838 1 98.19 138 LEU B N 1
ATOM 2605 C CA . LEU B 1 138 ? -5.359 -10.672 -2.414 1 98.19 138 LEU B CA 1
ATOM 2606 C C . LEU B 1 138 ? -4.094 -9.859 -2.15 1 98.19 138 LEU B C 1
ATOM 2608 O O . LEU B 1 138 ? -3.137 -9.93 -2.926 1 98.19 138 LEU B O 1
ATOM 2612 N N . GLN B 1 139 ? -4.109 -9.188 -1.072 1 98 139 GLN B N 1
ATOM 2613 C CA . GLN B 1 139 ? -2.953 -8.461 -0.562 1 98 139 GLN B CA 1
ATOM 2614 C C . GLN B 1 139 ? -2.834 -8.609 0.953 1 98 139 GLN B C 1
ATOM 2616 O O . GLN B 1 139 ? -3.818 -8.906 1.631 1 98 139 GLN B O 1
ATOM 2621 N N . HIS B 1 140 ? -1.689 -8.438 1.387 1 96.81 140 HIS B N 1
ATOM 2622 C CA . HIS B 1 140 ? -1.396 -8.453 2.816 1 96.81 140 HIS B CA 1
ATOM 2623 C C . HIS B 1 140 ? -0.361 -7.391 3.178 1 96.81 140 HIS B C 1
ATOM 2625 O O . HIS B 1 140 ? 0.726 -7.355 2.598 1 96.81 140 HIS B O 1
ATOM 2631 N N . PRO B 1 141 ? -0.736 -6.531 4.133 1 96.75 141 PRO B N 1
ATOM 2632 C CA . PRO B 1 141 ? 0.207 -5.48 4.516 1 96.75 141 PRO B CA 1
ATOM 2633 C C . PRO B 1 141 ? 1.18 -5.926 5.602 1 96.75 141 PRO B C 1
ATOM 2635 O O . PRO B 1 141 ? 0.859 -6.812 6.398 1 96.75 141 PRO B O 1
ATOM 2638 N N . VAL B 1 142 ? 2.33 -5.352 5.625 1 96.56 142 VAL B N 1
ATOM 2639 C CA . VAL B 1 142 ? 3.299 -5.504 6.707 1 96.56 142 VAL B CA 1
ATOM 2640 C C . VAL B 1 142 ? 3.883 -4.141 7.07 1 96.56 142 VAL B C 1
ATOM 2642 O O . VAL B 1 142 ? 3.93 -3.234 6.234 1 96.56 142 VAL B O 1
ATOM 2645 N N . PRO B 1 143 ? 4.324 -3.949 8.297 1 96.38 143 PRO B N 1
ATOM 2646 C CA . PRO B 1 143 ? 4.973 -2.684 8.656 1 96.38 143 PRO B CA 1
ATOM 2647 C C . PRO B 1 143 ? 6.379 -2.557 8.086 1 96.38 143 PRO B C 1
ATOM 2649 O O . PRO B 1 143 ? 7.031 -3.568 7.809 1 96.38 143 PRO B O 1
ATOM 2652 N N . VAL B 1 144 ? 6.816 -1.365 7.805 1 97.06 144 VAL B N 1
ATOM 2653 C CA . VAL B 1 144 ? 8.203 -1.021 7.5 1 97.06 144 VAL B CA 1
ATOM 2654 C C . VAL B 1 144 ? 8.789 -0.185 8.633 1 97.06 144 VAL B C 1
ATOM 2656 O O . VAL B 1 144 ? 8.242 0.86 8.992 1 97.06 144 VAL B O 1
ATOM 2659 N N . PHE B 1 145 ? 9.859 -0.602 9.18 1 95 145 PHE B N 1
ATOM 2660 C CA . PHE B 1 145 ? 10.469 0.096 10.305 1 95 145 PHE B CA 1
ATOM 2661 C C . PHE B 1 145 ? 11.633 0.963 9.836 1 95 145 PHE B C 1
ATOM 2663 O O . PHE B 1 145 ? 12.289 0.646 8.844 1 95 145 PHE B O 1
ATOM 2670 N N . PRO B 1 146 ? 11.898 2.064 10.594 1 93.75 146 PRO B N 1
ATOM 2671 C CA . PRO B 1 146 ? 12.945 3.004 10.188 1 93.75 146 PRO B CA 1
ATOM 2672 C C . PRO B 1 146 ? 14.312 2.338 10.062 1 93.75 146 PRO B C 1
ATOM 2674 O O . PRO B 1 146 ? 15.148 2.783 9.273 1 93.75 146 PRO B O 1
ATOM 2677 N N . ARG B 1 147 ? 14.586 1.297 10.766 1 94.12 147 ARG B N 1
ATOM 2678 C CA . ARG B 1 147 ? 15.906 0.681 10.797 1 94.12 147 ARG B CA 1
ATOM 2679 C C . ARG B 1 147 ? 15.906 -0.655 10.062 1 94.12 147 ARG B C 1
ATOM 2681 O O . ARG B 1 147 ? 16.844 -1.445 10.203 1 94.12 147 ARG B O 1
ATOM 2688 N N . ASP B 1 148 ? 14.891 -0.904 9.281 1 96.56 148 ASP B N 1
ATOM 2689 C CA . ASP B 1 148 ? 14.844 -2.131 8.492 1 96.56 148 ASP B CA 1
ATOM 2690 C C . ASP B 1 148 ? 16.016 -2.199 7.516 1 96.56 148 ASP B C 1
ATOM 2692 O O . ASP B 1 148 ? 16.406 -1.183 6.941 1 96.56 148 ASP B O 1
ATOM 2696 N N . THR B 1 149 ? 16.547 -3.359 7.363 1 97.94 149 THR B N 1
ATOM 2697 C CA . THR B 1 149 ? 17.453 -3.676 6.262 1 97.94 149 THR B CA 1
ATOM 2698 C C . THR B 1 149 ? 16.703 -4.395 5.141 1 97.94 149 THR B C 1
ATOM 2700 O O . THR B 1 149 ? 15.539 -4.773 5.305 1 97.94 149 THR B O 1
ATOM 2703 N N . LEU B 1 150 ? 17.375 -4.473 3.977 1 98.19 150 LEU B N 1
ATOM 2704 C CA . LEU B 1 150 ? 16.797 -5.246 2.887 1 98.19 150 LEU B CA 1
ATOM 2705 C C . LEU B 1 150 ? 16.406 -6.645 3.357 1 98.19 150 LEU B C 1
ATOM 2707 O O . LEU B 1 150 ? 15.312 -7.117 3.074 1 98.19 150 LEU B O 1
ATOM 2711 N N . GLU B 1 151 ? 17.234 -7.234 4.105 1 98.06 151 GLU B N 1
ATOM 2712 C CA . GLU B 1 151 ? 17.047 -8.609 4.566 1 98.06 151 GLU B CA 1
ATOM 2713 C C . GLU B 1 151 ? 15.867 -8.711 5.527 1 98.06 151 GLU B C 1
ATOM 2715 O O . GLU B 1 151 ? 15.023 -9.602 5.383 1 98.06 151 GLU B O 1
ATOM 2720 N N . SER B 1 152 ? 15.797 -7.848 6.52 1 98 152 SER B N 1
ATOM 2721 C CA . SER B 1 152 ? 14.727 -7.918 7.512 1 98 152 SER B CA 1
ATOM 2722 C C . SER B 1 152 ? 13.359 -7.68 6.871 1 98 152 SER B C 1
ATOM 2724 O O . SER B 1 152 ? 12.391 -8.367 7.191 1 98 152 SER B O 1
ATOM 2726 N N . LEU B 1 153 ? 13.297 -6.699 5.957 1 97.94 153 LEU B N 1
ATOM 2727 C CA . LEU B 1 153 ? 12.031 -6.441 5.277 1 97.94 153 LEU B CA 1
ATOM 2728 C C . LEU B 1 153 ? 11.641 -7.617 4.387 1 97.94 153 LEU B C 1
ATOM 2730 O O . LEU B 1 153 ? 10.477 -8.031 4.367 1 97.94 153 LEU B O 1
ATOM 2734 N N . GLN B 1 154 ? 12.602 -8.148 3.65 1 97.94 154 GLN B N 1
ATOM 2735 C CA . GLN B 1 154 ? 12.352 -9.289 2.775 1 97.94 154 GLN B CA 1
ATOM 2736 C C . GLN B 1 154 ? 11.789 -10.469 3.559 1 97.94 154 GLN B C 1
ATOM 2738 O O . GLN B 1 154 ? 10.844 -11.125 3.109 1 97.94 154 GLN B O 1
ATOM 2743 N N . GLU B 1 155 ? 12.375 -10.75 4.656 1 97.62 155 GLU B N 1
ATOM 2744 C CA . GLU B 1 155 ? 11.914 -11.859 5.488 1 97.62 155 GLU B CA 1
ATOM 2745 C C . GLU B 1 155 ? 10.484 -11.633 5.973 1 97.62 155 GLU B C 1
ATOM 2747 O O . GLU B 1 155 ? 9.664 -12.555 5.973 1 97.62 155 GLU B O 1
ATOM 2752 N N . ARG B 1 156 ? 10.211 -10.406 6.434 1 96.81 156 ARG B N 1
ATOM 2753 C CA . ARG B 1 156 ? 8.867 -10.07 6.902 1 96.81 156 ARG B CA 1
ATOM 2754 C C . ARG B 1 156 ? 7.84 -10.219 5.785 1 96.81 156 ARG B C 1
ATOM 2756 O O . ARG B 1 156 ? 6.781 -10.812 5.988 1 96.81 156 ARG B O 1
ATOM 2763 N N . VAL B 1 157 ? 8.133 -9.758 4.625 1 97.69 157 VAL B N 1
ATOM 2764 C CA . VAL B 1 157 ? 7.23 -9.836 3.479 1 97.69 157 VAL B CA 1
ATOM 2765 C C . VAL B 1 157 ? 7.062 -11.297 3.053 1 97.69 157 VAL B C 1
ATOM 2767 O O . VAL B 1 157 ? 5.961 -11.727 2.703 1 97.69 157 VAL B O 1
ATOM 2770 N N . LYS B 1 158 ? 8.148 -12.039 3.055 1 97.06 158 LYS B N 1
ATOM 2771 C CA . LYS B 1 158 ? 8.094 -13.453 2.719 1 97.06 158 LYS B CA 1
ATOM 2772 C C . LYS B 1 158 ? 7.105 -14.195 3.613 1 97.06 158 LYS B C 1
ATOM 2774 O O . LYS B 1 158 ? 6.352 -15.055 3.145 1 97.06 158 LYS B O 1
ATOM 2779 N N . GLY B 1 159 ? 7.16 -13.883 4.891 1 95.94 159 GLY B N 1
ATOM 2780 C CA . GLY B 1 159 ? 6.188 -14.453 5.805 1 95.94 159 GLY B CA 1
ATOM 2781 C C . GLY B 1 159 ? 4.75 -14.195 5.395 1 95.94 159 GLY B C 1
ATOM 2782 O O . GLY B 1 159 ? 3.908 -15.094 5.449 1 95.94 159 GLY B O 1
ATOM 2783 N N . ALA B 1 160 ? 4.484 -13 4.984 1 95.88 160 ALA B N 1
ATOM 2784 C CA . ALA B 1 160 ? 3.152 -12.625 4.516 1 95.88 160 ALA B CA 1
ATOM 2785 C C . ALA B 1 160 ? 2.787 -13.383 3.244 1 95.88 160 ALA B C 1
ATOM 2787 O O . ALA B 1 160 ? 1.652 -13.844 3.09 1 95.88 160 ALA B O 1
ATOM 2788 N N . GLU B 1 161 ? 3.725 -13.523 2.332 1 97.19 161 GLU B N 1
ATOM 2789 C CA . GLU B 1 161 ? 3.5 -14.234 1.079 1 97.19 161 GLU B CA 1
ATOM 2790 C C . GLU B 1 161 ? 3.121 -15.688 1.334 1 97.19 161 GLU B C 1
ATOM 2792 O O . GLU B 1 161 ? 2.266 -16.25 0.642 1 97.19 161 GLU B O 1
ATOM 2797 N N . HIS B 1 162 ? 3.762 -16.266 2.287 1 96.94 162 HIS B N 1
ATOM 2798 C CA . HIS B 1 162 ? 3.523 -17.656 2.617 1 96.94 162 HIS B CA 1
ATOM 2799 C C . HIS B 1 162 ? 2.088 -17.875 3.082 1 96.94 162 HIS B C 1
ATOM 2801 O O . HIS B 1 162 ? 1.56 -18.984 2.969 1 96.94 162 HIS B O 1
ATOM 2807 N N . VAL B 1 163 ? 1.495 -16.828 3.527 1 94.94 163 VAL B N 1
ATOM 2808 C CA . VAL B 1 163 ? 0.127 -16.922 4.023 1 94.94 163 VAL B CA 1
ATOM 2809 C C . VAL B 1 163 ? -0.854 -16.578 2.906 1 94.94 163 VAL B C 1
ATOM 2811 O O . VAL B 1 163 ? -1.824 -17.297 2.678 1 94.94 163 VAL B O 1
ATOM 2814 N N . VAL B 1 164 ? -0.521 -15.594 2.203 1 96.75 164 VAL B N 1
ATOM 2815 C CA . VAL B 1 164 ? -1.521 -15.008 1.318 1 96.75 164 VAL B CA 1
ATOM 2816 C C . VAL B 1 164 ? -1.571 -15.781 0.005 1 96.75 164 VAL B C 1
ATOM 2818 O O . VAL B 1 164 ? -2.637 -15.93 -0.597 1 96.75 164 VAL B O 1
ATOM 2821 N N . TYR B 1 165 ? -0.446 -16.281 -0.479 1 98.19 165 TYR B N 1
ATOM 2822 C CA . TYR B 1 165 ? -0.414 -16.922 -1.782 1 98.19 165 TYR B CA 1
ATOM 2823 C C . TYR B 1 165 ? -1.271 -18.188 -1.782 1 98.19 165 TYR B C 1
ATOM 2825 O O . TYR B 1 165 ? -2.125 -18.359 -2.654 1 98.19 165 TYR B O 1
ATOM 2833 N N . PRO B 1 166 ? -1.121 -19.062 -0.751 1 98.31 166 PRO B N 1
ATOM 2834 C CA . PRO B 1 166 ? -1.994 -20.234 -0.686 1 98.31 166 PRO B CA 1
ATOM 2835 C C . PRO B 1 166 ? -3.475 -19.859 -0.621 1 98.31 166 PRO B C 1
ATOM 2837 O O . PRO B 1 166 ? -4.305 -20.5 -1.271 1 98.31 166 PRO B O 1
ATOM 2840 N N . ARG B 1 167 ? -3.795 -18.844 0.098 1 97.5 167 ARG B N 1
ATOM 2841 C CA . ARG B 1 167 ? -5.188 -18.422 0.233 1 97.5 167 ARG B CA 1
ATOM 2842 C C . ARG B 1 167 ? -5.746 -17.938 -1.101 1 97.5 167 ARG B C 1
ATOM 2844 O O . ARG B 1 167 ? -6.895 -18.234 -1.441 1 97.5 167 ARG B O 1
ATOM 2851 N N . ALA B 1 168 ? -4.934 -17.188 -1.804 1 98.06 168 ALA B N 1
ATOM 2852 C CA . ALA B 1 168 ? -5.34 -16.703 -3.123 1 98.06 168 ALA B CA 1
ATOM 2853 C C . ALA B 1 168 ? -5.555 -17.875 -4.086 1 98.06 168 ALA B C 1
ATOM 2855 O O . ALA B 1 168 ? -6.543 -17.906 -4.82 1 98.06 168 ALA B O 1
ATOM 2856 N N . LEU B 1 169 ? -4.609 -18.812 -4.074 1 98.25 169 LEU B N 1
ATOM 2857 C CA . LEU B 1 169 ? -4.738 -19.984 -4.934 1 98.25 169 LEU B CA 1
ATOM 2858 C C . LEU B 1 169 ? -6.016 -20.75 -4.617 1 98.25 169 LEU B C 1
ATOM 2860 O O . LEU B 1 169 ? -6.742 -21.156 -5.523 1 98.25 169 LEU B O 1
ATOM 2864 N N . GLU B 1 170 ? -6.285 -20.953 -3.334 1 98.19 170 GLU B N 1
ATOM 2865 C CA . GLU B 1 170 ? -7.508 -21.641 -2.932 1 98.19 170 GLU B CA 1
ATOM 2866 C C . GLU B 1 170 ? -8.742 -20.906 -3.441 1 98.19 170 GLU B C 1
ATOM 2868 O O . GLU B 1 170 ? -9.703 -21.547 -3.902 1 98.19 170 GLU B O 1
ATOM 2873 N N . ALA B 1 171 ? -8.766 -19.609 -3.301 1 98.06 171 ALA B N 1
ATOM 2874 C CA . ALA B 1 171 ? -9.906 -18.812 -3.744 1 98.06 171 ALA B CA 1
ATOM 2875 C C . ALA B 1 171 ? -10.148 -18.984 -5.242 1 98.06 171 ALA B C 1
ATOM 2877 O O . ALA B 1 171 ? -11.297 -19.109 -5.676 1 98.06 171 ALA B O 1
ATOM 2878 N N . VAL B 1 172 ? -9.07 -19 -6.012 1 98.31 172 VAL B N 1
ATOM 2879 C CA . VAL B 1 172 ? -9.195 -19.172 -7.457 1 98.31 172 VAL B CA 1
ATOM 2880 C C . VAL B 1 172 ? -9.625 -20.594 -7.777 1 98.31 172 VAL B C 1
ATOM 2882 O O . VAL B 1 172 ? -10.539 -20.812 -8.57 1 98.31 172 VAL B O 1
ATOM 2885 N N . ALA B 1 173 ? -8.977 -21.547 -7.121 1 98 173 ALA B N 1
ATOM 2886 C CA . ALA B 1 173 ? -9.242 -22.969 -7.375 1 98 173 ALA B CA 1
ATOM 2887 C C . ALA B 1 173 ? -10.68 -23.328 -7.027 1 98 173 ALA B C 1
ATOM 2889 O O . ALA B 1 173 ? -11.305 -24.156 -7.707 1 98 173 ALA B O 1
ATOM 2890 N N . SER B 1 174 ? -11.188 -22.766 -5.992 1 97.62 174 SER B N 1
ATOM 2891 C CA . SER B 1 174 ? -12.531 -23.078 -5.527 1 97.62 174 SER B CA 1
ATOM 2892 C C . SER B 1 174 ? -13.586 -22.328 -6.332 1 97.62 174 SER B C 1
ATOM 2894 O O . SER B 1 174 ? -14.781 -22.625 -6.238 1 97.62 174 SER B O 1
ATOM 2896 N N . GLY B 1 175 ? -13.148 -21.359 -7.066 1 97.19 175 GLY B N 1
ATOM 2897 C CA . GLY B 1 175 ? -14.086 -20.547 -7.82 1 97.19 175 GLY B CA 1
ATOM 2898 C C . GLY B 1 175 ? -14.633 -19.375 -7.027 1 97.19 175 GLY B C 1
ATOM 2899 O O . GLY B 1 175 ? -15.477 -18.625 -7.52 1 97.19 175 GLY B O 1
ATOM 2900 N N . ALA B 1 176 ? -14.125 -19.188 -5.824 1 97.56 176 ALA B N 1
ATOM 2901 C CA . ALA B 1 176 ? -14.547 -18.062 -5.012 1 97.56 176 ALA B CA 1
ATOM 2902 C C . ALA B 1 176 ? -14.18 -16.734 -5.688 1 97.56 176 ALA B C 1
ATOM 2904 O O . ALA B 1 176 ? -14.867 -15.727 -5.496 1 97.56 176 ALA B O 1
ATOM 2905 N N . VAL B 1 177 ? -13.141 -16.672 -6.414 1 97.94 177 VAL B N 1
ATOM 2906 C CA . VAL B 1 177 ? -12.75 -15.539 -7.238 1 97.94 177 VAL B CA 1
ATOM 2907 C C . VAL B 1 177 ? -12.445 -16.016 -8.656 1 97.94 177 VAL B C 1
ATOM 2909 O O . VAL B 1 177 ? -11.875 -17.078 -8.859 1 97.94 177 VAL B O 1
ATOM 2912 N N . VAL B 1 178 ? -12.883 -15.234 -9.586 1 97.5 178 VAL B N 1
ATOM 2913 C CA . VAL B 1 178 ? -12.648 -15.586 -10.984 1 97.5 178 VAL B CA 1
ATOM 2914 C C . VAL B 1 178 ? -12.133 -14.367 -11.742 1 97.5 178 VAL B C 1
ATOM 2916 O O . VAL B 1 178 ? -12.367 -13.227 -11.344 1 97.5 178 VAL B O 1
ATOM 2919 N N . TYR B 1 179 ? -11.367 -14.641 -12.758 1 98.19 179 TYR B N 1
ATOM 2920 C CA . TYR B 1 179 ? -10.906 -13.594 -13.664 1 98.19 179 TYR B CA 1
ATOM 2921 C C . TYR B 1 179 ? -11.984 -13.25 -14.688 1 98.19 179 TYR B C 1
ATOM 2923 O O . TYR B 1 179 ? -12.547 -14.148 -15.328 1 98.19 179 TYR B O 1
ATOM 2931 N N . ASP B 1 180 ? -12.289 -11.992 -14.766 1 96.94 180 ASP B N 1
ATOM 2932 C CA . ASP B 1 180 ? -13.25 -11.539 -15.766 1 96.94 180 ASP B CA 1
ATOM 2933 C C . ASP B 1 180 ? -12.875 -10.164 -16.312 1 96.94 180 ASP B C 1
ATOM 2935 O O . ASP B 1 180 ? -12.922 -9.172 -15.578 1 96.94 180 ASP B O 1
ATOM 2939 N N . ALA B 1 181 ? -12.508 -10.031 -17.594 1 94.88 181 ALA B N 1
ATOM 2940 C CA . ALA B 1 181 ? -12.234 -8.789 -18.312 1 94.88 181 ALA B CA 1
ATOM 2941 C C . ALA B 1 181 ? -11.234 -7.93 -17.547 1 94.88 181 ALA B C 1
ATOM 2943 O O . ALA B 1 181 ? -11.469 -6.738 -17.328 1 94.88 181 ALA B O 1
ATOM 2944 N N . GLY B 1 182 ? -10.203 -8.516 -17.094 1 95.12 182 GLY B N 1
ATOM 2945 C CA . GLY B 1 182 ? -9.109 -7.773 -16.469 1 95.12 182 GLY B CA 1
ATOM 2946 C C . GLY B 1 182 ? -9.328 -7.508 -14.992 1 95.12 182 GLY B C 1
ATOM 2947 O O . GLY B 1 182 ? -8.594 -6.73 -14.383 1 95.12 182 GLY B O 1
ATOM 2948 N N . ARG B 1 183 ? -10.383 -8.172 -14.438 1 96.38 183 ARG B N 1
ATOM 2949 C CA . ARG B 1 183 ? -10.711 -7.973 -13.031 1 96.38 183 ARG B CA 1
ATOM 2950 C C . ARG B 1 183 ? -10.781 -9.305 -12.289 1 96.38 183 ARG B C 1
ATOM 2952 O O . ARG B 1 183 ? -11.039 -10.344 -12.898 1 96.38 183 ARG B O 1
ATOM 2959 N N . ALA B 1 184 ? -10.453 -9.234 -11.023 1 98.19 184 ALA B N 1
ATOM 2960 C CA . ALA B 1 184 ? -10.734 -10.344 -10.117 1 98.19 184 ALA B CA 1
ATOM 2961 C C . ALA B 1 184 ? -12.109 -10.195 -9.469 1 98.19 184 ALA B C 1
ATOM 2963 O O . ALA B 1 184 ? -12.312 -9.32 -8.625 1 98.19 184 ALA B O 1
ATOM 2964 N N . ILE B 1 185 ? -13.047 -11.031 -9.844 1 97.5 185 ILE B N 1
ATOM 2965 C CA . ILE B 1 185 ? -14.422 -10.938 -9.367 1 97.5 185 ILE B CA 1
ATOM 2966 C C . ILE B 1 185 ? -14.648 -11.938 -8.242 1 97.5 185 ILE B C 1
ATOM 2968 O O . ILE B 1 185 ? -14.656 -13.148 -8.461 1 97.5 185 ILE B O 1
ATOM 2972 N N . TRP B 1 186 ? -14.844 -11.422 -7.082 1 97.5 186 TRP B N 1
ATOM 2973 C CA . TRP B 1 186 ? -15.109 -12.266 -5.922 1 97.5 186 TRP B CA 1
ATOM 2974 C C . TRP B 1 186 ? -16.594 -12.602 -5.82 1 97.5 186 TRP B C 1
ATOM 2976 O O . TRP B 1 186 ? -17.438 -11.711 -5.848 1 97.5 186 TRP B O 1
ATOM 2986 N N . LYS B 1 187 ? -16.844 -13.883 -5.719 1 95.06 187 LYS B N 1
ATOM 2987 C CA . LYS B 1 187 ? -18.219 -14.359 -5.566 1 95.06 187 LYS B CA 1
ATOM 2988 C C . LYS B 1 187 ? -18.594 -14.5 -4.09 1 95.06 187 LYS B C 1
ATOM 2990 O O . LYS B 1 187 ? -19.766 -14.57 -3.746 1 95.06 187 LYS B O 1
ATOM 2995 N N . SER B 1 188 ? -17.578 -14.617 -3.301 1 87.69 188 SER B N 1
ATOM 2996 C CA . SER B 1 188 ? -17.734 -14.68 -1.851 1 87.69 188 SER B CA 1
ATOM 2997 C C . SER B 1 188 ? -16.797 -13.703 -1.151 1 87.69 188 SER B C 1
ATOM 2999 O O . SER B 1 188 ? -15.93 -13.094 -1.789 1 87.69 188 SER B O 1
ATOM 3001 N N . GLN B 1 189 ? -17.016 -13.555 0.142 1 87.5 189 GLN B N 1
ATOM 3002 C CA . GLN B 1 189 ? -16.172 -12.641 0.909 1 87.5 189 GLN B CA 1
ATOM 3003 C C . GLN B 1 189 ? -14.711 -13.102 0.906 1 87.5 189 GLN B C 1
ATOM 3005 O O . GLN B 1 189 ? -14.422 -14.258 1.215 1 87.5 189 GLN B O 1
ATOM 3010 N N . PRO B 1 190 ? -13.875 -12.211 0.435 1 92.06 190 PRO B N 1
ATOM 3011 C CA . PRO B 1 190 ? -12.461 -12.586 0.494 1 92.06 190 PRO B CA 1
ATOM 3012 C C . PRO B 1 190 ? -11.953 -12.766 1.925 1 92.06 190 PRO B C 1
ATOM 3014 O O . PRO B 1 190 ? -12.516 -12.18 2.857 1 92.06 190 PRO B O 1
ATOM 3017 N N . PRO B 1 191 ? -10.945 -13.602 2.008 1 87.75 191 PRO B N 1
ATOM 3018 C CA . PRO B 1 191 ? -10.266 -13.594 3.307 1 87.75 191 PRO B CA 1
ATOM 3019 C C . PRO B 1 191 ? -9.672 -12.227 3.646 1 87.75 191 PRO B C 1
ATOM 3021 O O . PRO B 1 191 ? -9.18 -11.523 2.76 1 87.75 191 PRO B O 1
ATOM 3024 N N . ILE B 1 192 ? -9.766 -11.875 4.852 1 86.56 192 ILE B N 1
ATOM 3025 C CA . ILE B 1 192 ? -9.211 -10.609 5.312 1 86.56 192 ILE B CA 1
ATOM 3026 C C . ILE B 1 192 ? -7.91 -10.852 6.07 1 86.56 192 ILE B C 1
ATOM 3028 O O . ILE B 1 192 ? -7.809 -11.805 6.848 1 86.56 192 ILE B O 1
ATOM 3032 N N . PRO B 1 193 ? -6.945 -9.969 5.703 1 87.12 193 PRO B N 1
ATOM 3033 C CA . PRO B 1 193 ? -5.711 -10.125 6.48 1 87.12 193 PRO B CA 1
ATOM 3034 C C . PRO B 1 193 ? -5.957 -10.102 7.988 1 87.12 193 PRO B C 1
ATOM 3036 O O . PRO B 1 193 ? -6.824 -9.367 8.461 1 87.12 193 PRO B O 1
ATOM 3039 N N . ASP B 1 194 ? -5.191 -10.875 8.625 1 78.81 194 ASP B N 1
ATOM 3040 C CA . ASP B 1 194 ? -5.371 -11.047 10.07 1 78.81 194 ASP B CA 1
ATOM 3041 C C . ASP B 1 194 ? -5.215 -9.719 10.805 1 78.81 194 ASP B C 1
ATOM 3043 O O . ASP B 1 194 ? -5.836 -9.5 11.844 1 78.81 194 ASP B O 1
ATOM 3047 N N . CYS B 1 195 ? -4.457 -8.914 10.203 1 79.12 195 CYS B N 1
ATOM 3048 C CA . CYS B 1 195 ? -4.223 -7.625 10.844 1 79.12 195 CYS B CA 1
ATOM 3049 C C . CYS B 1 195 ? -5.5 -6.793 10.883 1 79.12 195 CYS B C 1
ATOM 3051 O O . CYS B 1 195 ? -5.598 -5.828 11.641 1 79.12 195 CYS B O 1
ATOM 3053 N N . PHE B 1 196 ? -6.461 -7.125 10.055 1 83.12 196 PHE B N 1
ATOM 3054 C CA . PHE B 1 196 ? -7.68 -6.328 10 1 83.12 196 PHE B CA 1
ATOM 3055 C C . PHE B 1 196 ? -8.789 -6.965 10.828 1 83.12 196 PHE B C 1
ATOM 3057 O O . PHE B 1 196 ? -9.93 -6.504 10.805 1 83.12 196 PHE B O 1
ATOM 3064 N N . SER B 1 197 ? -8.531 -8.055 11.438 1 67.38 197 SER B N 1
ATOM 3065 C CA . SER B 1 197 ? -9.57 -8.789 12.141 1 67.38 197 SER B CA 1
ATOM 3066 C C . SER B 1 197 ? -10.266 -7.91 13.18 1 67.38 197 SER B C 1
ATOM 3068 O O . SER B 1 197 ? -11.43 -8.148 13.523 1 67.38 197 SER B O 1
ATOM 3070 N N . THR B 1 198 ? -9.625 -6.844 13.609 1 53.78 198 THR B N 1
ATOM 3071 C CA . THR B 1 198 ? -10.25 -5.969 14.586 1 53.78 198 THR B CA 1
ATOM 3072 C C . THR B 1 198 ? -10.703 -4.66 13.945 1 53.78 198 THR B C 1
ATOM 3074 O O . THR B 1 198 ? -11.031 -3.699 14.641 1 53.78 198 THR B O 1
ATOM 3077 N N . PHE B 1 199 ? -10.555 -4.586 12.695 1 50.66 199 PHE B N 1
ATOM 3078 C CA . PHE B 1 199 ? -10.977 -3.334 12.078 1 50.66 199 PHE B CA 1
ATOM 3079 C C . PHE B 1 199 ? -12.484 -3.146 12.211 1 50.66 199 PHE B C 1
ATOM 3081 O O . PHE B 1 199 ? -13.258 -4.074 11.961 1 50.66 199 PHE B O 1
ATOM 3088 N N . PRO B 1 200 ? -12.891 -2.062 12.898 1 47.03 200 PRO B N 1
ATOM 3089 C CA . PRO B 1 200 ? -14.32 -1.857 13.164 1 47.03 200 PRO B CA 1
ATOM 3090 C C . PRO B 1 200 ? -15.156 -1.832 11.891 1 47.03 200 PRO B C 1
ATOM 3092 O O . PRO B 1 200 ? -14.641 -1.509 10.812 1 47.03 200 PRO B O 1
#

InterPro domains:
  IPR001555 Phosphoribosylglycinamide formyltransferase, active site [PS00373] (121-144)
  IPR002376 Formyl transferase, N-terminal [PF00551] (1-169)
  IPR004607 Phosphoribosylglycinamide formyltransferase [MF_01930] (2-175)
  IPR004607 Phosphoribosylglycinamide formyltransferase [TIGR00639] (1-176)
  IPR004607 Phosphoribosylglycinamide formyltransferase [cd08645] (1-172)
  IPR036477 Formyl transferase, N-terminal domain superfamily [SSF53328] (1-189)

Radius of gyration: 24.52 Å; Cα contacts (8 Å, |Δi|>4): 698; chains: 2; bounding box: 38×75×56 Å